Protein AF-A0A1J4JUQ8-F1 (afdb_monomer_lite)

InterPro domains:
  IPR001841 Zinc finger, RING-type [PS50089] (486-526)
  IPR001841 Zinc finger, RING-type [PS50089] (548-586)
  IPR001841 Zinc finger, RING-type [SM00184] (486-526)
  IPR001841 Zinc finger, RING-type [SM00184] (548-585)
  IPR011050 Pectin lyase fold/virulence factor [SSF51126] (17-272)
  IPR011050 Pectin lyase fold/virulence factor [SSF51126] (290-400)
  IPR012334 Pectin lyase fold [G3DSA:2.160.20.10] (174-412)
  IPR013083 Zinc finger, RING/FYVE/PHD-type [G3DSA:3.30.40.10] (478-536)
  IPR013083 Zinc finger, RING/FYVE/PHD-type [G3DSA:3.30.40.10] (539-595)
  IPR017907 Zinc finger, RING-type, conserved site [PS00518] (563-572)
  IPR039448 Right handed beta helix domain [PF13229] (234-384)
  IPR047126 RING finger protein 141-like [PTHR12109] (543-591)

Foldseek 3Di:
DEDEPVVQQVDLPDPDQEYEYEHDPDAAQAPEREHAEHHEYEYDLVDEAEHQEYEYEPEEYEYENYHYQYAYEYAVYEYEYENYEFENHDPVDAENYEAYHQYEYEEYNYEFEHEAHEYYEYDQQYEYEYELYEQEHHAEEPYEYERQYEYAYYNYEFERYQYAHEEYEHQYEYHYELYEQEYYLAESYEYEHQYAYAYENYEFEHHAHEHYEYALHAHAEAECYEYEHYAEAHYEAANYEYEHENYEYENYQYAPYAYELQYEYEYYCYEFEHYAYANEEAYHQYEYEAENYEFYHYQAEHYEHDHAYAYEHYLYEFEHYAAEPYEYEPYEHYEYENYEQEAYAEEPYEFEHLYEYEYENYEQYDCYQEHYEFELLGEYEYEQYEYEAYDFAHYEAFQNGEYAAENYEYEQHHDPDRPCRVVVVVPQDQPAAADDDDPRNYYHYHDLDWYWYAQYAYRNHGGDTDTHNVVDDRADWFPRAAFEAAPPPRHGQQFKAFPPARDTHHHPVRQVPQDPVRHDQADPRRRHGGPDIGGADEPQDPPDGQQFVPPSHAGWFKAKPPHRYIGHPVVQSVQVSPACADPPPRHGNIHIDGGTHRD

Sequence (599 aa):
MSVSFDQLFESSDLKDDSIRVTKGKCDFSGSDLNITKNHVLYFENSQEFTCKSITISDCSVEIYDLTMNGSITVKNGKLKMTNCHIHNPDNACDYVLAALDRSRVNINKCSFGDTEKFGLCADDRSVIEIESSSVTNTKLFAVVLSSFSILHAYDCIFTDSKADLIFGESDCTILMWRCTISRTPRLGISAGNRCSLNMNYCTVEKCESGALSTCYCERVFIENSTFSDIPHTAILFEQSTALVKRTVIYNCNGNAINSSRGSKVILSHSNFRDTTYPPVALCEKSVGFLKKCTISNSEMSGIIVRSGSKASIDKCSIERVKQCGIIVSDSNDVSLSSCFIIGCGESCLMVYNHSSVLVRSCFFIGPSKTAINVFTGGFVDANDSTICGMRDQCVWIHHGGSTRMSTTLMQTDEFESFEGVFEKIKEISLDDIKRDIPDEKIFKVESERPVISTGGFVVGRGSHDLLMNINSDDPIPGVYSTHPKCKVCGEDSNGNHYSPCGHCLYCKKCWEKIKDDEKPTTCELCLMPIDKVVSPIDCSHDDNENICGICLEGKVDTIIVPCGHTICYECAEHWYSDNSECPFCREALSKARRYVSYS

Secondary structure (DSSP, 8-state):
-EEEHHHHHH-TT-S-SEEEEE--SS-EEEEEEEE-S-EEEEE-TT-EEEEEEEEEESSEEEEES-EEEEEEEEES-EEEEES-EEE---TT-SEEEEEESS-EEEEES-EEEEESSEEEEE-SS-EEEEES-EEEEESS-SEEE-TT-EEEEES-EEEEESS-SEEE-SS-EEEEES-EEEEESSEEEEE-TT-EEEEES-EEEEETTEEEEEES-SEEEEES-EEEEESS-SEEEES-EEEEES-EEEEESS-SEEEETT-EEEEES-EEEEESS-SEEE-TT-EEEEES-EEEEESS-SEEEESS-EEEEES-EEEEESS-SEEEES--SEEEES-EEE--SSEEEEEESS-EEEEES-EEEEEEEEEEEE-TT-EEEEEEEEEEEEEEEEEEE-TT-EEEEEEEEEEEEEPS-STTHHHHHHH--TTPPP----HHHHEEE--SS-EEEEEEEETTTEEEEEEESTTPPPPPSSTTPPPPBPTTT-SB-TT-EEETT----S-HHHHTTS-TTTS-SB-TTT--B--EEE--B--B-TTSTTBBTTTSSSBP-EEEETT-BEE-HHHHHHHTTT--B-TTT--BT-EEEE-----

Organism: NCBI:txid1144522

Radius of gyration: 30.64 Å; chains: 1; bounding box: 79×45×95 Å

Structure (mmCIF, N/CA/C/O backbone):
data_AF-A0A1J4JUQ8-F1
#
_entry.id   AF-A0A1J4JUQ8-F1
#
loop_
_atom_site.group_PDB
_atom_site.id
_atom_site.type_symbol
_atom_site.label_atom_id
_atom_site.label_alt_id
_atom_site.label_comp_id
_atom_site.label_asym_id
_atom_site.label_entity_id
_atom_site.label_seq_id
_atom_site.pdbx_PDB_ins_code
_atom_site.Cartn_x
_atom_site.Cartn_y
_atom_site.Cartn_z
_atom_site.occupancy
_atom_site.B_iso_or_equiv
_atom_site.auth_seq_id
_atom_site.auth_comp_id
_atom_site.auth_asym_id
_atom_site.auth_atom_id
_atom_site.pdbx_PDB_model_num
ATOM 1 N N . MET A 1 1 ? -40.582 2.681 39.068 1.00 85.31 1 MET A N 1
ATOM 2 C CA . MET A 1 1 ? -40.227 3.391 40.330 1.00 85.31 1 MET A CA 1
ATOM 3 C C . MET A 1 1 ? -39.404 4.660 40.063 1.00 85.31 1 MET A C 1
ATOM 5 O O . MET A 1 1 ? -38.833 4.757 38.987 1.00 85.31 1 MET A O 1
ATOM 9 N N . SER A 1 2 ? -39.334 5.627 40.993 1.00 88.25 2 SER A N 1
ATOM 10 C CA . SER A 1 2 ? -38.355 6.737 40.956 1.00 88.25 2 SER A CA 1
ATOM 11 C C . SER A 1 2 ? -37.447 6.632 42.177 1.00 88.25 2 SER A C 1
ATOM 13 O O . SER A 1 2 ? -37.969 6.491 43.283 1.00 88.25 2 SER A O 1
ATOM 15 N N . VAL A 1 3 ? -36.133 6.687 41.984 1.00 90.44 3 VAL A N 1
ATOM 16 C CA . VAL A 1 3 ? -35.123 6.588 43.050 1.00 90.44 3 VAL A CA 1
ATOM 17 C C . VAL A 1 3 ? -34.039 7.642 42.845 1.00 90.44 3 VAL A C 1
ATOM 19 O O . VAL A 1 3 ? -33.779 8.047 41.711 1.00 90.44 3 VAL A O 1
ATOM 22 N N . SER A 1 4 ? -33.401 8.096 43.923 1.00 90.75 4 SER A N 1
ATOM 23 C CA . SER A 1 4 ? -32.196 8.918 43.788 1.00 90.75 4 SER A CA 1
ATOM 24 C C . SER A 1 4 ? -31.003 8.057 43.374 1.00 90.75 4 SER A C 1
ATOM 26 O O . SER A 1 4 ? -30.972 6.853 43.628 1.00 90.75 4 SER A O 1
ATOM 28 N N . PHE A 1 5 ? -29.990 8.678 42.771 1.00 90.00 5 PHE A N 1
ATOM 29 C CA . PHE A 1 5 ? -28.732 7.997 42.467 1.00 90.00 5 PHE A CA 1
ATOM 30 C C . PHE A 1 5 ? -28.102 7.373 43.723 1.00 90.00 5 PHE A C 1
ATOM 32 O O . PHE A 1 5 ? -27.604 6.256 43.652 1.00 90.00 5 PHE A O 1
ATOM 39 N N . ASP A 1 6 ? -28.236 8.028 44.886 1.00 89.94 6 ASP A N 1
ATOM 40 C CA . ASP A 1 6 ? -27.774 7.488 46.172 1.00 89.94 6 ASP A CA 1
ATOM 41 C C . ASP A 1 6 ? -28.423 6.128 46.491 1.00 89.94 6 ASP A C 1
ATOM 43 O O . ASP A 1 6 ? -27.744 5.166 46.840 1.00 89.94 6 ASP A O 1
ATOM 47 N N . GLN A 1 7 ? -29.742 6.021 46.300 1.00 88.69 7 GLN A N 1
ATOM 48 C CA . GLN A 1 7 ? -30.497 4.794 46.575 1.00 88.69 7 GLN A CA 1
ATOM 49 C C . GLN A 1 7 ? -30.110 3.640 45.646 1.00 88.69 7 GLN A C 1
ATOM 51 O O . GLN A 1 7 ? -30.239 2.477 46.024 1.00 88.69 7 GLN A O 1
ATOM 56 N N . LEU A 1 8 ? -29.623 3.954 44.443 1.00 87.81 8 LEU A N 1
ATOM 57 C CA . LEU A 1 8 ? -29.156 2.959 43.483 1.00 87.81 8 LEU A CA 1
ATOM 58 C C . LEU A 1 8 ? -27.859 2.276 43.960 1.00 87.81 8 LEU A C 1
ATOM 60 O O . LEU A 1 8 ? -27.658 1.097 43.683 1.00 87.81 8 LEU A O 1
ATOM 64 N N . PHE A 1 9 ? -27.025 2.984 44.734 1.00 86.56 9 PHE A N 1
ATOM 65 C CA . PHE A 1 9 ? -25.843 2.423 45.406 1.00 86.56 9 PHE A CA 1
ATOM 66 C C . PHE A 1 9 ? -26.186 1.631 46.673 1.00 86.56 9 PHE A C 1
ATOM 68 O O . PHE A 1 9 ? -25.485 0.681 47.014 1.00 86.56 9 PHE A O 1
ATOM 75 N N . GLU A 1 10 ? -27.248 2.010 47.385 1.00 82.69 10 GLU A N 1
ATOM 76 C CA . GLU A 1 10 ? -27.655 1.355 48.636 1.00 82.69 10 GLU A CA 1
ATOM 77 C C . GLU A 1 10 ? -28.387 0.022 48.409 1.00 82.69 10 GLU A C 1
ATOM 79 O O . GLU A 1 10 ? -28.361 -0.859 49.271 1.00 82.69 10 GLU A O 1
ATOM 84 N N . SER A 1 11 ? -29.046 -0.146 47.259 1.00 69.94 11 SER A N 1
ATOM 85 C CA . SER A 1 11 ? -29.753 -1.376 46.911 1.00 69.94 11 SER A CA 1
ATOM 86 C C . SER A 1 11 ? -29.654 -1.663 45.414 1.00 69.94 11 SER A C 1
ATOM 88 O O . SER A 1 11 ? -30.450 -1.172 44.619 1.00 69.94 11 SER A O 1
ATOM 90 N N . SER A 1 12 ? -28.733 -2.549 45.034 1.00 58.59 12 SER A N 1
ATOM 91 C CA . SER A 1 12 ? -28.669 -3.137 43.685 1.00 58.59 12 SER A CA 1
ATOM 92 C C . SER A 1 12 ? -29.817 -4.122 43.392 1.00 58.59 12 SER A C 1
ATOM 94 O O . SER A 1 12 ? -29.904 -4.684 42.306 1.00 58.59 12 SER A O 1
ATOM 96 N N . ASP A 1 13 ? -30.710 -4.316 44.368 1.00 61.19 13 ASP A N 1
ATOM 97 C CA . ASP A 1 13 ? -31.777 -5.314 44.417 1.00 61.19 13 ASP A CA 1
ATOM 98 C C . ASP A 1 13 ? -33.175 -4.671 44.337 1.00 61.19 13 ASP A C 1
ATOM 100 O O . ASP A 1 13 ? -34.147 -5.141 44.943 1.00 61.19 13 ASP A O 1
ATOM 104 N N . LEU A 1 14 ? -33.295 -3.574 43.586 1.00 69.44 14 LEU A N 1
ATOM 105 C CA . LEU A 1 14 ? -34.579 -2.922 43.343 1.00 69.44 14 LEU A CA 1
ATOM 106 C C . LEU A 1 14 ? -35.545 -3.916 42.674 1.00 69.44 14 LEU A C 1
ATOM 108 O O . LEU A 1 14 ? -35.213 -4.581 41.699 1.00 69.44 14 LEU A O 1
ATOM 112 N N . LYS A 1 15 ? -36.760 -4.041 43.222 1.00 66.44 15 LYS A N 1
ATOM 113 C CA . LYS A 1 15 ? -37.769 -5.014 42.751 1.00 66.44 15 LYS A CA 1
ATOM 114 C C . LYS A 1 15 ? -38.389 -4.666 41.395 1.00 66.44 15 LYS A C 1
ATOM 116 O O . LYS A 1 15 ? -39.097 -5.499 40.841 1.00 66.44 15 LYS A O 1
ATOM 121 N N . ASP A 1 16 ? -38.216 -3.429 40.943 1.00 72.19 16 ASP A N 1
ATOM 122 C CA . ASP A 1 16 ? -38.883 -2.879 39.767 1.00 72.19 16 ASP A CA 1
ATOM 123 C C . ASP A 1 16 ? -37.898 -2.877 38.592 1.00 72.19 16 ASP A C 1
ATOM 125 O O . ASP A 1 16 ? -36.815 -2.295 38.687 1.00 72.19 16 ASP A O 1
ATOM 129 N N . ASP A 1 17 ? -38.280 -3.496 37.475 1.00 80.12 17 ASP A N 1
ATOM 130 C CA . ASP A 1 17 ? -37.406 -3.605 36.301 1.00 80.12 17 ASP A CA 1
ATOM 131 C C . ASP A 1 17 ? -37.202 -2.247 35.611 1.00 80.12 17 ASP A C 1
ATOM 133 O O . ASP A 1 17 ? -36.229 -2.076 34.889 1.00 80.12 17 ASP A O 1
ATOM 137 N N . SER A 1 18 ? -38.084 -1.259 35.827 1.00 91.75 18 SER A N 1
ATOM 138 C CA . SER A 1 18 ? -37.981 0.080 35.233 1.00 91.75 18 SER A CA 1
ATOM 139 C C . SER A 1 18 ? -37.926 1.194 36.281 1.00 91.75 18 SER A C 1
ATOM 141 O O . SER A 1 18 ? -38.843 1.392 37.091 1.00 91.75 18 SER A O 1
ATOM 143 N N . ILE A 1 19 ? -36.833 1.955 36.253 1.00 92.50 19 ILE A N 1
ATOM 144 C CA . ILE A 1 19 ? -36.433 2.876 37.313 1.00 92.50 19 ILE A CA 1
ATOM 145 C C . ILE A 1 19 ? -36.086 4.232 36.695 1.00 92.50 19 ILE A C 1
ATOM 147 O O . ILE A 1 19 ? -35.245 4.329 35.806 1.00 92.50 19 ILE A O 1
ATOM 151 N N . ARG A 1 20 ? -36.721 5.296 37.188 1.00 92.56 20 ARG A N 1
ATOM 152 C CA . ARG A 1 20 ? -36.289 6.677 36.950 1.00 92.56 20 ARG A CA 1
ATOM 153 C C . ARG A 1 20 ? -35.268 7.067 38.008 1.00 92.56 20 ARG A C 1
ATOM 155 O O . ARG A 1 20 ? -35.533 6.873 39.194 1.00 92.56 20 ARG A O 1
ATOM 162 N N . VAL A 1 21 ? -34.137 7.608 37.582 1.00 92.94 21 VAL A N 1
ATOM 163 C CA . VAL A 1 21 ? -33.003 7.955 38.436 1.00 92.94 21 VAL A CA 1
ATOM 164 C C . VAL A 1 21 ? -32.854 9.471 38.481 1.00 92.94 21 VAL A C 1
ATOM 166 O O . VAL A 1 21 ? -32.628 10.114 37.458 1.00 92.94 21 VAL A O 1
ATOM 169 N N . THR A 1 22 ? -32.993 10.043 39.675 1.00 92.06 22 THR A N 1
ATOM 170 C CA . THR A 1 22 ? -32.856 11.487 39.925 1.00 92.06 22 THR A CA 1
ATOM 171 C C . THR A 1 22 ? -31.534 11.791 40.625 1.00 92.06 22 THR A C 1
ATOM 173 O O . THR A 1 22 ? -30.937 10.895 41.232 1.00 92.06 22 THR A O 1
ATOM 176 N N . LYS A 1 23 ? -31.080 13.054 40.625 1.00 86.12 23 LYS A N 1
ATOM 177 C CA . LYS A 1 23 ? -29.856 13.433 41.350 1.00 86.12 23 LYS A CA 1
ATOM 178 C C . LYS A 1 23 ? -29.886 12.984 42.807 1.00 86.12 23 LYS A C 1
ATOM 180 O O . LYS A 1 23 ? -30.878 13.171 43.516 1.00 86.12 23 LYS A O 1
ATOM 185 N N . GLY A 1 24 ? -28.769 12.416 43.237 1.00 83.19 24 GLY A N 1
ATOM 186 C CA . GLY A 1 24 ? -28.458 12.196 44.640 1.00 83.19 24 GLY A CA 1
ATOM 187 C C . GLY A 1 24 ? -27.860 13.435 45.306 1.00 83.19 24 GLY A C 1
ATOM 188 O O . GLY A 1 24 ? -27.692 14.486 44.680 1.00 83.19 24 GLY A O 1
ATOM 189 N N . LYS A 1 25 ? -27.534 13.307 46.591 1.00 84.25 25 LYS A N 1
ATOM 190 C CA . LYS A 1 25 ? -26.778 14.311 47.359 1.00 84.25 25 LYS A CA 1
ATOM 191 C C . LYS A 1 25 ? -25.345 13.872 47.652 1.00 84.25 25 LYS A C 1
ATOM 193 O O . LYS A 1 25 ? -24.548 14.714 48.062 1.00 84.25 25 LYS A O 1
ATOM 198 N N . CYS A 1 26 ? -25.037 12.588 47.490 1.00 82.25 26 CYS A N 1
ATOM 199 C CA . CYS A 1 26 ? -23.739 12.026 47.829 1.00 82.25 26 CYS A CA 1
ATOM 200 C C . CYS A 1 26 ? -22.748 12.143 46.663 1.00 82.25 26 CYS A C 1
ATOM 202 O O . CYS A 1 26 ? -23.130 12.162 45.493 1.00 82.25 26 CYS A O 1
ATOM 204 N N . ASP A 1 27 ? -21.462 12.218 47.005 1.00 85.12 27 ASP A N 1
ATOM 205 C CA . ASP A 1 27 ? -20.361 12.118 46.049 1.00 85.12 27 ASP A CA 1
ATOM 206 C C . ASP A 1 27 ? -19.961 10.646 45.891 1.00 85.12 27 ASP A C 1
ATOM 208 O O . ASP A 1 27 ? -19.567 9.996 46.862 1.00 85.12 27 ASP A O 1
ATOM 212 N N . PHE A 1 28 ? -20.071 10.122 44.670 1.00 91.19 28 PHE A N 1
ATOM 213 C CA . PHE A 1 28 ? -19.694 8.749 44.332 1.00 91.19 28 PHE A CA 1
ATOM 214 C C . PHE A 1 28 ? -18.452 8.673 43.441 1.00 91.19 28 PHE A C 1
ATOM 216 O O . PHE A 1 28 ? -18.161 7.603 42.913 1.00 91.19 28 PHE A O 1
ATOM 223 N N . SER A 1 29 ? -17.693 9.763 43.283 1.00 88.44 29 SER A N 1
ATOM 224 C CA . SER A 1 29 ? -16.496 9.828 42.426 1.00 88.44 29 SER A CA 1
ATOM 225 C C . SER A 1 29 ? -15.480 8.702 42.655 1.00 88.44 29 SER A C 1
ATOM 227 O O . SER A 1 29 ? -14.852 8.262 41.701 1.00 88.44 29 SER A O 1
ATOM 229 N N . GLY A 1 30 ? -15.364 8.183 43.883 1.00 90.31 30 GLY A N 1
ATOM 230 C CA . GLY A 1 30 ? -14.509 7.036 44.226 1.00 90.31 30 GLY A CA 1
ATOM 231 C C . GLY A 1 30 ? -15.221 5.680 44.340 1.00 90.31 30 GLY A C 1
ATOM 232 O O . GLY A 1 30 ? -14.577 4.690 44.688 1.00 90.31 30 GLY A O 1
ATOM 233 N N . SER A 1 31 ? -16.528 5.617 44.083 1.00 94.06 31 SER A N 1
ATOM 234 C CA . SER A 1 31 ? -17.383 4.461 44.377 1.00 94.06 31 SER A CA 1
ATOM 235 C C . SER A 1 31 ? -17.804 3.705 43.117 1.00 94.06 31 SER A C 1
ATOM 237 O O . SER A 1 31 ? -18.201 4.309 42.120 1.00 94.06 31 SER A O 1
ATOM 239 N N . ASP A 1 32 ? -17.773 2.374 43.198 1.00 93.69 32 ASP A N 1
ATOM 240 C CA . ASP A 1 32 ? -18.206 1.467 42.133 1.00 93.69 32 ASP A CA 1
ATOM 241 C C . ASP A 1 32 ? -19.661 1.016 42.368 1.00 93.69 32 ASP A C 1
ATOM 243 O O . ASP A 1 32 ? -20.000 0.497 43.435 1.00 93.69 32 ASP A O 1
ATOM 247 N N . LEU A 1 33 ? -20.526 1.196 41.369 1.00 94.81 33 LEU A N 1
ATOM 248 C CA . LEU A 1 33 ? -21.898 0.691 41.360 1.00 94.81 33 LEU A CA 1
ATOM 249 C C . LEU A 1 33 ? -21.932 -0.688 40.702 1.00 94.81 33 LEU A C 1
ATOM 251 O O . LEU A 1 33 ? -21.562 -0.819 39.540 1.00 94.81 33 LEU A O 1
ATOM 255 N N . ASN A 1 34 ? -22.431 -1.707 41.401 1.00 95.06 34 ASN A N 1
ATOM 256 C CA . ASN A 1 34 ? -22.547 -3.062 40.858 1.00 95.06 34 ASN A CA 1
ATOM 257 C C . ASN A 1 34 ? -24.011 -3.416 40.580 1.00 95.06 34 ASN A C 1
ATOM 259 O O . ASN A 1 34 ? -24.834 -3.432 41.494 1.00 95.06 34 ASN A O 1
ATOM 263 N N . ILE A 1 35 ? -24.317 -3.745 39.327 1.00 94.75 35 ILE A N 1
ATOM 264 C CA . ILE A 1 35 ? -25.634 -4.177 38.866 1.00 94.75 35 ILE A CA 1
ATOM 265 C C . ILE A 1 35 ? -25.551 -5.652 38.464 1.00 94.75 35 ILE A C 1
ATOM 267 O O . ILE A 1 35 ? -24.802 -6.022 37.560 1.00 94.75 35 ILE A O 1
ATOM 271 N N . THR A 1 36 ? -26.328 -6.492 39.146 1.00 93.88 36 THR A N 1
ATOM 272 C CA . THR A 1 36 ? -26.368 -7.955 38.946 1.00 93.88 36 THR A CA 1
ATOM 273 C C . THR A 1 36 ? -27.762 -8.467 38.580 1.00 93.88 36 THR A C 1
ATOM 275 O O . THR A 1 36 ? -28.003 -9.673 38.517 1.00 93.88 36 THR A O 1
ATOM 278 N N . LYS A 1 37 ? -28.704 -7.551 38.339 1.00 91.69 37 LYS A N 1
ATOM 279 C CA . LYS A 1 37 ? -30.089 -7.829 37.958 1.00 91.69 37 LYS A CA 1
ATOM 280 C C . LYS A 1 37 ? -30.490 -6.990 36.758 1.00 91.69 37 LYS A C 1
ATOM 282 O O . LYS A 1 37 ? -29.881 -5.967 36.455 1.00 91.69 37 LYS A O 1
ATOM 287 N N . ASN A 1 38 ? -31.513 -7.461 36.054 1.00 94.31 38 ASN A N 1
ATOM 288 C CA . ASN A 1 38 ? -31.997 -6.775 34.869 1.00 94.31 38 ASN A CA 1
ATOM 289 C C . ASN A 1 38 ? -32.691 -5.472 35.257 1.00 94.31 38 ASN A C 1
ATOM 291 O O . ASN A 1 38 ? -33.569 -5.487 36.115 1.00 94.31 38 ASN A O 1
ATOM 295 N N . HIS A 1 39 ? -32.340 -4.375 34.5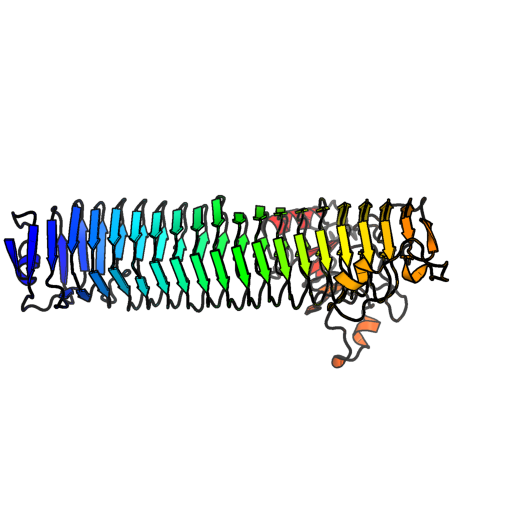89 1.00 93.75 39 HIS A N 1
ATOM 296 C CA . HIS A 1 39 ? -32.954 -3.073 34.834 1.00 93.75 39 HIS A CA 1
ATOM 297 C C . HIS A 1 39 ? -33.052 -2.227 33.566 1.00 93.75 39 HIS A C 1
ATOM 299 O O . HIS A 1 39 ? -32.255 -2.348 32.641 1.00 93.75 39 HIS A O 1
ATOM 305 N N . VAL A 1 40 ? -34.010 -1.311 33.566 1.00 96.56 40 VAL A N 1
ATOM 306 C CA . VAL A 1 40 ? -34.206 -0.249 32.586 1.00 96.56 40 VAL A CA 1
ATOM 307 C C . VAL A 1 40 ? -34.142 1.071 33.345 1.00 96.56 40 VAL A C 1
ATOM 309 O O . VAL A 1 40 ? -35.070 1.424 34.077 1.00 96.56 40 VAL A O 1
ATOM 312 N N . LEU A 1 41 ? -33.031 1.782 33.194 1.00 95.88 41 LEU A N 1
ATOM 313 C CA . LEU A 1 41 ? -32.701 2.998 33.924 1.00 95.88 41 LEU A CA 1
ATOM 314 C C . LEU A 1 41 ? -32.922 4.226 33.036 1.00 95.88 41 LEU A C 1
ATOM 316 O O . LEU A 1 41 ? -32.317 4.350 31.973 1.00 95.88 41 LEU A O 1
ATOM 320 N N . TYR A 1 42 ? -33.767 5.146 33.494 1.00 96.38 42 TYR A N 1
ATOM 321 C CA . TYR A 1 42 ? -34.019 6.434 32.849 1.00 96.38 42 TYR A CA 1
ATOM 322 C C . TYR A 1 42 ? -33.447 7.554 33.710 1.00 96.38 42 TYR A C 1
ATOM 324 O O . TYR A 1 42 ? -33.951 7.787 34.810 1.00 96.38 42 TYR A O 1
ATOM 332 N N . PHE A 1 43 ? -32.423 8.247 33.224 1.00 95.31 43 PHE A N 1
ATOM 333 C CA . PHE A 1 43 ? -31.798 9.362 33.930 1.00 95.31 43 PHE A CA 1
ATOM 334 C C . PHE A 1 43 ? -32.421 10.701 33.520 1.00 95.31 43 PHE A C 1
ATOM 336 O O . PHE A 1 43 ? -32.992 10.856 32.441 1.00 95.31 43 PHE A O 1
ATOM 343 N N . GLU A 1 44 ? -32.357 11.693 34.405 1.00 87.94 44 GLU A N 1
ATOM 344 C CA . GLU A 1 44 ? -32.800 13.048 34.075 1.00 87.94 44 GLU A CA 1
ATOM 345 C C . GLU A 1 44 ? -31.750 13.750 33.197 1.00 87.94 44 GLU A C 1
ATOM 347 O O . GLU A 1 44 ? -30.736 14.222 33.702 1.00 87.94 44 GLU A O 1
ATOM 352 N N . ASN A 1 45 ? -32.024 13.864 31.891 1.00 73.75 45 ASN A N 1
ATOM 353 C CA . ASN A 1 45 ? -31.109 14.360 30.844 1.00 73.75 45 ASN A CA 1
ATOM 354 C C . ASN A 1 45 ? -30.392 15.701 31.150 1.00 73.75 45 ASN A C 1
ATOM 356 O O . ASN A 1 45 ? -29.333 15.991 30.610 1.00 73.75 45 ASN A O 1
ATOM 360 N N . SER A 1 46 ? -30.947 16.558 32.014 1.00 76.88 46 SER A N 1
ATOM 361 C CA . SER A 1 46 ? -30.324 17.838 32.392 1.00 76.88 46 SER A CA 1
ATOM 362 C C . SER A 1 46 ? -29.292 17.730 33.522 1.00 76.88 46 SER A C 1
ATOM 364 O O . SER A 1 46 ? -28.798 18.757 33.991 1.00 76.88 46 SER A O 1
ATOM 366 N N . GLN A 1 47 ? -29.040 16.532 34.048 1.00 87.19 47 GLN A N 1
ATOM 367 C CA . GLN A 1 47 ? -28.176 16.317 35.201 1.00 87.19 47 GLN A CA 1
ATOM 368 C C . GLN A 1 47 ? -26.973 15.461 34.832 1.00 87.19 47 GLN A C 1
ATOM 370 O O . GLN A 1 47 ? -27.089 14.407 34.218 1.00 87.19 47 GLN A O 1
ATOM 375 N N . GLU A 1 48 ? -25.813 15.921 35.281 1.00 92.56 48 GLU A N 1
ATOM 376 C CA . GLU A 1 48 ? -24.583 15.150 35.271 1.00 92.56 48 GLU A CA 1
ATOM 377 C C . GLU A 1 48 ? -24.471 14.340 36.568 1.00 92.56 48 GLU A C 1
ATOM 379 O O . GLU A 1 48 ? -24.644 14.873 37.677 1.00 92.56 48 GLU A O 1
ATOM 384 N N . PHE A 1 49 ? -24.208 13.047 36.403 1.00 94.25 49 PHE A N 1
ATOM 385 C CA . PHE A 1 49 ? -23.983 12.071 37.459 1.00 94.25 49 PHE A CA 1
ATOM 386 C C . PHE A 1 49 ? -22.487 11.768 37.551 1.00 94.25 49 PHE A C 1
ATOM 388 O O . PHE A 1 49 ? -21.767 11.842 36.561 1.00 94.25 49 PHE A O 1
ATOM 395 N N . THR A 1 50 ? -22.001 11.415 38.735 1.00 94.38 50 THR A N 1
ATOM 396 C CA . THR A 1 50 ? -20.580 11.107 38.920 1.00 94.38 50 THR A CA 1
ATOM 397 C C . THR A 1 50 ? -20.455 9.831 39.718 1.00 94.38 50 THR A C 1
ATOM 399 O O . THR A 1 50 ? -20.962 9.765 40.836 1.00 94.38 50 THR A O 1
ATOM 402 N N . CYS A 1 51 ? -19.766 8.838 39.164 1.00 95.00 51 CYS A N 1
ATOM 403 C CA . CYS A 1 51 ? -19.281 7.691 39.917 1.00 95.00 51 CYS A CA 1
ATOM 404 C C . CYS A 1 51 ? -17.985 7.153 39.320 1.00 95.00 51 CYS A C 1
ATOM 406 O O . CYS A 1 51 ? -17.728 7.361 38.138 1.00 95.00 51 CYS A O 1
ATOM 408 N N . LYS A 1 52 ? -17.195 6.405 40.092 1.00 95.81 52 LYS A N 1
ATOM 409 C CA . LYS A 1 52 ? -15.965 5.801 39.565 1.00 95.81 52 LYS A CA 1
ATOM 410 C C . LYS A 1 52 ? -16.261 4.853 38.397 1.00 95.81 52 LYS A C 1
ATOM 412 O O . LYS A 1 52 ? -15.711 4.999 37.301 1.00 95.81 52 LYS A O 1
ATOM 417 N N . SER A 1 53 ? -17.158 3.892 38.617 1.00 96.94 53 SER A N 1
ATOM 418 C CA . SER A 1 53 ? -17.553 2.923 37.596 1.00 96.94 53 SER A CA 1
ATOM 419 C C . SER A 1 53 ? -18.939 2.336 37.845 1.00 96.94 53 SER A C 1
ATOM 421 O O . SER A 1 53 ? -19.324 2.109 38.991 1.00 96.94 53 SER A O 1
ATOM 423 N N . ILE A 1 54 ? -19.662 2.020 36.771 1.00 97.62 54 ILE A N 1
ATOM 424 C CA . ILE A 1 54 ? -20.835 1.141 36.792 1.00 97.62 54 ILE A CA 1
ATOM 425 C C . ILE A 1 54 ? -20.422 -0.217 36.226 1.00 97.62 54 ILE A C 1
ATOM 427 O O . ILE A 1 54 ? -20.079 -0.328 35.052 1.00 97.62 54 ILE A O 1
ATOM 431 N N . THR A 1 55 ? -20.485 -1.264 37.040 1.00 97.75 55 THR A N 1
ATOM 432 C CA . THR A 1 55 ? -20.213 -2.644 36.632 1.00 97.75 55 THR A CA 1
ATOM 433 C C . THR A 1 55 ? -21.514 -3.424 36.488 1.00 97.75 55 THR A C 1
ATOM 435 O O . THR A 1 55 ? -22.265 -3.575 37.446 1.00 97.75 55 THR A O 1
ATOM 438 N N . ILE A 1 56 ? -21.766 -3.955 35.295 1.00 98.06 56 ILE A N 1
ATOM 439 C CA . ILE A 1 56 ? -22.916 -4.796 34.955 1.00 98.06 56 ILE A CA 1
ATOM 440 C C . ILE A 1 56 ? -22.408 -6.225 34.788 1.00 98.06 56 ILE A C 1
ATOM 442 O O . ILE A 1 56 ? -21.595 -6.483 33.902 1.00 98.06 56 ILE A O 1
ATOM 446 N N . SER A 1 57 ? -22.854 -7.146 35.641 1.00 97.56 57 SER A N 1
ATOM 447 C CA . SER A 1 57 ? -22.397 -8.545 35.631 1.00 97.56 57 SER A CA 1
ATOM 448 C C . SER A 1 57 ? -23.570 -9.512 35.537 1.00 97.56 57 SER A C 1
ATOM 450 O O . SER A 1 57 ? -24.540 -9.367 36.279 1.00 97.56 57 SER A O 1
ATOM 452 N N . ASP A 1 58 ? -23.481 -10.478 34.620 1.00 97.44 58 ASP A N 1
ATOM 453 C CA . ASP A 1 58 ? -24.428 -11.600 34.488 1.00 97.44 58 ASP A CA 1
ATOM 454 C C . ASP A 1 58 ? -25.907 -11.186 34.322 1.00 97.44 58 ASP A C 1
ATOM 456 O O . ASP A 1 58 ? -26.830 -11.928 34.668 1.00 97.44 58 ASP A O 1
ATOM 460 N N . CYS A 1 59 ? -26.159 -9.989 33.787 1.00 96.25 59 CYS A N 1
ATOM 461 C CA . CYS A 1 59 ? -27.502 -9.439 33.612 1.00 96.25 59 CYS A CA 1
ATOM 462 C C . CYS A 1 59 ? -27.619 -8.538 32.371 1.00 96.25 59 CYS A C 1
ATOM 464 O O . CYS A 1 59 ? -26.661 -8.336 31.620 1.00 96.25 59 CYS A O 1
ATOM 466 N N . SER A 1 60 ? -28.830 -8.037 32.121 1.00 97.31 60 SER A N 1
ATOM 467 C CA . SER A 1 60 ? -29.172 -7.163 30.999 1.00 97.31 60 SER A CA 1
ATOM 468 C C . SER A 1 60 ? -29.683 -5.817 31.496 1.00 97.31 60 SER A C 1
ATOM 470 O O . SER A 1 60 ? -30.720 -5.758 32.153 1.00 97.31 60 SER A O 1
ATOM 472 N N . VAL A 1 61 ? -29.003 -4.736 31.125 1.00 97.94 61 VAL A N 1
ATOM 473 C CA . VAL A 1 61 ? -29.359 -3.378 31.547 1.00 97.94 61 VAL A CA 1
ATOM 474 C C . VAL A 1 61 ? -29.605 -2.484 30.337 1.00 97.94 61 VAL A C 1
ATOM 476 O O . VAL A 1 61 ? -28.864 -2.521 29.356 1.00 97.94 61 VAL A O 1
ATOM 479 N N . GLU A 1 62 ? -30.639 -1.655 30.408 1.00 98.50 62 GLU A N 1
ATOM 480 C CA . GLU A 1 62 ? -30.864 -0.554 29.477 1.00 98.50 62 GLU A CA 1
ATOM 481 C C . GLU A 1 62 ? -30.683 0.781 30.203 1.00 98.50 62 GLU A C 1
ATOM 483 O O . GLU A 1 62 ? -31.178 0.948 31.315 1.00 98.50 62 GLU A O 1
ATOM 488 N N . ILE A 1 63 ? -29.979 1.728 29.586 1.00 98.12 63 ILE A N 1
ATOM 489 C CA . ILE A 1 63 ? -29.692 3.054 30.134 1.00 98.12 63 ILE A CA 1
ATOM 490 C C . ILE A 1 63 ? -30.108 4.114 29.115 1.00 98.12 63 ILE A C 1
ATOM 492 O O . ILE A 1 63 ? -29.665 4.089 27.965 1.00 98.12 63 ILE A O 1
ATOM 496 N N . TYR A 1 64 ? -30.926 5.061 29.562 1.00 98.12 64 TYR A N 1
ATOM 497 C CA . TYR A 1 64 ? -31.415 6.185 28.773 1.00 98.12 64 TYR A CA 1
ATOM 498 C C . TYR A 1 64 ? -31.022 7.509 29.431 1.00 98.12 64 TYR A C 1
ATOM 500 O O . TYR A 1 64 ? -31.158 7.645 30.649 1.00 98.12 64 TYR A O 1
ATOM 508 N N . ASP A 1 65 ? -30.585 8.476 28.619 1.00 97.69 65 ASP A N 1
ATOM 509 C CA . ASP A 1 65 ? -30.399 9.884 29.010 1.00 97.69 65 ASP A CA 1
ATOM 510 C C . ASP A 1 65 ? -29.345 10.125 30.115 1.00 97.69 65 ASP A C 1
ATOM 512 O O . ASP A 1 65 ? -29.427 11.086 30.883 1.00 97.69 65 ASP A O 1
ATOM 516 N N . LEU A 1 66 ? -28.346 9.240 30.225 1.00 97.25 66 LEU A N 1
ATOM 517 C CA . LEU A 1 66 ? -27.285 9.339 31.232 1.00 97.25 66 LEU A CA 1
ATOM 518 C C . LEU A 1 66 ? -26.157 10.261 30.760 1.00 97.25 66 LEU A C 1
ATOM 520 O O . LEU A 1 66 ? -25.433 9.902 29.835 1.00 97.25 66 LEU A O 1
ATOM 524 N N . THR A 1 67 ? -25.932 11.373 31.459 1.00 97.19 67 THR A N 1
ATOM 525 C CA . THR A 1 67 ? -24.676 12.141 31.380 1.00 97.19 67 THR A CA 1
ATOM 526 C C . THR A 1 67 ? -23.833 11.840 32.615 1.00 97.19 67 THR A C 1
ATOM 528 O O . THR A 1 67 ? -24.310 12.045 33.732 1.00 97.19 67 THR A O 1
ATOM 531 N N . MET A 1 68 ? -22.615 11.319 32.443 1.00 95.69 68 MET A N 1
ATOM 532 C CA . MET A 1 68 ? -21.812 10.793 33.547 1.00 95.69 68 MET A CA 1
ATOM 533 C C . MET A 1 68 ? -20.315 11.105 33.444 1.00 95.69 68 MET A C 1
ATOM 535 O O . MET A 1 68 ? -19.685 10.769 32.441 1.00 95.69 68 MET A O 1
ATOM 539 N N . ASN A 1 69 ? -19.737 11.591 34.550 1.00 96.56 69 ASN A N 1
ATOM 540 C CA . ASN A 1 69 ? -18.307 11.455 34.831 1.00 96.56 69 ASN A CA 1
ATOM 541 C C . ASN A 1 69 ? -18.042 10.065 35.423 1.00 96.56 69 ASN A C 1
ATOM 543 O O . ASN A 1 69 ? -18.500 9.779 36.536 1.00 96.56 69 ASN A O 1
ATOM 547 N N . GLY A 1 70 ? -17.351 9.195 34.688 1.00 97.19 70 GLY A N 1
ATOM 548 C CA . GLY A 1 70 ? -17.080 7.829 35.132 1.00 97.19 70 GLY A CA 1
ATOM 549 C C . GLY A 1 70 ? -16.856 6.836 33.997 1.00 97.19 70 GLY A C 1
ATOM 550 O O . GLY A 1 70 ? -16.671 7.208 32.842 1.00 97.19 70 GLY A O 1
ATOM 551 N N . SER A 1 71 ? -16.899 5.549 34.335 1.00 98.44 71 SER A N 1
ATOM 552 C CA . SER A 1 71 ? -16.744 4.443 33.381 1.00 98.44 71 SER A CA 1
ATOM 553 C C . SER A 1 71 ? -17.872 3.418 33.483 1.00 98.44 71 SER A C 1
ATOM 555 O O . SER A 1 71 ? -18.585 3.357 34.486 1.00 98.44 71 SER A O 1
ATOM 557 N N . ILE A 1 72 ? -18.025 2.578 32.458 1.00 98.75 72 ILE A N 1
ATOM 558 C CA . ILE A 1 72 ? -18.957 1.445 32.471 1.00 98.75 72 ILE A CA 1
ATOM 559 C C . ILE A 1 72 ? -18.224 0.161 32.082 1.00 98.75 72 ILE A C 1
ATOM 561 O O . ILE A 1 72 ? -17.553 0.102 31.057 1.00 98.75 72 ILE A O 1
ATOM 565 N N . THR A 1 73 ? -18.387 -0.898 32.867 1.00 98.69 73 THR A N 1
ATOM 566 C CA . THR A 1 73 ? -17.849 -2.228 32.562 1.00 98.69 73 THR A CA 1
ATOM 567 C C . THR A 1 73 ? -18.982 -3.242 32.491 1.00 98.69 73 THR A C 1
ATOM 569 O O . THR A 1 73 ? -19.789 -3.339 33.409 1.00 98.69 73 THR A O 1
ATOM 572 N N . VAL A 1 74 ? -19.034 -4.029 31.421 1.00 98.75 74 VAL A N 1
ATOM 573 C CA . VAL A 1 74 ? -20.005 -5.112 31.227 1.00 98.75 74 VAL A CA 1
ATOM 574 C C . VAL A 1 74 ? -19.248 -6.434 31.184 1.00 98.75 74 VAL A C 1
ATOM 576 O O . VAL A 1 74 ? -18.325 -6.576 30.385 1.00 98.75 74 VAL A O 1
ATOM 579 N N . LYS A 1 75 ? -19.623 -7.387 32.041 1.00 98.50 75 LYS A N 1
ATOM 580 C CA . LYS A 1 75 ? -19.011 -8.721 32.142 1.00 98.50 75 LYS A CA 1
ATOM 581 C C . LYS A 1 75 ? -20.082 -9.794 32.010 1.00 98.50 75 LYS A C 1
ATOM 583 O O . LYS A 1 75 ? -21.039 -9.790 32.786 1.00 98.50 75 LYS A O 1
ATOM 588 N N . ASN A 1 76 ? -19.943 -10.685 31.027 1.00 98.31 76 ASN A N 1
ATOM 589 C CA . ASN A 1 76 ? -20.934 -11.723 30.717 1.00 98.31 76 ASN A CA 1
ATOM 590 C C . ASN A 1 76 ? -22.383 -11.190 30.694 1.00 98.31 76 ASN A C 1
ATOM 592 O O . ASN A 1 76 ? -23.319 -11.813 31.196 1.00 98.31 76 ASN A O 1
ATOM 596 N N . GLY A 1 77 ? -22.560 -9.982 30.155 1.00 98.12 77 GLY A N 1
ATOM 597 C CA . GLY A 1 77 ? -23.790 -9.211 30.294 1.00 98.12 77 GLY A CA 1
ATOM 598 C C . GLY A 1 77 ? -24.246 -8.558 28.998 1.00 98.12 77 GLY A C 1
ATOM 599 O O . GLY A 1 77 ? -23.611 -8.650 27.943 1.00 98.12 77 GLY A O 1
ATOM 600 N N . LYS A 1 78 ? -25.388 -7.878 29.080 1.00 98.75 78 LYS A N 1
ATOM 601 C CA . LYS A 1 78 ? -25.922 -7.064 27.989 1.00 98.75 78 LYS A CA 1
ATOM 602 C C . LYS A 1 78 ? -26.143 -5.642 28.462 1.00 98.75 78 LYS A C 1
ATOM 604 O O . LYS A 1 78 ? -26.713 -5.421 29.526 1.00 98.75 78 LYS A O 1
ATOM 609 N N . LEU A 1 79 ? -25.744 -4.690 27.634 1.00 98.81 79 LEU A N 1
ATOM 610 C CA . LEU A 1 79 ? -26.008 -3.280 27.867 1.00 98.81 79 LEU A CA 1
ATOM 611 C C . LEU A 1 79 ? -26.624 -2.665 26.615 1.00 98.81 79 LEU A C 1
ATOM 613 O O . LEU A 1 79 ? -26.139 -2.873 25.505 1.00 98.81 79 LEU A O 1
ATOM 617 N N . LYS A 1 80 ? -27.688 -1.892 26.795 1.00 98.88 80 LYS A N 1
ATOM 618 C CA . LYS A 1 80 ? -28.218 -0.989 25.777 1.00 98.88 80 LYS A CA 1
ATOM 619 C C . LYS A 1 80 ? -28.133 0.436 26.300 1.00 98.88 80 LYS A C 1
ATOM 621 O O . LYS A 1 80 ? -28.613 0.705 27.393 1.00 98.88 80 LYS A O 1
ATOM 626 N N . MET A 1 81 ? -27.556 1.343 25.525 1.00 98.50 81 MET A N 1
ATOM 627 C CA . MET A 1 81 ? -27.464 2.761 25.860 1.00 98.50 81 MET A CA 1
ATOM 628 C C . MET A 1 81 ? -28.122 3.602 24.777 1.00 98.50 81 MET A C 1
ATOM 630 O O . MET A 1 81 ? -27.956 3.332 23.584 1.00 98.50 81 MET A O 1
ATOM 634 N N . THR A 1 82 ? -28.880 4.620 25.174 1.00 98.75 82 THR A N 1
ATOM 635 C CA . THR A 1 82 ? -29.486 5.569 24.239 1.00 98.75 82 THR A CA 1
ATOM 636 C C . THR A 1 82 ? -29.428 6.986 24.787 1.00 98.75 82 THR A C 1
ATOM 638 O O . THR A 1 82 ? -29.888 7.229 25.899 1.00 98.75 82 THR A O 1
ATOM 641 N N . ASN A 1 83 ? -28.922 7.919 23.974 1.00 98.31 83 ASN A N 1
ATOM 642 C CA . ASN A 1 83 ? -28.792 9.332 24.340 1.00 98.31 83 ASN A CA 1
ATOM 643 C C . ASN A 1 83 ? -27.935 9.552 25.605 1.00 98.31 83 ASN A C 1
ATOM 645 O O . ASN A 1 83 ? -28.336 10.267 26.515 1.00 98.31 83 ASN A O 1
ATOM 649 N N . CYS A 1 84 ? -26.775 8.892 25.688 1.00 98.50 84 CYS A N 1
ATOM 650 C CA . CYS A 1 84 ? -25.893 8.969 26.857 1.00 98.50 84 CYS A CA 1
ATOM 651 C C . CYS A 1 84 ? -24.550 9.642 26.538 1.00 98.50 84 CYS A C 1
ATOM 653 O O . CYS A 1 84 ? -23.998 9.469 25.453 1.00 98.50 84 CYS A O 1
ATOM 655 N N . HIS A 1 85 ? -23.973 10.326 27.519 1.00 98.25 85 HIS A N 1
ATOM 656 C CA . HIS A 1 85 ? -22.690 11.016 27.427 1.00 98.25 85 HIS A CA 1
ATOM 657 C C . HIS A 1 85 ? -21.791 10.561 28.580 1.00 98.25 85 HIS A C 1
ATOM 659 O O . HIS A 1 85 ? -22.055 10.903 29.728 1.00 98.25 85 HIS A O 1
ATOM 665 N N . ILE A 1 86 ? -20.754 9.769 28.296 1.00 98.38 86 ILE A N 1
ATOM 666 C CA . ILE A 1 86 ? -19.845 9.227 29.318 1.00 98.38 86 ILE A CA 1
ATOM 667 C C . ILE A 1 86 ? -18.447 9.794 29.094 1.00 98.38 86 ILE A C 1
ATOM 669 O O . ILE A 1 86 ? -17.881 9.639 28.012 1.00 98.38 86 ILE A O 1
ATOM 673 N N . HIS A 1 87 ? -17.890 10.463 30.096 1.00 98.12 87 HIS A N 1
ATOM 674 C CA . HIS A 1 87 ? -16.616 11.159 29.953 1.00 98.12 87 HIS A CA 1
ATOM 675 C C . HIS A 1 87 ? -15.842 11.233 31.274 1.00 98.12 87 HIS A C 1
ATOM 677 O O . HIS A 1 87 ? -16.349 10.802 32.308 1.00 98.12 87 HIS A O 1
ATOM 683 N N . ASN A 1 88 ? -14.599 11.730 31.237 1.00 97.19 88 ASN A N 1
ATOM 684 C CA . ASN A 1 88 ? -13.722 11.904 32.405 1.00 97.19 88 ASN A CA 1
ATOM 685 C C . ASN A 1 88 ? -13.734 10.711 33.388 1.00 97.19 88 ASN A C 1
ATOM 687 O O . ASN A 1 88 ? -14.021 10.904 34.576 1.00 97.19 88 ASN A O 1
ATOM 691 N N . PRO A 1 89 ? -13.472 9.470 32.930 1.00 96.94 89 PRO A N 1
ATOM 692 C CA . PRO A 1 89 ? -13.371 8.343 33.846 1.00 96.94 89 PRO A CA 1
ATOM 693 C C . PRO A 1 89 ? -12.238 8.574 34.855 1.00 96.94 89 PRO A C 1
ATOM 695 O O . PRO A 1 89 ? -11.239 9.232 34.553 1.00 96.94 89 PRO A O 1
ATOM 698 N N . ASP A 1 90 ? -12.372 7.995 36.050 1.00 94.50 90 ASP A N 1
ATOM 699 C CA . ASP A 1 90 ? -11.289 7.992 37.034 1.00 94.50 90 ASP A CA 1
ATOM 700 C C . ASP A 1 90 ? -10.026 7.331 36.452 1.00 94.50 90 ASP A C 1
ATOM 702 O O . ASP A 1 90 ? -10.104 6.346 35.716 1.00 94.50 90 ASP A O 1
ATOM 706 N N . ASN A 1 91 ? -8.844 7.836 36.815 1.00 92.56 91 ASN A N 1
ATOM 707 C CA . ASN A 1 91 ? -7.564 7.336 36.302 1.00 92.56 91 ASN A CA 1
ATOM 708 C C . ASN A 1 91 ? -7.280 5.865 36.658 1.00 92.56 91 ASN A C 1
ATOM 710 O O . ASN A 1 91 ? -6.391 5.259 36.057 1.00 92.56 91 ASN A O 1
ATOM 714 N N . ALA A 1 92 ? -7.976 5.273 37.631 1.00 94.81 92 ALA A N 1
ATOM 715 C CA . ALA A 1 92 ? -7.893 3.846 37.926 1.00 94.81 92 ALA A CA 1
ATOM 716 C C . ALA A 1 92 ? -8.646 2.982 36.899 1.00 94.81 92 ALA A C 1
ATOM 718 O O . ALA A 1 92 ? -8.311 1.811 36.736 1.00 94.81 92 ALA A O 1
ATOM 719 N N . CYS A 1 93 ? -9.626 3.539 36.188 1.00 95.38 93 CYS A N 1
ATOM 720 C CA . CYS A 1 93 ? -10.353 2.858 35.120 1.00 95.38 93 CYS A CA 1
ATOM 721 C C . CYS A 1 93 ? -9.537 2.918 33.826 1.00 95.38 93 CYS A C 1
ATOM 723 O O . CYS A 1 93 ? -8.918 3.937 33.531 1.00 95.38 93 CYS A O 1
ATOM 725 N N . ASP A 1 94 ? -9.487 1.827 33.062 1.00 96.88 94 ASP A N 1
ATOM 726 C CA . ASP A 1 94 ? -8.731 1.805 31.802 1.00 96.88 94 ASP A CA 1
ATOM 727 C C . ASP A 1 94 ? -9.539 2.359 30.626 1.00 96.88 94 ASP A C 1
ATOM 729 O O . ASP A 1 94 ? -9.010 3.114 29.811 1.00 96.88 94 ASP A O 1
ATOM 733 N N . TYR A 1 95 ? -10.829 2.036 30.576 1.00 98.25 95 TYR A N 1
ATOM 734 C CA . TYR A 1 95 ? -11.726 2.363 29.472 1.00 98.25 95 TYR A CA 1
ATOM 735 C C . TYR A 1 95 ? -12.891 3.226 29.953 1.00 98.25 95 TYR A C 1
ATOM 737 O O . TYR A 1 95 ? -13.365 3.064 31.079 1.00 98.25 95 TYR A O 1
ATOM 745 N N . VAL A 1 96 ? -13.405 4.091 29.076 1.00 98.56 96 VAL A N 1
ATOM 746 C CA . VAL A 1 96 ? -14.700 4.759 29.291 1.00 98.56 96 VAL A CA 1
ATOM 747 C C . VAL A 1 96 ? -15.820 3.714 29.287 1.00 98.56 96 VAL A C 1
ATOM 749 O O . VAL A 1 96 ? -16.702 3.743 30.146 1.00 98.56 96 VAL A O 1
ATOM 752 N N . LEU A 1 97 ? -15.764 2.755 28.355 1.00 98.81 97 LEU A N 1
ATOM 753 C CA . LEU A 1 97 ? -16.665 1.604 28.329 1.00 98.81 97 LEU A CA 1
ATOM 754 C C . LEU A 1 97 ? -15.930 0.322 27.925 1.00 98.81 97 LEU A C 1
ATOM 756 O O . LEU A 1 97 ? -15.267 0.287 26.891 1.00 98.81 97 LEU A O 1
ATOM 760 N N . ALA A 1 98 ? -16.102 -0.750 28.698 1.00 98.75 98 ALA A N 1
ATOM 761 C CA . ALA A 1 98 ? -15.544 -2.069 28.404 1.00 98.75 98 ALA A CA 1
ATOM 762 C C . ALA A 1 98 ? -16.633 -3.151 28.324 1.00 98.75 98 ALA A C 1
ATOM 764 O O . ALA A 1 98 ? -17.443 -3.294 29.239 1.00 98.75 98 ALA A O 1
ATOM 765 N N . ALA A 1 99 ? -16.624 -3.933 27.245 1.00 98.81 99 ALA A N 1
ATOM 766 C CA . ALA A 1 99 ? -17.417 -5.140 27.047 1.00 98.81 99 ALA A CA 1
ATOM 767 C C . ALA A 1 99 ? -16.493 -6.363 27.139 1.00 98.81 99 ALA A C 1
ATOM 769 O O . ALA A 1 99 ? -15.635 -6.557 26.282 1.00 98.81 99 ALA A O 1
ATOM 770 N N . LEU A 1 100 ? -16.658 -7.166 28.185 1.00 98.62 100 LEU A N 1
ATOM 771 C CA . LEU A 1 100 ? -15.761 -8.267 28.540 1.00 98.62 100 LEU A CA 1
ATOM 772 C C . LEU A 1 100 ? -16.538 -9.580 28.679 1.00 98.62 100 LEU A C 1
ATOM 774 O O . LEU A 1 100 ? -17.743 -9.568 28.943 1.00 98.62 100 LEU A O 1
ATOM 778 N N . ASP A 1 101 ? -15.849 -10.713 28.564 1.00 98.12 101 ASP A N 1
ATOM 779 C CA . ASP A 1 101 ? -16.390 -12.048 28.847 1.00 98.12 101 ASP A CA 1
ATOM 780 C C . ASP A 1 101 ? -17.689 -12.347 28.071 1.00 98.12 101 ASP A C 1
ATOM 782 O O . ASP A 1 101 ? -18.735 -12.619 28.660 1.00 98.12 101 ASP A O 1
ATOM 786 N N . ARG A 1 102 ? -17.651 -12.290 26.733 1.00 98.50 102 ARG A N 1
ATOM 787 C CA . ARG A 1 102 ? -18.801 -12.551 25.835 1.00 98.50 102 ARG A CA 1
ATOM 788 C C . ARG A 1 102 ? -19.972 -11.580 26.009 1.00 98.50 102 ARG A C 1
ATOM 790 O O . ARG A 1 102 ? -21.130 -11.941 25.769 1.00 98.50 102 ARG A O 1
ATOM 797 N N . SER A 1 103 ? -19.688 -10.347 26.414 1.00 98.81 103 SER A N 1
ATOM 798 C CA . SER A 1 103 ? -20.710 -9.316 26.586 1.00 98.81 103 SER A CA 1
ATOM 799 C C . SER A 1 103 ? -21.211 -8.761 25.256 1.00 98.81 103 SER A C 1
ATOM 801 O O . SER A 1 103 ? -20.510 -8.772 24.244 1.00 98.81 103 SER A O 1
ATOM 803 N N . ARG A 1 104 ? -22.432 -8.214 25.259 1.00 98.88 104 ARG A N 1
ATOM 804 C CA . ARG A 1 104 ? -22.995 -7.498 24.105 1.00 98.88 104 ARG A CA 1
ATOM 805 C C . ARG A 1 104 ? -23.484 -6.113 24.495 1.00 98.88 104 ARG A C 1
ATOM 807 O O . ARG A 1 104 ? -24.391 -5.979 25.314 1.00 98.88 104 ARG A O 1
ATOM 814 N N . VAL A 1 105 ? -22.929 -5.092 23.856 1.00 98.94 105 VAL A N 1
ATOM 815 C CA . VAL A 1 105 ? -23.254 -3.690 24.113 1.00 98.94 105 VAL A CA 1
ATOM 816 C C . VAL A 1 105 ? -23.840 -3.061 22.853 1.00 98.94 105 VAL A C 1
ATOM 818 O O . VAL A 1 105 ? -23.244 -3.145 21.786 1.00 98.94 105 VAL A O 1
ATOM 821 N N . ASN A 1 106 ? -25.013 -2.440 22.981 1.00 98.88 106 ASN A N 1
ATOM 822 C CA . ASN A 1 106 ? -25.693 -1.696 21.923 1.00 98.88 106 ASN A CA 1
ATOM 823 C C . ASN A 1 106 ? -25.738 -0.217 22.305 1.00 98.88 106 ASN A C 1
ATOM 825 O O . ASN A 1 106 ? -26.232 0.130 23.376 1.00 98.88 106 ASN A O 1
ATOM 829 N N . ILE A 1 107 ? -25.247 0.652 21.434 1.00 98.94 107 ILE A N 1
ATOM 830 C CA . ILE A 1 107 ? -25.046 2.074 21.699 1.00 98.94 107 ILE A CA 1
ATOM 831 C C . ILE A 1 107 ? -25.731 2.869 20.588 1.00 98.94 107 ILE A C 1
ATOM 833 O O . ILE A 1 107 ? -25.435 2.663 19.414 1.00 98.94 107 ILE A O 1
ATOM 837 N N . ASN A 1 108 ? -26.623 3.794 20.944 1.00 98.88 108 ASN A N 1
ATOM 838 C CA . ASN A 1 108 ? -27.310 4.651 19.978 1.00 98.88 108 ASN A CA 1
ATOM 839 C C . ASN A 1 108 ? -27.327 6.110 20.456 1.00 98.88 108 ASN A C 1
ATOM 841 O O . ASN A 1 108 ? -27.786 6.389 21.563 1.00 98.88 108 ASN A O 1
ATOM 845 N N . LYS A 1 109 ? -26.872 7.046 19.613 1.00 98.69 109 LYS A N 1
ATOM 846 C CA . LYS A 1 109 ? -26.833 8.489 19.932 1.00 98.69 109 LYS A CA 1
ATOM 847 C C . LYS A 1 109 ? -26.070 8.804 21.220 1.00 98.69 109 LYS A C 1
ATOM 849 O O . LYS A 1 109 ? -26.526 9.607 22.025 1.00 98.69 109 LYS A O 1
ATOM 854 N N . CYS A 1 110 ? -24.928 8.162 21.431 1.00 98.81 110 CYS A N 1
ATOM 855 C CA . CYS A 1 110 ? -24.103 8.387 22.612 1.00 98.81 110 CYS A CA 1
ATOM 856 C C . CYS A 1 110 ? -22.775 9.071 22.265 1.00 98.81 110 CYS A C 1
ATOM 858 O O . CYS A 1 110 ? -22.301 8.994 21.131 1.00 98.81 110 CYS A O 1
ATOM 860 N N . SER A 1 111 ? -22.134 9.686 23.258 1.00 98.75 111 SER A N 1
ATOM 861 C CA . SER A 1 111 ? -20.747 10.147 23.151 1.00 98.75 111 SER A CA 1
ATOM 862 C C . SER A 1 111 ? -19.883 9.591 24.277 1.00 98.75 111 SER A C 1
ATOM 864 O O . SER A 1 111 ? -20.314 9.534 25.428 1.00 98.75 111 SER A O 1
ATOM 866 N N . PHE A 1 112 ? -18.649 9.227 23.938 1.00 98.75 112 PHE A N 1
ATOM 867 C CA . PHE A 1 112 ? -17.637 8.733 24.868 1.00 98.75 112 PHE A CA 1
ATOM 868 C C . PHE A 1 112 ? -16.358 9.538 24.685 1.00 98.75 112 PHE A C 1
ATOM 870 O O . PHE A 1 112 ? -15.942 9.754 23.545 1.00 98.75 112 PHE A O 1
ATOM 877 N N . GLY A 1 113 ? -15.713 9.980 25.758 1.00 97.62 113 GLY A N 1
ATOM 878 C CA . GLY A 1 113 ? -14.495 10.760 25.572 1.00 97.62 113 GLY A CA 1
ATOM 879 C C . GLY A 1 113 ? -13.866 11.349 26.814 1.00 97.62 113 GLY A C 1
ATOM 880 O O . GLY A 1 113 ? -14.146 10.919 27.928 1.00 97.62 113 GLY A O 1
ATOM 881 N N . ASP A 1 114 ? -12.984 12.318 26.574 1.00 98.12 114 ASP A N 1
ATOM 882 C CA . ASP A 1 114 ? -12.255 13.082 27.588 1.00 98.12 114 ASP A CA 1
ATOM 883 C C . ASP A 1 114 ? -11.584 12.161 28.615 1.00 98.12 114 ASP A C 1
ATOM 885 O O . ASP A 1 114 ? -11.888 12.170 29.803 1.00 98.12 114 ASP A O 1
ATOM 889 N N . THR A 1 115 ? -10.695 11.294 28.126 1.00 97.62 115 THR A N 1
ATOM 890 C CA . THR A 1 115 ? -10.026 10.271 28.940 1.00 97.62 115 THR A CA 1
ATOM 891 C C . THR A 1 115 ? -8.512 10.328 28.785 1.00 97.62 115 THR A C 1
ATOM 893 O O . THR A 1 115 ? -7.974 10.400 27.676 1.00 97.62 115 THR A O 1
ATOM 896 N N . GLU A 1 116 ? -7.806 10.207 29.911 1.00 96.94 116 GLU A N 1
ATOM 897 C CA . GLU A 1 116 ? -6.346 10.057 29.956 1.00 96.94 116 GLU A CA 1
ATOM 898 C C . GLU A 1 116 ? -5.874 8.648 29.542 1.00 96.94 116 GLU A C 1
ATOM 900 O O . GLU A 1 116 ? -4.671 8.376 29.538 1.00 96.94 116 GLU A O 1
ATOM 905 N N . LYS A 1 117 ? -6.798 7.755 29.154 1.00 97.56 117 LYS A N 1
ATOM 906 C CA . LYS A 1 117 ? -6.510 6.399 28.671 1.00 97.56 117 LYS A CA 1
ATOM 907 C C . LYS A 1 117 ? -7.336 6.040 27.426 1.00 97.56 117 LYS A C 1
ATOM 909 O O . LYS A 1 117 ? -7.243 6.739 26.417 1.00 97.56 117 LYS A O 1
ATOM 914 N N . PHE A 1 118 ? -8.072 4.928 27.453 1.00 98.25 118 PHE A N 1
ATOM 915 C CA . PHE A 1 118 ? -8.739 4.333 26.299 1.00 98.25 118 PHE A CA 1
ATOM 916 C C . PHE A 1 118 ? -10.228 4.711 26.250 1.00 98.25 118 PHE A C 1
ATOM 918 O O . PHE A 1 118 ? -10.858 4.933 27.284 1.00 98.25 118 PHE A O 1
ATOM 925 N N . GLY A 1 119 ? -10.805 4.742 25.047 1.00 98.56 119 GLY A N 1
ATOM 926 C CA . GLY A 1 119 ? -12.240 4.952 24.839 1.00 98.56 119 GLY A CA 1
ATOM 927 C C . GLY A 1 119 ? -13.062 3.691 25.125 1.00 98.56 119 GLY A C 1
ATOM 928 O O . GLY A 1 119 ? -13.476 3.449 26.258 1.00 98.56 119 GLY A O 1
ATOM 929 N N . LEU A 1 120 ? -13.314 2.897 24.084 1.00 98.81 120 LEU A N 1
ATOM 930 C CA . LEU A 1 120 ? -14.117 1.674 24.129 1.00 98.81 120 LEU A CA 1
ATOM 931 C C . LEU A 1 120 ? -13.241 0.417 24.047 1.00 98.81 120 LEU A C 1
ATOM 933 O O . LEU A 1 120 ? -12.223 0.412 23.356 1.00 98.81 120 LEU A O 1
ATOM 937 N N . CYS A 1 121 ? -13.680 -0.671 24.677 1.00 98.50 121 CYS A N 1
ATOM 938 C CA . CYS A 1 121 ? -13.046 -1.986 24.571 1.00 98.50 121 CYS A CA 1
ATOM 939 C C . CYS A 1 121 ? -14.065 -3.103 24.367 1.00 98.50 121 CYS A C 1
ATOM 941 O O . CYS A 1 121 ? -15.072 -3.140 25.074 1.00 98.50 121 CYS A O 1
ATOM 943 N N . ALA A 1 122 ? -13.773 -4.029 23.452 1.00 98.75 122 ALA A N 1
ATOM 944 C CA . ALA A 1 122 ? -14.404 -5.343 23.421 1.00 98.75 122 ALA A CA 1
ATOM 945 C C . ALA A 1 122 ? -13.336 -6.444 23.485 1.00 98.75 122 ALA A C 1
ATOM 947 O O . ALA A 1 122 ? -12.462 -6.514 22.619 1.00 98.75 122 ALA A O 1
ATOM 948 N N . ASP A 1 123 ? -13.441 -7.313 24.488 1.00 98.69 123 ASP A N 1
ATOM 949 C CA . ASP A 1 123 ? -12.527 -8.435 24.706 1.00 98.69 123 ASP A CA 1
ATOM 950 C C . ASP A 1 123 ? -13.277 -9.737 25.040 1.00 98.69 123 ASP A C 1
ATOM 952 O O . ASP A 1 123 ? -14.432 -9.724 25.470 1.00 98.69 123 ASP A O 1
ATOM 956 N N . ASP A 1 124 ? -12.611 -10.867 24.804 1.00 98.19 124 ASP A N 1
ATOM 957 C CA . ASP A 1 124 ? -13.117 -12.241 24.924 1.00 98.19 124 ASP A CA 1
ATOM 958 C C . ASP A 1 124 ? -14.491 -12.451 24.268 1.00 98.19 124 ASP A C 1
ATOM 960 O O . ASP A 1 124 ? -15.512 -12.663 24.926 1.00 98.19 124 ASP A O 1
ATOM 964 N N . ARG A 1 125 ? -14.516 -12.419 22.929 1.00 98.62 125 ARG A N 1
ATOM 965 C CA . ARG A 1 125 ? -15.704 -12.673 22.090 1.00 98.62 125 ARG A CA 1
ATOM 966 C C . ARG A 1 125 ? -16.863 -11.720 22.391 1.00 98.62 125 ARG A C 1
ATOM 968 O O . ARG A 1 125 ? -18.030 -12.093 22.232 1.00 98.62 125 ARG A O 1
ATOM 975 N N . SER A 1 126 ? -16.552 -10.510 22.841 1.00 98.81 126 SER A N 1
ATOM 976 C CA . SER A 1 126 ? -17.552 -9.486 23.118 1.00 98.81 126 SER A CA 1
ATOM 977 C C . SER A 1 126 ? -17.910 -8.708 21.855 1.00 98.81 126 SER A C 1
ATOM 979 O O . SER A 1 126 ? -17.168 -8.675 20.873 1.00 98.81 126 SER A O 1
ATOM 981 N N . VAL A 1 127 ? -19.083 -8.083 21.871 1.00 98.94 127 VAL A N 1
ATOM 982 C CA . VAL A 1 127 ? -19.630 -7.351 20.727 1.00 98.94 127 VAL A CA 1
ATOM 983 C C . VAL A 1 127 ? -20.020 -5.945 21.153 1.00 98.94 127 VAL A C 1
ATOM 985 O O . VAL A 1 127 ? -20.810 -5.776 22.084 1.00 98.94 127 VAL A O 1
ATOM 988 N N . ILE A 1 128 ? -19.518 -4.947 20.428 1.00 98.94 128 ILE A N 1
ATOM 989 C CA . ILE A 1 128 ? -20.000 -3.567 20.484 1.00 98.94 128 ILE A CA 1
ATOM 990 C C . ILE A 1 128 ? -20.694 -3.243 19.161 1.00 98.94 128 ILE A C 1
ATOM 992 O O . ILE A 1 128 ? -20.076 -3.244 18.099 1.00 98.94 128 ILE A O 1
ATOM 996 N N . GLU A 1 129 ? -21.981 -2.929 19.242 1.00 98.94 129 GLU A N 1
ATOM 997 C CA . GLU A 1 129 ? -22.775 -2.339 18.167 1.00 98.94 129 GLU A CA 1
ATOM 998 C C . GLU A 1 129 ? -23.006 -0.864 18.505 1.00 98.94 129 GLU A C 1
ATOM 1000 O O . GLU A 1 129 ? -23.647 -0.552 19.508 1.00 98.94 129 GLU A O 1
ATOM 1005 N N . ILE A 1 130 ? -22.460 0.047 17.700 1.00 98.88 130 ILE A N 1
ATOM 1006 C CA . ILE A 1 130 ? -22.506 1.492 17.926 1.00 98.88 130 ILE A CA 1
ATOM 1007 C C . ILE A 1 130 ? -23.081 2.220 16.709 1.00 98.88 130 ILE A C 1
ATOM 1009 O O . ILE A 1 130 ? -22.644 2.020 15.578 1.00 98.88 130 ILE A O 1
ATOM 1013 N N . GLU A 1 131 ? -24.083 3.064 16.944 1.00 98.88 131 GLU A N 1
ATOM 1014 C CA . GLU A 1 131 ? -24.817 3.779 15.902 1.00 98.88 131 GLU A CA 1
ATOM 1015 C C . GLU A 1 131 ? -24.982 5.264 16.243 1.00 98.88 131 GLU A C 1
ATOM 1017 O O . GLU A 1 131 ? -25.310 5.615 17.382 1.00 98.88 131 GLU A O 1
ATOM 1022 N N . SER A 1 132 ? -24.811 6.151 15.255 1.00 98.81 132 SER A N 1
ATOM 1023 C CA . SER A 1 132 ? -25.068 7.598 15.387 1.00 98.81 132 SER A CA 1
ATOM 1024 C C . SER A 1 132 ? -24.357 8.231 16.592 1.00 98.81 132 SER A C 1
ATOM 1026 O O . SER A 1 132 ? -24.932 9.056 17.297 1.00 98.81 132 SER A O 1
ATOM 1028 N N . SER A 1 133 ? -23.140 7.778 16.886 1.00 98.88 133 SER A N 1
ATOM 1029 C CA . SER A 1 133 ? -22.435 8.042 18.149 1.00 98.88 133 SER A CA 1
ATOM 1030 C C . SER A 1 133 ? -20.990 8.472 17.907 1.00 98.88 133 SER A C 1
ATOM 1032 O O . SER A 1 133 ? -20.454 8.273 16.813 1.00 98.88 133 SER A O 1
ATOM 1034 N N . SER A 1 134 ? -20.335 9.024 18.928 1.00 98.81 134 SER A N 1
ATOM 1035 C CA . SER A 1 134 ? -18.950 9.486 18.819 1.00 98.81 134 SER A CA 1
ATOM 1036 C C . SER A 1 134 ? -18.031 8.969 19.922 1.00 98.81 134 SER A C 1
ATOM 1038 O O . SER A 1 134 ? -18.444 8.833 21.072 1.00 98.81 134 SER A O 1
ATOM 1040 N N . VAL A 1 135 ? -16.762 8.751 19.575 1.00 98.81 135 VAL A N 1
ATOM 1041 C CA . VAL A 1 135 ? -15.666 8.555 20.532 1.00 98.81 135 VAL A CA 1
ATOM 1042 C C . VAL A 1 135 ? -14.598 9.610 20.265 1.00 98.81 135 VAL A C 1
ATOM 1044 O O . VAL A 1 135 ? -14.061 9.671 19.154 1.00 98.81 135 VAL A O 1
ATOM 1047 N N . THR A 1 136 ? -14.331 10.471 21.247 1.00 98.56 136 THR A N 1
ATOM 1048 C CA . THR A 1 136 ? -13.534 11.691 21.053 1.00 98.56 136 THR A CA 1
ATOM 1049 C C . THR A 1 136 ? -12.552 11.955 22.189 1.00 98.56 136 THR A C 1
ATOM 1051 O O . THR A 1 136 ? -12.847 11.632 23.332 1.00 98.56 136 THR A O 1
ATOM 1054 N N . ASN A 1 137 ? -11.430 12.622 21.907 1.00 98.12 137 ASN A N 1
ATOM 1055 C CA . ASN A 1 137 ? -10.476 13.102 22.918 1.00 98.12 137 ASN A CA 1
ATOM 1056 C C . ASN A 1 137 ? -9.945 11.987 23.846 1.00 98.12 137 ASN A C 1
ATOM 1058 O O . ASN A 1 137 ? -10.197 11.976 25.053 1.00 98.12 137 ASN A O 1
ATOM 1062 N N . THR A 1 138 ? -9.215 11.027 23.269 1.00 98.44 138 THR A N 1
ATOM 1063 C CA . THR A 1 138 ? -8.614 9.904 24.008 1.00 98.44 138 THR A CA 1
ATOM 1064 C C . THR A 1 138 ? -7.085 9.991 24.013 1.00 98.44 138 THR A C 1
ATOM 1066 O O . THR A 1 138 ? -6.441 10.223 22.988 1.00 98.44 138 THR A O 1
ATOM 1069 N N . LYS A 1 139 ? -6.448 9.789 25.169 1.00 97.94 139 LYS A N 1
ATOM 1070 C CA . LYS A 1 139 ? -4.975 9.771 25.261 1.00 97.94 139 LYS A CA 1
ATOM 1071 C C . LYS A 1 139 ? -4.363 8.512 24.644 1.00 97.94 139 LYS A C 1
ATOM 1073 O O . LYS A 1 139 ? -3.268 8.561 24.098 1.00 97.94 139 LYS A O 1
ATOM 1078 N N . LEU A 1 140 ? -5.054 7.385 24.745 1.00 97.69 140 LEU A N 1
ATOM 1079 C CA . LEU A 1 140 ? -4.711 6.131 24.079 1.00 97.69 140 LEU A CA 1
ATOM 1080 C C . LEU A 1 140 ? -5.753 5.865 22.984 1.00 97.69 140 LEU A C 1
ATOM 1082 O O . LEU A 1 140 ? -6.316 6.805 22.418 1.00 97.69 140 LEU A O 1
ATOM 1086 N N . PHE A 1 141 ? -5.993 4.603 22.643 1.00 98.25 141 PHE A N 1
ATOM 1087 C CA . PHE A 1 141 ? -6.860 4.228 21.528 1.00 98.25 141 PHE A CA 1
ATOM 1088 C C . PHE A 1 141 ? -8.325 4.601 21.781 1.00 98.25 141 PHE A C 1
ATOM 1090 O O . PHE A 1 141 ? -8.805 4.519 22.916 1.00 98.25 141 PHE A O 1
ATOM 1097 N N . ALA A 1 142 ? -9.050 4.981 20.726 1.00 98.56 142 ALA A N 1
ATOM 1098 C CA . ALA A 1 142 ? -10.482 5.259 20.836 1.00 98.56 142 ALA A CA 1
ATOM 1099 C C . ALA A 1 142 ? -11.300 3.963 20.919 1.00 98.56 142 ALA A C 1
ATOM 1101 O O . ALA A 1 142 ? -12.258 3.902 21.686 1.00 98.56 142 ALA A O 1
ATOM 1102 N N . VAL A 1 143 ? -10.910 2.916 20.189 1.00 98.81 143 VAL A N 1
ATOM 1103 C CA . VAL A 1 143 ? -11.498 1.576 20.293 1.00 98.81 143 VAL A CA 1
ATOM 1104 C C . VAL A 1 143 ? -10.406 0.512 20.265 1.00 98.81 143 VAL A C 1
ATOM 1106 O O . VAL A 1 143 ? -9.537 0.541 19.394 1.00 98.81 143 VAL A O 1
ATOM 1109 N N . VAL A 1 144 ? -10.487 -0.442 21.191 1.00 98.69 144 VAL A N 1
ATOM 1110 C CA . VAL A 1 144 ? -9.613 -1.619 21.275 1.00 98.69 144 VAL A CA 1
ATOM 1111 C C . VAL A 1 144 ? -10.451 -2.888 21.139 1.00 98.69 144 VAL A C 1
ATOM 1113 O O . VAL A 1 144 ? -11.458 -3.042 21.832 1.00 98.69 144 VAL A O 1
ATOM 1116 N N . LEU A 1 145 ? -10.039 -3.795 20.253 1.00 98.69 145 LEU A N 1
ATOM 1117 C CA . LEU A 1 145 ? -10.641 -5.117 20.079 1.00 98.69 145 LEU A CA 1
ATOM 1118 C C . LEU A 1 145 ? -9.590 -6.214 20.224 1.00 98.69 145 LEU A C 1
ATOM 1120 O O . LEU A 1 145 ? -8.556 -6.180 19.552 1.00 98.69 145 LEU A O 1
ATOM 1124 N N . SER A 1 146 ? -9.903 -7.223 21.028 1.00 97.94 146 SER A N 1
ATOM 1125 C CA . SER A 1 146 ? -9.070 -8.414 21.198 1.00 97.94 146 SER A CA 1
ATOM 1126 C C . SER A 1 146 ? -9.907 -9.687 21.325 1.00 97.94 146 SER A C 1
ATOM 1128 O O . SER A 1 146 ? -11.116 -9.656 21.566 1.00 97.94 146 SER A O 1
ATOM 1130 N N . SER A 1 147 ? -9.252 -10.835 21.143 1.00 97.31 147 SER A N 1
ATOM 1131 C CA . SER A 1 147 ? -9.799 -12.159 21.459 1.00 97.31 147 SER A CA 1
ATOM 1132 C C . SER A 1 147 ? -11.145 -12.465 20.780 1.00 97.31 147 SER A C 1
ATOM 1134 O O . SER A 1 147 ? -12.135 -12.746 21.454 1.00 97.31 147 SER A O 1
ATOM 1136 N N . PHE A 1 148 ? -11.192 -12.470 19.442 1.00 98.31 148 PHE A N 1
ATOM 1137 C CA . PHE A 1 148 ? -12.395 -12.784 18.643 1.00 98.31 148 PHE A CA 1
ATOM 1138 C C . PHE A 1 148 ? -13.580 -11.817 18.835 1.00 98.31 148 PHE A C 1
ATOM 1140 O O . PHE A 1 148 ? -14.735 -12.193 18.611 1.00 98.31 148 PHE A O 1
ATOM 1147 N N . SER A 1 149 ? -13.318 -10.587 19.272 1.00 98.75 149 SER A N 1
ATOM 1148 C CA . SER A 1 149 ? -14.352 -9.579 19.511 1.00 98.75 149 SER A CA 1
ATOM 1149 C C . SER A 1 149 ? 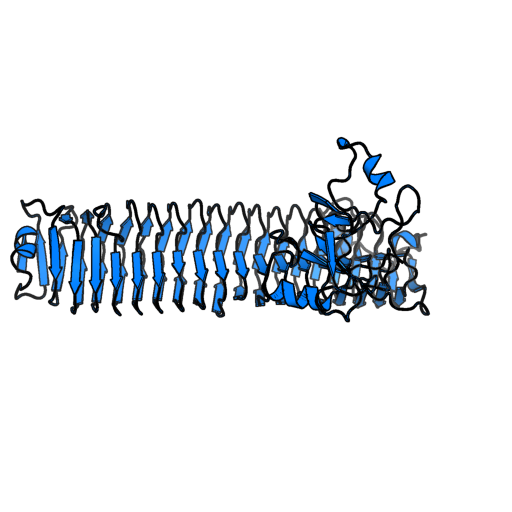-14.767 -8.838 18.239 1.00 98.75 149 SER A C 1
ATOM 1151 O O . SER A 1 149 ? -14.103 -8.887 17.198 1.00 98.75 149 SER A O 1
ATOM 1153 N N . ILE A 1 150 ? -15.918 -8.172 18.308 1.00 98.88 150 ILE A N 1
ATOM 1154 C CA . ILE A 1 150 ? -16.578 -7.580 17.145 1.00 98.88 150 ILE A CA 1
ATOM 1155 C C . ILE A 1 150 ? -16.963 -6.128 17.427 1.00 98.88 150 ILE A C 1
ATOM 1157 O O . ILE A 1 150 ? -17.627 -5.834 18.421 1.00 98.88 150 ILE A O 1
ATOM 1161 N N . LEU A 1 151 ? -16.613 -5.240 16.498 1.00 98.88 151 LEU A N 1
ATOM 1162 C CA . LEU A 1 151 ? -17.144 -3.884 16.408 1.00 98.88 151 LEU A CA 1
ATOM 1163 C C . LEU A 1 151 ? -18.028 -3.762 15.170 1.00 98.88 151 LEU A C 1
ATOM 1165 O O . LEU A 1 151 ? -17.558 -3.967 14.051 1.00 98.88 151 LEU A O 1
ATOM 1169 N N . HIS A 1 152 ? -19.277 -3.353 15.364 1.00 98.88 152 HIS A N 1
ATOM 1170 C CA . HIS A 1 152 ? -20.141 -2.859 14.298 1.00 98.88 152 HIS A CA 1
ATOM 1171 C C . HIS A 1 152 ? -20.409 -1.370 14.523 1.00 98.88 152 HIS A C 1
ATOM 1173 O O . HIS A 1 152 ? -21.053 -1.010 15.505 1.00 98.88 152 HIS A O 1
ATOM 1179 N N . ALA A 1 153 ? -19.939 -0.511 13.622 1.00 98.88 153 ALA A N 1
ATOM 1180 C CA . ALA A 1 153 ? -20.117 0.934 13.700 1.00 98.88 153 ALA A CA 1
ATOM 1181 C C . ALA A 1 153 ? -20.930 1.468 12.511 1.00 98.88 153 ALA A C 1
ATOM 1183 O O . ALA A 1 153 ? -20.606 1.185 11.355 1.00 98.88 153 ALA A O 1
ATOM 1184 N N . TYR A 1 154 ? -21.958 2.271 12.790 1.00 98.81 154 TYR A N 1
ATOM 1185 C CA . TYR A 1 154 ? -22.839 2.879 11.790 1.00 98.81 154 TYR A CA 1
ATOM 1186 C C . TYR A 1 154 ? -23.017 4.372 12.072 1.00 98.81 154 TYR A C 1
ATOM 1188 O O . TYR A 1 154 ? -23.429 4.745 13.164 1.00 98.81 154 TYR A O 1
ATOM 1196 N N . ASP A 1 155 ? -22.743 5.244 11.100 1.00 98.88 155 ASP A N 1
ATOM 1197 C CA . ASP A 1 155 ? -22.946 6.697 11.257 1.00 98.88 155 ASP A CA 1
ATOM 1198 C C . ASP A 1 155 ? -22.183 7.284 12.466 1.00 98.88 155 ASP A C 1
ATOM 1200 O O . ASP A 1 155 ? -22.690 8.120 13.213 1.00 98.88 155 ASP A O 1
ATOM 1204 N N . CYS A 1 156 ? -20.959 6.800 12.691 1.00 98.94 156 CYS A N 1
ATOM 1205 C CA . CYS A 1 156 ? -20.150 7.137 13.866 1.00 98.94 156 CYS A CA 1
ATOM 1206 C C . CYS A 1 156 ? -18.963 8.047 13.555 1.00 98.94 156 CYS A C 1
ATOM 1208 O O . CYS A 1 156 ? -18.418 8.028 12.451 1.00 98.94 156 CYS A O 1
ATOM 1210 N N . ILE A 1 157 ? -18.511 8.784 14.570 1.00 98.94 157 ILE A N 1
ATOM 1211 C CA . ILE A 1 157 ? -17.311 9.625 14.503 1.00 98.94 157 ILE A CA 1
ATOM 1212 C C . ILE A 1 157 ? -16.286 9.132 15.529 1.00 98.94 157 ILE A C 1
ATOM 1214 O O . ILE A 1 157 ? -16.564 9.117 16.725 1.00 98.94 157 ILE A O 1
ATOM 1218 N N . PHE A 1 158 ? -15.088 8.781 15.073 1.00 98.88 158 PHE A N 1
ATOM 1219 C CA . PHE A 1 158 ? -13.940 8.444 15.916 1.00 98.88 158 PHE A CA 1
ATOM 1220 C C . PHE A 1 158 ? -12.854 9.481 15.663 1.00 98.88 158 PHE A C 1
ATOM 1222 O O . PHE A 1 158 ? -12.364 9.593 14.537 1.00 98.88 158 PHE A O 1
ATOM 1229 N N . THR A 1 159 ? -12.510 10.288 16.666 1.00 98.75 159 THR A N 1
ATOM 1230 C CA . THR A 1 159 ? -11.597 11.408 16.426 1.00 98.75 159 THR A CA 1
ATOM 1231 C C . THR A 1 159 ? -10.791 11.848 17.637 1.00 98.75 159 THR A C 1
ATOM 1233 O O . THR A 1 159 ? -11.163 11.585 18.774 1.00 98.75 159 THR A O 1
ATOM 1236 N N . ASP A 1 160 ? -9.697 12.565 17.381 1.00 98.38 160 ASP A N 1
ATOM 1237 C CA . ASP A 1 160 ? -8.886 13.234 18.400 1.00 98.38 160 ASP A CA 1
ATOM 1238 C C . ASP A 1 160 ? -8.310 12.244 19.427 1.00 98.38 160 ASP A C 1
ATOM 1240 O O . ASP A 1 160 ? -8.525 12.367 20.629 1.00 98.38 160 ASP A O 1
ATOM 1244 N N . SER A 1 161 ? -7.557 11.253 18.943 1.00 97.31 161 SER A N 1
ATOM 1245 C CA . SER A 1 161 ? -6.760 10.350 19.787 1.00 97.31 161 SER A CA 1
ATOM 1246 C C . SER A 1 161 ? -5.275 10.731 19.747 1.00 97.31 161 SER A C 1
ATOM 1248 O O . SER A 1 161 ? -4.812 11.283 18.748 1.00 97.31 161 SER A O 1
ATOM 1250 N N . LYS A 1 162 ? -4.501 10.448 20.807 1.00 97.50 162 LYS A N 1
ATOM 1251 C CA . LYS A 1 162 ? -3.020 10.498 20.763 1.00 97.50 162 LYS A CA 1
ATOM 1252 C C . LYS A 1 162 ? -2.368 9.157 20.379 1.00 97.50 162 LYS A C 1
ATOM 1254 O O . LYS A 1 162 ? -1.157 9.131 20.167 1.00 97.50 162 LYS A O 1
ATOM 1259 N N . ALA A 1 163 ? -3.147 8.081 20.259 1.00 97.56 163 ALA A N 1
ATOM 1260 C CA . ALA A 1 163 ? -2.743 6.774 19.735 1.00 97.56 163 ALA A CA 1
ATOM 1261 C C . ALA A 1 163 ? -3.517 6.450 18.441 1.00 97.56 163 ALA A C 1
ATOM 1263 O O . ALA A 1 163 ? -4.129 7.344 17.851 1.00 97.56 163 ALA A O 1
ATOM 1264 N N . ASP A 1 164 ? -3.480 5.200 17.963 1.00 98.06 164 ASP A N 1
ATOM 1265 C CA . ASP A 1 164 ? -4.336 4.820 16.833 1.00 98.06 164 ASP A CA 1
ATOM 1266 C C . ASP A 1 164 ? -5.814 4.953 17.242 1.00 98.06 164 ASP A C 1
ATOM 1268 O O . ASP A 1 164 ? -6.159 4.712 18.399 1.00 98.06 164 ASP A O 1
ATOM 1272 N N . LEU A 1 165 ? -6.712 5.329 16.327 1.00 98.62 165 LEU A N 1
ATOM 1273 C CA . LEU A 1 165 ? -8.125 5.481 16.703 1.00 98.62 165 LEU A CA 1
ATOM 1274 C C . LEU A 1 165 ? -8.781 4.119 16.938 1.00 98.62 165 LEU A C 1
ATOM 1276 O O . LEU A 1 165 ? -9.367 3.900 17.995 1.00 98.62 165 LEU A O 1
ATOM 1280 N N . ILE A 1 166 ? -8.667 3.200 15.982 1.00 98.75 166 ILE A N 1
ATOM 1281 C CA . ILE A 1 166 ? -9.249 1.858 16.089 1.00 98.75 166 ILE A CA 1
ATOM 1282 C C . ILE A 1 166 ? -8.134 0.829 15.977 1.00 98.75 166 ILE A C 1
ATOM 1284 O O . ILE A 1 166 ? -7.435 0.775 14.966 1.00 98.75 166 ILE A O 1
ATOM 1288 N N . PHE A 1 167 ? -8.004 -0.008 16.999 1.00 98.56 167 PHE A N 1
ATOM 1289 C CA . PHE A 1 167 ? -7.052 -1.108 17.040 1.00 98.56 167 PHE A CA 1
ATOM 1290 C C . PHE A 1 167 ? -7.783 -2.442 17.192 1.00 98.56 167 PHE A C 1
ATOM 1292 O O . PHE A 1 167 ? -8.656 -2.580 18.051 1.00 98.56 167 PHE A O 1
ATOM 1299 N N . GLY A 1 168 ? -7.423 -3.424 16.366 1.00 97.88 168 GLY A N 1
ATOM 1300 C CA . GLY A 1 168 ? -7.954 -4.780 16.459 1.00 97.88 168 GLY A CA 1
ATOM 1301 C C . GLY A 1 168 ? -6.898 -5.853 16.230 1.00 97.88 168 GLY A C 1
ATOM 1302 O O . GLY A 1 168 ? -6.157 -5.816 15.247 1.00 97.88 168 GLY A O 1
ATOM 1303 N N . GLU A 1 169 ? -6.886 -6.868 17.088 1.00 96.50 169 GLU A N 1
ATOM 1304 C CA . GLU A 1 169 ? -5.994 -8.024 16.974 1.00 96.50 169 GLU A CA 1
ATOM 1305 C C . GLU A 1 169 ? -6.689 -9.345 17.323 1.00 96.50 169 GLU A C 1
ATOM 1307 O O . GLU A 1 169 ? -7.778 -9.364 17.888 1.00 96.50 169 GLU A O 1
ATOM 1312 N N . SER A 1 170 ? -6.026 -10.468 17.042 1.00 95.75 170 SER A N 1
ATOM 1313 C CA . SER A 1 170 ? -6.441 -11.803 17.494 1.00 95.75 170 SER A CA 1
ATOM 1314 C C . SER A 1 170 ? -7.838 -12.196 17.001 1.00 95.75 170 SER A C 1
ATOM 1316 O O . SER A 1 170 ? -8.764 -12.392 17.791 1.00 95.75 170 SER A O 1
ATOM 1318 N N . ASP A 1 171 ? -7.980 -12.300 15.675 1.00 97.81 171 ASP A N 1
ATOM 1319 C CA . ASP A 1 171 ? -9.196 -12.764 14.988 1.00 97.81 171 ASP A CA 1
ATOM 1320 C C . ASP A 1 171 ? -10.444 -11.877 15.213 1.00 97.81 171 ASP A C 1
ATOM 1322 O O . ASP A 1 171 ? -11.582 -12.348 15.125 1.00 97.81 171 ASP A O 1
ATOM 1326 N N . CYS A 1 172 ? -10.259 -10.583 15.490 1.00 98.44 172 CYS A N 1
ATOM 1327 C CA . CYS A 1 172 ? -11.371 -9.641 15.638 1.00 98.44 172 CYS A CA 1
ATOM 1328 C C . CYS A 1 172 ? -12.019 -9.246 14.302 1.00 98.44 172 CYS A C 1
ATOM 1330 O O . CYS A 1 172 ? -11.434 -9.363 13.222 1.00 98.44 172 CYS A O 1
ATOM 1332 N N . THR A 1 173 ? -13.251 -8.740 14.374 1.00 98.81 173 THR A N 1
ATOM 1333 C CA . THR A 1 173 ? -13.995 -8.227 13.213 1.00 98.81 173 THR A CA 1
ATOM 1334 C C . THR A 1 173 ? -14.363 -6.759 13.403 1.00 98.81 173 THR A C 1
ATOM 1336 O O . THR A 1 173 ? -15.010 -6.398 14.382 1.00 98.81 173 THR A O 1
ATOM 1339 N N . ILE A 1 174 ? -13.994 -5.920 12.434 1.00 98.81 174 ILE A N 1
ATOM 1340 C CA . ILE A 1 174 ? -14.327 -4.494 12.384 1.00 98.81 174 ILE A CA 1
ATOM 1341 C C . ILE A 1 174 ? -15.241 -4.261 11.178 1.00 98.81 174 ILE A C 1
ATOM 1343 O O . ILE A 1 174 ? -14.805 -4.386 10.032 1.00 98.81 174 ILE A O 1
ATOM 1347 N N . LEU A 1 175 ? -16.506 -3.919 11.422 1.00 98.81 175 LEU A N 1
ATOM 1348 C CA . LEU A 1 175 ? -17.468 -3.519 10.393 1.00 98.81 175 LEU A CA 1
ATOM 1349 C C . LEU A 1 175 ? -17.825 -2.045 10.582 1.00 98.81 175 LEU A C 1
ATOM 1351 O O . LEU A 1 175 ? -18.254 -1.648 11.662 1.00 98.81 175 LEU A O 1
ATOM 1355 N N . MET A 1 176 ? -17.673 -1.239 9.534 1.00 98.69 176 MET A N 1
ATOM 1356 C CA . MET A 1 176 ? -17.936 0.198 9.582 1.00 98.69 176 MET A CA 1
ATOM 1357 C C . MET A 1 176 ? -18.743 0.656 8.374 1.00 98.69 176 MET A C 1
ATOM 1359 O O . MET A 1 176 ? -18.412 0.333 7.230 1.00 98.69 176 MET A O 1
ATOM 1363 N N . TRP A 1 177 ? -19.775 1.456 8.626 1.00 98.81 177 TRP A N 1
ATOM 1364 C CA . TRP A 1 177 ? -20.623 2.020 7.588 1.00 98.81 177 TRP A CA 1
ATOM 1365 C C . TRP A 1 177 ? -20.907 3.500 7.851 1.00 98.81 177 TRP A C 1
ATOM 1367 O O . TRP A 1 177 ? -21.411 3.848 8.916 1.00 98.81 177 TRP A O 1
ATOM 1377 N N . ARG A 1 178 ? -20.638 4.377 6.874 1.00 98.88 178 ARG A N 1
ATOM 1378 C CA . ARG A 1 178 ? -20.838 5.839 7.013 1.00 98.88 178 ARG A CA 1
ATOM 1379 C C . ARG A 1 178 ? -20.123 6.438 8.235 1.00 98.88 178 ARG A C 1
ATOM 1381 O O . ARG A 1 178 ? -20.657 7.311 8.908 1.00 98.88 178 ARG A O 1
ATOM 1388 N N . CYS A 1 179 ? -18.918 5.960 8.538 1.00 98.94 179 CYS A N 1
ATOM 1389 C CA . CYS A 1 179 ? -18.137 6.452 9.673 1.00 98.94 179 CYS A CA 1
ATOM 1390 C C . CYS A 1 179 ? -17.060 7.455 9.250 1.00 98.94 179 CYS A C 1
ATOM 1392 O O . CYS A 1 179 ? -16.470 7.329 8.176 1.00 98.94 179 CYS A O 1
ATOM 1394 N N . THR A 1 180 ? -16.742 8.384 10.149 1.00 98.94 180 THR A N 1
ATOM 1395 C CA . THR A 1 180 ? -15.606 9.304 10.023 1.00 98.94 180 THR A CA 1
ATOM 1396 C C . THR A 1 180 ? -14.534 8.940 11.041 1.00 98.94 180 THR A C 1
ATOM 1398 O O . THR A 1 180 ? -14.813 8.870 12.236 1.00 98.94 180 THR A O 1
ATOM 1401 N N . ILE A 1 181 ? -13.310 8.722 10.566 1.00 98.88 181 ILE A N 1
ATOM 1402 C CA . ILE A 1 181 ? -12.120 8.453 11.374 1.00 98.88 181 ILE A CA 1
ATOM 1403 C C . ILE A 1 181 ? -11.151 9.608 11.118 1.00 98.88 181 ILE A C 1
ATOM 1405 O O . ILE A 1 181 ? -10.717 9.793 9.981 1.00 98.88 181 ILE A O 1
ATOM 1409 N N . SER A 1 182 ? -10.838 10.427 12.124 1.00 98.56 182 SER A N 1
ATOM 1410 C CA . SER A 1 182 ? -10.029 11.626 11.868 1.00 98.56 182 SER A CA 1
ATOM 1411 C C . SER A 1 182 ? -9.146 12.091 13.014 1.00 98.56 182 SER A C 1
ATOM 1413 O O . SER A 1 182 ? -9.467 11.864 14.170 1.00 98.56 182 SER A O 1
ATOM 1415 N N . ARG A 1 183 ? -8.092 12.852 12.698 1.00 97.81 183 ARG A N 1
ATOM 1416 C CA . ARG A 1 183 ? -7.265 13.595 13.673 1.00 97.81 183 ARG A CA 1
ATOM 1417 C C . ARG A 1 183 ? -6.605 12.697 14.723 1.00 97.81 183 ARG A C 1
ATOM 1419 O O . ARG A 1 183 ? -7.059 12.574 15.857 1.00 97.81 183 ARG A O 1
ATOM 1426 N N . THR A 1 184 ? -5.481 12.108 14.347 1.00 98.06 184 THR A N 1
ATOM 1427 C CA . THR A 1 184 ? -4.582 11.404 15.273 1.00 98.06 184 THR A CA 1
ATOM 1428 C C . THR A 1 184 ? -3.137 11.567 14.802 1.00 98.06 184 THR A C 1
ATOM 1430 O O . THR A 1 184 ? -2.912 11.557 13.590 1.00 98.06 184 THR A O 1
ATOM 1433 N N . PRO A 1 185 ? -2.141 11.678 15.706 1.00 97.69 185 PRO A N 1
ATOM 1434 C CA . PRO A 1 185 ? -0.734 11.640 15.321 1.00 97.69 185 PRO A CA 1
ATOM 1435 C C . PRO A 1 185 ? -0.272 10.237 14.875 1.00 97.69 185 PRO A C 1
ATOM 1437 O O . PRO A 1 185 ? 0.879 10.026 14.488 1.00 97.69 185 PRO A O 1
ATOM 1440 N N . ARG A 1 186 ? -1.153 9.237 14.961 1.00 98.06 186 ARG A N 1
ATOM 1441 C CA . ARG A 1 186 ? -0.872 7.831 14.679 1.00 98.06 186 ARG A CA 1
ATOM 1442 C C . ARG A 1 186 ? -1.748 7.306 13.537 1.00 98.06 186 ARG A C 1
ATOM 1444 O O . ARG A 1 186 ? -2.055 8.073 12.622 1.00 98.06 186 ARG A O 1
ATOM 1451 N N . LEU A 1 187 ? -2.056 6.005 13.513 1.00 98.25 187 LEU A N 1
ATOM 1452 C CA . LEU A 1 187 ? -2.894 5.417 12.470 1.00 98.25 187 LEU A CA 1
ATOM 1453 C C . LEU A 1 187 ? -4.376 5.694 12.733 1.00 98.25 187 LEU A C 1
ATOM 1455 O O . LEU A 1 187 ? -4.834 5.692 13.874 1.00 98.25 187 LEU A O 1
ATOM 1459 N N . GLY A 1 188 ? -5.165 5.865 11.675 1.00 98.56 188 GLY A N 1
ATOM 1460 C CA . GLY A 1 188 ? -6.623 5.837 11.812 1.00 98.56 188 GLY A CA 1
ATOM 1461 C C . GLY A 1 188 ? -7.105 4.460 12.276 1.00 98.56 188 GLY A C 1
ATOM 1462 O O . GLY A 1 188 ? -7.821 4.335 13.267 1.00 98.56 188 GLY A O 1
ATOM 1463 N N . ILE A 1 189 ? -6.687 3.410 11.573 1.00 98.75 189 ILE A N 1
ATOM 1464 C CA . ILE A 1 189 ? -7.079 2.030 11.863 1.00 98.75 189 ILE A CA 1
ATOM 1465 C C . ILE A 1 189 ? -5.850 1.122 11.775 1.00 98.75 189 ILE A C 1
ATOM 1467 O O . ILE A 1 189 ? -5.090 1.180 10.807 1.00 98.75 189 ILE A O 1
ATOM 1471 N N . SER A 1 190 ? -5.684 0.252 12.765 1.00 98.31 190 SER A N 1
ATOM 1472 C CA . SER A 1 190 ? -4.657 -0.786 12.802 1.00 98.31 190 SER A CA 1
ATOM 1473 C C . SER A 1 190 ? -5.313 -2.139 13.067 1.00 98.31 190 SER A C 1
ATOM 1475 O O . SER A 1 190 ? -6.000 -2.313 14.074 1.00 98.31 190 SER A O 1
ATOM 1477 N N . ALA A 1 191 ? -5.153 -3.086 12.139 1.00 97.94 191 ALA A N 1
ATOM 1478 C CA . ALA A 1 191 ? -5.726 -4.426 12.248 1.00 97.94 191 ALA A CA 1
ATOM 1479 C C . ALA A 1 191 ? -4.665 -5.507 11.996 1.00 97.94 191 ALA A C 1
ATOM 1481 O O . ALA A 1 191 ? -4.038 -5.543 10.938 1.00 97.94 191 ALA A O 1
ATOM 1482 N N . GLY A 1 192 ? -4.463 -6.400 12.961 1.00 96.69 192 GLY A N 1
ATOM 1483 C CA . GLY A 1 192 ? -3.430 -7.438 12.914 1.00 96.69 192 GLY A CA 1
ATOM 1484 C C . GLY A 1 192 ? -3.960 -8.844 13.188 1.00 96.69 192 GLY A C 1
ATOM 1485 O O . GLY A 1 192 ? -5.094 -9.012 13.625 1.00 96.69 192 GLY A O 1
ATOM 1486 N N . ASN A 1 193 ? -3.119 -9.865 13.005 1.00 94.88 193 ASN A N 1
ATOM 1487 C CA . ASN A 1 193 ? -3.341 -11.223 13.526 1.00 94.88 193 ASN A CA 1
ATOM 1488 C C . ASN A 1 193 ? -4.716 -11.820 13.153 1.00 94.88 193 ASN A C 1
ATOM 1490 O O . ASN A 1 193 ? -5.525 -12.137 14.026 1.00 94.88 193 ASN A O 1
ATOM 1494 N N . ARG A 1 194 ? -4.969 -11.989 11.847 1.00 96.56 194 ARG A N 1
ATOM 1495 C CA . ARG A 1 194 ? -6.205 -12.556 11.263 1.00 96.56 194 ARG A CA 1
ATOM 1496 C C . ARG A 1 194 ? -7.482 -11.744 11.493 1.00 96.56 194 ARG A C 1
ATOM 1498 O O . ARG A 1 194 ? -8.582 -12.268 11.314 1.00 96.56 194 ARG A O 1
ATOM 1505 N N . CYS A 1 195 ? -7.363 -10.460 11.815 1.00 97.69 195 CYS A N 1
ATOM 1506 C CA . CYS A 1 195 ? -8.515 -9.568 11.828 1.00 97.69 195 CYS A CA 1
ATOM 1507 C C . CYS A 1 195 ? -9.209 -9.485 10.456 1.00 97.69 195 CYS A C 1
ATOM 1509 O O . CYS A 1 195 ? -8.591 -9.591 9.393 1.00 97.69 195 CYS A O 1
ATOM 1511 N N . SER A 1 196 ? -10.525 -9.276 10.490 1.00 98.31 196 SER A N 1
ATOM 1512 C CA . SER A 1 196 ? -11.348 -8.970 9.317 1.00 98.31 196 SER A CA 1
ATOM 1513 C C . SER A 1 196 ? -11.828 -7.522 9.388 1.00 98.31 196 SER A C 1
ATOM 1515 O O . SER A 1 196 ? -12.340 -7.090 10.419 1.00 98.31 196 SER A O 1
ATOM 1517 N N . LEU A 1 197 ? -11.700 -6.781 8.288 1.00 98.69 197 LEU A N 1
ATOM 1518 C CA . LEU A 1 197 ? -12.104 -5.379 8.188 1.00 98.69 197 LEU A CA 1
ATOM 1519 C C . LEU A 1 197 ? -13.055 -5.193 7.005 1.00 98.69 197 LEU A C 1
ATOM 1521 O O . LEU A 1 197 ? -12.735 -5.574 5.880 1.00 98.69 197 LEU A O 1
ATOM 1525 N N . ASN A 1 198 ? -14.211 -4.578 7.242 1.00 98.75 198 ASN A N 1
ATOM 1526 C CA . ASN A 1 198 ? -15.141 -4.164 6.197 1.00 98.75 198 ASN A CA 1
ATOM 1527 C C . ASN A 1 198 ? -15.554 -2.707 6.414 1.00 98.75 198 ASN A C 1
ATOM 1529 O O . ASN A 1 198 ? -16.153 -2.378 7.436 1.00 98.75 198 ASN A O 1
ATOM 1533 N N . MET A 1 199 ? -15.243 -1.847 5.450 1.00 98.44 199 MET A N 1
ATOM 1534 C CA . MET A 1 199 ? -15.568 -0.425 5.474 1.00 98.44 199 MET A CA 1
ATOM 1535 C C . MET A 1 199 ? -16.382 -0.050 4.241 1.00 98.44 199 MET A C 1
ATOM 1537 O O . MET A 1 199 ? -15.988 -0.360 3.113 1.00 98.44 199 MET A O 1
ATOM 1541 N N . ASN A 1 200 ? -17.488 0.665 4.446 1.00 98.81 200 ASN A N 1
ATOM 1542 C CA . ASN A 1 200 ? -18.303 1.178 3.352 1.00 98.81 200 ASN A CA 1
ATOM 1543 C C . ASN A 1 200 ? -18.792 2.605 3.611 1.00 98.81 200 ASN A C 1
ATOM 1545 O O . ASN A 1 200 ? -19.319 2.899 4.683 1.00 98.81 200 ASN A O 1
ATOM 1549 N N . TYR A 1 201 ? -18.673 3.484 2.614 1.00 98.81 201 TYR A N 1
ATOM 1550 C CA . TYR A 1 201 ? -19.047 4.900 2.738 1.00 98.81 201 TYR A CA 1
ATOM 1551 C C . TYR A 1 201 ? -18.330 5.631 3.885 1.00 98.81 201 TYR A C 1
ATOM 1553 O O . TYR A 1 201 ? -18.887 6.562 4.459 1.00 98.81 201 TYR A O 1
ATOM 1561 N N . CYS A 1 202 ? -17.118 5.208 4.243 1.00 98.94 202 CYS A N 1
ATOM 1562 C CA . CYS A 1 202 ? -16.354 5.812 5.331 1.00 98.94 202 CYS A CA 1
ATOM 1563 C C . CYS A 1 202 ? -15.398 6.897 4.819 1.00 98.94 202 CYS A C 1
ATOM 1565 O O . CYS A 1 202 ? -14.938 6.850 3.675 1.00 98.94 202 CYS A O 1
ATOM 1567 N N . THR A 1 203 ? -15.046 7.825 5.704 1.00 98.94 203 THR A N 1
ATOM 1568 C CA . THR A 1 203 ? -14.016 8.843 5.474 1.00 98.94 203 THR A CA 1
ATOM 1569 C C . THR A 1 203 ? -12.904 8.677 6.500 1.00 98.94 203 THR A C 1
ATOM 1571 O O . THR A 1 203 ? -13.184 8.610 7.698 1.00 98.94 203 THR A O 1
ATOM 1574 N N . VAL A 1 204 ? -11.651 8.634 6.044 1.00 98.88 204 VAL A N 1
ATOM 1575 C CA . VAL A 1 204 ? -10.466 8.643 6.913 1.00 98.88 204 VAL A CA 1
ATOM 1576 C C . VAL A 1 204 ? -9.563 9.809 6.532 1.00 98.88 204 VAL A C 1
ATOM 1578 O O . VAL A 1 204 ? -9.097 9.879 5.395 1.00 98.88 204 VAL A O 1
ATOM 1581 N N . GLU A 1 205 ? -9.310 10.729 7.460 1.00 98.50 205 GLU A N 1
ATOM 1582 C CA . GLU A 1 205 ? -8.521 11.931 7.169 1.00 98.50 205 GLU A CA 1
ATOM 1583 C C . GLU A 1 205 ? -7.632 12.384 8.329 1.00 98.50 205 GLU A C 1
ATOM 1585 O O . GLU A 1 205 ? -7.952 12.173 9.499 1.00 98.50 205 GLU A O 1
ATOM 1590 N N . LYS A 1 206 ? -6.535 13.088 8.020 1.00 97.25 206 LYS A N 1
ATOM 1591 C CA . LYS A 1 206 ? -5.679 13.739 9.033 1.00 97.25 206 LYS A CA 1
ATOM 1592 C C . LYS A 1 206 ? -5.143 12.752 10.088 1.00 97.25 206 LYS A C 1
ATOM 1594 O O . LYS A 1 206 ? -5.184 13.026 11.289 1.00 97.25 206 LYS A O 1
ATOM 1599 N N . CYS A 1 207 ? -4.668 11.591 9.637 1.00 97.94 207 CYS A N 1
ATOM 1600 C CA . CYS A 1 207 ? -3.986 10.593 10.466 1.00 97.94 207 CYS A CA 1
ATOM 1601 C C . CYS A 1 207 ? -2.482 10.638 10.164 1.00 97.94 207 CYS A C 1
ATOM 1603 O O . CYS A 1 207 ? -2.062 10.230 9.079 1.00 97.94 207 CYS A O 1
ATOM 1605 N N . GLU A 1 208 ? -1.673 11.172 11.083 1.00 96.19 208 GLU A N 1
ATOM 1606 C CA . GLU A 1 208 ? -0.288 11.557 10.783 1.00 96.19 208 GLU A CA 1
ATOM 1607 C C . GLU A 1 208 ? 0.630 10.365 10.499 1.00 96.19 208 GLU A C 1
ATOM 1609 O O . GLU A 1 208 ? 1.573 10.535 9.744 1.00 96.19 208 GLU A O 1
ATOM 1614 N N . SER A 1 209 ? 0.367 9.161 11.026 1.00 95.94 209 SER A N 1
ATOM 1615 C CA . SER A 1 209 ? 1.198 7.975 10.729 1.00 95.94 209 SER A CA 1
ATOM 1616 C C . SER A 1 209 ? 0.687 7.118 9.557 1.00 95.94 209 SER A C 1
ATOM 1618 O O . SER A 1 209 ? 1.347 6.154 9.176 1.00 95.94 209 SER A O 1
ATOM 1620 N N . GLY A 1 210 ? -0.473 7.450 8.983 1.00 97.69 210 GLY A N 1
ATOM 1621 C CA . GLY A 1 210 ? -1.164 6.655 7.959 1.00 97.69 210 GLY A CA 1
ATOM 1622 C C . GLY A 1 210 ? -2.649 6.468 8.282 1.00 97.69 210 GLY A C 1
ATOM 1623 O O . GLY A 1 210 ? -3.077 6.657 9.417 1.00 97.69 210 GLY A O 1
ATOM 1624 N N . ALA A 1 211 ? -3.470 6.105 7.299 1.00 98.44 211 ALA A N 1
ATOM 1625 C CA . ALA A 1 211 ? -4.911 5.974 7.519 1.00 98.44 211 ALA A CA 1
ATOM 1626 C C . ALA A 1 211 ? -5.314 4.564 7.970 1.00 98.44 211 ALA A C 1
ATOM 1628 O O . ALA A 1 211 ? -6.095 4.416 8.909 1.00 98.44 211 ALA A O 1
ATOM 1629 N N . LEU A 1 212 ? -4.772 3.535 7.318 1.00 98.69 212 LEU A N 1
ATOM 1630 C CA . LEU A 1 212 ? -5.063 2.133 7.603 1.00 98.69 212 LEU A CA 1
ATOM 1631 C C . LEU A 1 212 ? -3.802 1.281 7.439 1.00 98.69 212 LEU A C 1
ATOM 1633 O O . LEU A 1 212 ? -3.157 1.322 6.393 1.00 98.69 212 LEU A O 1
ATOM 1637 N N . SER A 1 213 ? -3.505 0.451 8.435 1.00 98.56 213 SER A N 1
ATOM 1638 C CA . SER A 1 213 ? -2.517 -0.622 8.319 1.00 98.56 213 SER A CA 1
ATOM 1639 C C . SER A 1 213 ? -3.156 -1.968 8.632 1.00 98.56 213 SER A C 1
ATOM 1641 O O . SER A 1 213 ? -3.883 -2.102 9.621 1.00 98.56 213 SER A O 1
ATOM 1643 N N . THR A 1 214 ? -2.887 -2.965 7.789 1.00 98.38 214 THR A N 1
ATOM 1644 C CA . THR A 1 214 ? -3.316 -4.347 8.020 1.00 98.38 214 THR A CA 1
ATOM 1645 C C . THR A 1 214 ? -2.147 -5.313 7.912 1.00 98.38 214 THR A C 1
ATOM 1647 O O . THR A 1 214 ? -1.354 -5.231 6.972 1.00 98.38 214 THR A O 1
ATOM 1650 N N . CYS A 1 215 ? -2.051 -6.228 8.874 1.00 97.44 215 CYS A N 1
ATOM 1651 C CA . CYS A 1 215 ? -0.982 -7.215 8.961 1.00 97.44 215 CYS A CA 1
ATOM 1652 C C . CYS A 1 215 ? -1.581 -8.609 9.195 1.00 97.44 215 CYS A C 1
ATOM 1654 O O . CYS A 1 215 ? -2.371 -8.792 10.124 1.00 97.44 215 CYS A O 1
ATOM 1656 N N . TYR A 1 216 ? -1.241 -9.596 8.363 1.00 97.19 216 TYR A N 1
ATOM 1657 C CA . TYR A 1 216 ? -1.797 -10.958 8.445 1.00 97.19 216 TYR A CA 1
ATOM 1658 C C . TYR A 1 216 ? -3.339 -11.011 8.416 1.00 97.19 216 TYR A C 1
ATOM 1660 O O . TYR A 1 216 ? -3.954 -11.765 9.172 1.00 97.19 216 TYR A O 1
ATOM 1668 N N . CYS A 1 217 ? -3.989 -10.198 7.578 1.00 97.81 217 CYS A N 1
ATOM 1669 C CA . CYS A 1 217 ? -5.451 -10.118 7.490 1.00 97.81 217 CYS A CA 1
ATOM 1670 C C . CYS A 1 217 ? -5.970 -10.710 6.171 1.00 97.81 217 CYS A C 1
ATOM 1672 O O . CYS A 1 217 ? -5.698 -10.194 5.091 1.00 97.81 217 CYS A O 1
ATOM 1674 N N . GLU A 1 218 ? -6.773 -11.773 6.224 1.00 94.19 218 GLU A N 1
ATOM 1675 C CA . GLU A 1 218 ? -7.256 -12.460 5.010 1.00 94.19 218 GLU A CA 1
ATOM 1676 C C . GLU A 1 218 ? -8.517 -11.835 4.389 1.00 94.19 218 GLU A C 1
ATOM 1678 O O . GLU A 1 218 ? -8.915 -12.202 3.281 1.00 94.19 218 GLU A O 1
ATOM 1683 N N . ARG A 1 219 ? -9.187 -10.923 5.104 1.00 96.12 219 ARG A N 1
ATOM 1684 C CA . ARG A 1 219 ? -10.470 -10.340 4.688 1.00 96.12 219 ARG A CA 1
ATOM 1685 C C . ARG A 1 219 ? -10.512 -8.843 4.955 1.00 96.12 219 ARG A C 1
ATOM 1687 O O . ARG A 1 219 ? -11.051 -8.410 5.972 1.00 96.12 219 ARG A O 1
ATOM 1694 N N . VAL A 1 220 ? -9.974 -8.063 4.021 1.00 98.75 220 VAL A N 1
ATOM 1695 C CA . VAL A 1 220 ? -10.070 -6.599 4.050 1.00 98.75 220 VAL A CA 1
ATOM 1696 C C . VAL A 1 220 ? -10.905 -6.102 2.870 1.00 98.75 220 VAL A C 1
ATOM 1698 O O . VAL A 1 220 ? -10.513 -6.233 1.713 1.00 98.75 220 VAL A O 1
ATOM 1701 N N . PHE A 1 221 ? -12.069 -5.525 3.150 1.00 98.81 221 PHE A N 1
ATOM 1702 C CA . PHE A 1 221 ? -12.997 -4.999 2.150 1.00 98.81 221 PHE A CA 1
ATOM 1703 C C . PHE A 1 221 ? -13.205 -3.504 2.373 1.00 98.81 221 PHE A C 1
ATOM 1705 O O . PHE A 1 221 ? -13.676 -3.089 3.427 1.00 98.81 221 PHE A O 1
ATOM 1712 N N . ILE A 1 222 ? -12.863 -2.691 1.378 1.00 98.88 222 ILE A N 1
ATOM 1713 C CA . ILE A 1 222 ? -13.018 -1.236 1.424 1.00 98.88 222 ILE A CA 1
ATOM 1714 C C . ILE A 1 222 ? -13.805 -0.818 0.190 1.00 98.88 222 ILE A C 1
ATOM 1716 O O . ILE A 1 222 ? -13.306 -0.921 -0.932 1.00 98.88 222 ILE A O 1
ATOM 1720 N N . GLU A 1 223 ? -15.030 -0.337 0.386 1.00 98.81 223 GLU A N 1
ATOM 1721 C CA . GLU A 1 223 ? -15.886 0.122 -0.704 1.00 98.81 223 GLU A CA 1
ATOM 1722 C C . GLU A 1 223 ? -16.382 1.558 -0.504 1.00 98.81 223 GLU A C 1
ATOM 1724 O O . GLU A 1 223 ? -16.622 1.998 0.618 1.00 98.81 223 GLU A O 1
ATOM 1729 N N . ASN A 1 224 ? -16.575 2.294 -1.603 1.00 98.88 224 ASN A N 1
ATOM 1730 C CA . ASN A 1 224 ? -17.237 3.611 -1.617 1.00 98.88 224 ASN A CA 1
ATOM 1731 C C . ASN A 1 224 ? -16.678 4.622 -0.596 1.00 98.88 224 ASN A C 1
ATOM 1733 O O . ASN A 1 224 ? -17.433 5.434 -0.070 1.00 98.88 224 ASN A O 1
ATOM 1737 N N . SER A 1 225 ? -15.393 4.534 -0.262 1.00 98.88 225 SER A N 1
ATOM 1738 C CA . SER A 1 225 ? -14.798 5.277 0.855 1.00 98.88 225 SER A CA 1
ATOM 1739 C C . SER A 1 225 ? -13.771 6.299 0.370 1.00 98.88 225 SER A C 1
ATOM 1741 O O . SER A 1 225 ? -13.285 6.219 -0.763 1.00 98.88 225 SER A O 1
ATOM 1743 N N . THR A 1 226 ? -13.430 7.246 1.239 1.00 98.94 226 THR A N 1
ATOM 1744 C CA . THR A 1 226 ? -12.485 8.327 0.941 1.00 98.94 226 THR A CA 1
ATOM 1745 C C . THR A 1 226 ? -11.366 8.365 1.972 1.00 98.94 226 THR A C 1
ATOM 1747 O O . THR A 1 226 ? -11.622 8.294 3.171 1.00 98.94 226 THR A O 1
ATOM 1750 N N . PHE A 1 227 ? -10.129 8.507 1.499 1.00 98.88 227 PHE A N 1
ATOM 1751 C CA . PHE A 1 227 ? -8.940 8.697 2.327 1.00 98.88 227 PHE A CA 1
ATOM 1752 C C . PHE A 1 227 ? -8.234 9.978 1.882 1.00 98.88 227 PHE A C 1
ATOM 1754 O O . PHE A 1 227 ? -7.931 10.119 0.694 1.00 98.88 227 PHE A O 1
ATOM 1761 N N . SER A 1 228 ? -7.988 10.919 2.789 1.00 98.50 228 SER A N 1
ATOM 1762 C CA . SER A 1 228 ? -7.427 12.217 2.400 1.00 98.50 228 SER A CA 1
ATOM 1763 C C . SER A 1 228 ? -6.519 12.855 3.436 1.00 98.50 228 SER A C 1
ATOM 1765 O O . SER A 1 228 ? -6.634 12.599 4.633 1.00 98.50 228 SER A O 1
ATOM 1767 N N . ASP A 1 229 ? -5.626 13.721 2.957 1.00 97.94 229 ASP A N 1
ATOM 1768 C CA . ASP A 1 229 ? -4.733 14.537 3.785 1.00 97.94 229 ASP A CA 1
ATOM 1769 C C . ASP A 1 229 ? -3.886 13.671 4.740 1.00 97.94 229 ASP A C 1
ATOM 1771 O O . ASP A 1 229 ? -3.861 13.875 5.958 1.00 97.94 229 ASP A O 1
ATOM 1775 N N . ILE A 1 230 ? -3.218 12.660 4.170 1.00 98.06 230 ILE A N 1
ATOM 1776 C CA . ILE A 1 230 ? -2.386 11.694 4.900 1.00 98.06 230 ILE A CA 1
ATOM 1777 C C . ILE A 1 230 ? -0.901 11.969 4.617 1.00 98.06 230 ILE A C 1
ATOM 1779 O O . ILE A 1 230 ? -0.449 11.810 3.483 1.00 98.06 230 ILE A O 1
ATOM 1783 N N . PRO A 1 231 ? -0.084 12.356 5.611 1.00 96.12 231 PRO A N 1
ATOM 1784 C CA . PRO A 1 231 ? 1.308 12.746 5.374 1.00 96.12 231 PRO A CA 1
ATOM 1785 C C . PRO A 1 231 ? 2.272 11.555 5.177 1.00 96.12 231 PRO A C 1
ATOM 1787 O O . PRO A 1 231 ? 3.460 11.753 4.933 1.00 96.12 231 PRO A O 1
ATOM 1790 N N . HIS A 1 232 ? 1.773 10.322 5.229 1.00 95.56 232 HIS A N 1
ATOM 1791 C CA . HIS A 1 232 ? 2.514 9.098 4.920 1.00 95.56 232 HIS A CA 1
ATOM 1792 C C . HIS A 1 232 ? 1.703 8.206 3.971 1.00 95.56 232 HIS A C 1
ATOM 1794 O O . HIS A 1 232 ? 0.834 8.687 3.242 1.00 95.56 232 HIS A O 1
ATOM 1800 N N . THR A 1 233 ? 2.019 6.912 3.917 1.00 97.44 233 THR A N 1
ATOM 1801 C CA . THR A 1 233 ? 1.223 5.942 3.163 1.00 97.44 233 THR A CA 1
ATOM 1802 C C . THR A 1 233 ? -0.197 5.892 3.721 1.00 97.44 233 THR A C 1
ATOM 1804 O O . THR A 1 233 ? -0.383 5.675 4.917 1.00 97.44 233 THR A O 1
ATOM 1807 N N . ALA A 1 234 ? -1.200 6.078 2.861 1.00 98.56 234 ALA A N 1
ATOM 1808 C CA . ALA A 1 234 ? -2.593 6.048 3.289 1.00 98.56 234 ALA A CA 1
ATOM 1809 C C . ALA A 1 234 ? -3.012 4.641 3.720 1.00 98.56 234 ALA A C 1
ATOM 1811 O O . ALA A 1 234 ? -3.484 4.474 4.843 1.00 98.56 234 ALA A O 1
ATOM 1812 N N . ILE A 1 235 ? -2.805 3.633 2.868 1.00 98.81 235 ILE A N 1
ATOM 1813 C CA . ILE A 1 235 ? -3.157 2.245 3.179 1.00 98.81 235 ILE A CA 1
ATOM 1814 C C . ILE A 1 235 ? -1.952 1.321 2.994 1.00 98.81 235 ILE A C 1
ATOM 1816 O O . ILE A 1 235 ? -1.385 1.247 1.901 1.00 98.81 235 ILE A O 1
ATOM 1820 N N . LEU A 1 236 ? -1.596 0.593 4.053 1.00 98.69 236 LEU A N 1
ATOM 1821 C CA . LEU A 1 236 ? -0.557 -0.435 4.055 1.00 98.69 236 LEU A CA 1
ATOM 1822 C C . LEU A 1 236 ? -1.170 -1.835 4.225 1.00 98.69 236 LEU A C 1
ATOM 1824 O O . LEU A 1 236 ? -1.922 -2.094 5.167 1.00 98.69 236 LEU A O 1
ATOM 1828 N N . PHE A 1 237 ? -0.816 -2.743 3.315 1.00 98.62 237 PHE A N 1
ATOM 1829 C CA . PHE A 1 237 ? -1.164 -4.161 3.365 1.00 98.62 237 PHE A CA 1
ATOM 1830 C C . PHE A 1 237 ? 0.100 -5.010 3.504 1.00 98.62 237 PHE A C 1
ATOM 1832 O O . PHE A 1 237 ? 0.863 -5.139 2.545 1.00 98.62 237 PHE A O 1
ATOM 1839 N N . GLU A 1 238 ? 0.272 -5.672 4.644 1.00 97.44 238 GLU A N 1
ATOM 1840 C CA . GLU A 1 238 ? 1.342 -6.649 4.872 1.00 97.44 238 GLU A CA 1
ATOM 1841 C C . GLU A 1 238 ? 0.733 -8.038 5.086 1.00 97.44 238 GLU A C 1
ATOM 1843 O O . GLU A 1 238 ? -0.151 -8.207 5.931 1.00 97.44 238 GLU A O 1
ATOM 1848 N N . GLN A 1 239 ? 1.153 -9.038 4.302 1.00 96.75 239 GLN A N 1
ATOM 1849 C CA . GLN A 1 239 ? 0.614 -10.411 4.362 1.00 96.75 239 GLN A CA 1
ATOM 1850 C C . GLN A 1 239 ? -0.924 -10.461 4.400 1.00 96.75 239 GLN A C 1
ATOM 1852 O O . GLN A 1 239 ? -1.524 -11.255 5.125 1.00 96.75 239 GLN A O 1
ATOM 1857 N N . SER A 1 240 ? -1.573 -9.579 3.641 1.00 98.19 240 SER A N 1
ATOM 1858 C CA . SER A 1 240 ? -3.017 -9.363 3.718 1.00 98.19 240 SER A CA 1
ATOM 1859 C C . SER A 1 240 ? -3.698 -9.546 2.364 1.00 98.19 240 SER A C 1
ATOM 1861 O O . SER A 1 240 ? -3.101 -9.331 1.311 1.00 98.19 240 SER A O 1
ATOM 1863 N N . THR A 1 241 ? -4.965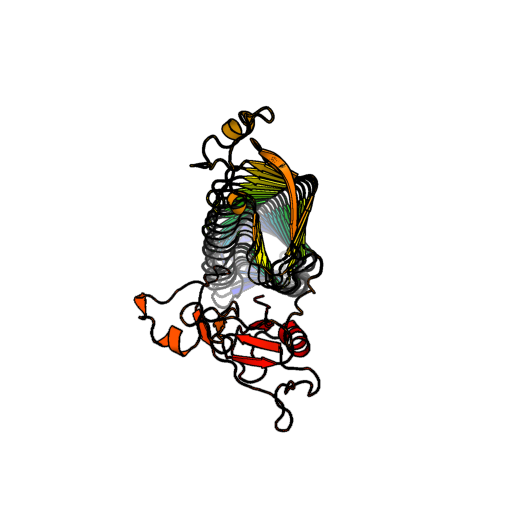 -9.962 2.378 1.00 98.69 241 THR A N 1
ATOM 1864 C CA . THR A 1 241 ? -5.806 -10.078 1.180 1.00 98.69 241 THR A CA 1
ATOM 1865 C C . THR A 1 241 ? -6.901 -9.019 1.215 1.00 98.69 241 THR A C 1
ATOM 1867 O O . THR A 1 241 ? -7.728 -9.001 2.129 1.00 98.69 241 THR A O 1
ATOM 1870 N N . ALA A 1 242 ? -6.906 -8.137 0.214 1.00 98.75 242 ALA A N 1
ATOM 1871 C CA . ALA A 1 242 ? -7.753 -6.953 0.205 1.00 98.75 242 ALA A CA 1
ATOM 1872 C C . ALA A 1 242 ? -8.480 -6.711 -1.124 1.00 98.75 242 ALA A C 1
ATOM 1874 O O . ALA A 1 242 ? -7.938 -6.918 -2.211 1.00 98.75 242 ALA A O 1
ATOM 1875 N N . LEU A 1 243 ? -9.702 -6.188 -1.026 1.00 98.88 243 LEU A N 1
ATOM 1876 C CA . LEU A 1 243 ? -10.467 -5.610 -2.127 1.00 98.88 243 LEU A CA 1
ATOM 1877 C C . LEU A 1 243 ? -10.753 -4.139 -1.815 1.00 98.88 243 LEU A C 1
ATOM 1879 O O . LEU A 1 243 ? -11.440 -3.830 -0.843 1.00 98.88 243 LEU A O 1
ATOM 1883 N N . VAL A 1 244 ? -10.275 -3.244 -2.678 1.00 98.94 244 VAL A N 1
ATOM 1884 C CA . VAL A 1 244 ? -10.521 -1.799 -2.610 1.00 98.94 244 VAL A CA 1
ATOM 1885 C C . VAL A 1 244 ? -11.292 -1.370 -3.852 1.00 98.94 244 VAL A C 1
ATOM 1887 O O . VAL A 1 244 ? -10.782 -1.451 -4.974 1.00 98.94 244 VAL A O 1
ATOM 1890 N N . LYS A 1 245 ? -12.530 -0.906 -3.677 1.00 98.88 245 LYS A N 1
ATOM 1891 C CA . LYS A 1 245 ? -13.454 -0.684 -4.792 1.00 98.88 245 LYS A CA 1
ATOM 1892 C C . LYS A 1 245 ? -14.218 0.629 -4.689 1.00 98.88 245 LYS A C 1
ATOM 1894 O O . LYS A 1 245 ? -14.875 0.887 -3.688 1.00 98.88 245 LYS A O 1
ATOM 1899 N N . ARG A 1 246 ? -14.246 1.408 -5.777 1.00 98.88 246 ARG A N 1
ATOM 1900 C CA . ARG A 1 246 ? -14.920 2.725 -5.810 1.00 98.88 246 ARG A CA 1
ATOM 1901 C C . ARG A 1 246 ? -14.439 3.634 -4.675 1.00 98.88 246 ARG A C 1
ATOM 1903 O O . ARG A 1 246 ? -15.237 4.312 -4.039 1.00 98.88 246 ARG A O 1
ATOM 1910 N N . THR A 1 247 ? -13.137 3.605 -4.416 1.00 98.88 247 THR A N 1
ATOM 1911 C CA . THR A 1 247 ? -12.494 4.366 -3.340 1.00 98.88 247 THR A CA 1
ATOM 1912 C C . THR A 1 247 ? -11.685 5.504 -3.941 1.00 98.88 247 THR A C 1
ATOM 1914 O O . THR A 1 247 ? -11.074 5.340 -5.001 1.00 98.88 247 THR A O 1
ATOM 1917 N N . VAL A 1 248 ? -11.672 6.649 -3.263 1.00 98.88 248 VAL A N 1
ATOM 1918 C CA . VAL A 1 248 ? -10.851 7.803 -3.640 1.00 98.88 248 VAL A CA 1
ATOM 1919 C C . VAL A 1 248 ? -9.792 8.028 -2.567 1.00 98.88 248 VAL A C 1
ATOM 1921 O O . VAL A 1 248 ? -10.122 8.125 -1.389 1.00 98.88 248 VAL A O 1
ATOM 1924 N N . ILE A 1 249 ? -8.524 8.108 -2.967 1.00 98.88 249 ILE A N 1
ATOM 1925 C CA . ILE A 1 249 ? -7.415 8.461 -2.074 1.00 98.88 249 ILE A CA 1
ATOM 1926 C C . ILE A 1 249 ? -6.685 9.657 -2.671 1.00 98.88 249 ILE A C 1
ATOM 1928 O O . ILE A 1 249 ? -6.274 9.593 -3.834 1.00 98.88 249 ILE A O 1
ATOM 1932 N N . TYR A 1 250 ? -6.552 10.745 -1.912 1.00 98.69 250 TYR A N 1
ATOM 1933 C CA . TYR A 1 250 ? -5.913 11.960 -2.416 1.00 98.69 250 TYR A CA 1
ATOM 1934 C C . TYR A 1 250 ? -5.159 12.766 -1.358 1.00 98.69 250 TYR A C 1
ATOM 1936 O O . TYR A 1 250 ? -5.330 12.538 -0.164 1.00 98.69 250 TYR A O 1
ATOM 1944 N N . ASN A 1 251 ? -4.319 13.707 -1.801 1.00 97.88 251 ASN A N 1
ATOM 1945 C CA . ASN A 1 251 ? -3.487 14.558 -0.940 1.00 97.88 251 ASN A CA 1
ATOM 1946 C C . ASN A 1 251 ? -2.644 13.733 0.046 1.00 97.88 251 ASN A C 1
ATOM 1948 O O . ASN A 1 251 ? -2.739 13.902 1.263 1.00 97.88 251 ASN A O 1
ATOM 1952 N N . CYS A 1 252 ? -1.853 12.795 -0.477 1.00 96.00 252 CYS A N 1
ATOM 1953 C CA . CYS A 1 252 ? -1.014 11.925 0.348 1.00 96.00 252 CYS A CA 1
ATOM 1954 C C . CYS A 1 252 ? 0.471 12.243 0.160 1.00 96.00 252 CYS A C 1
ATOM 1956 O O . CYS A 1 252 ? 0.977 12.200 -0.956 1.00 96.00 252 CYS A O 1
ATOM 1958 N N . ASN A 1 253 ? 1.220 12.489 1.235 1.00 95.50 253 ASN A N 1
ATOM 1959 C CA . ASN A 1 253 ? 2.676 12.644 1.116 1.00 95.50 253 ASN A CA 1
ATOM 1960 C C . ASN A 1 253 ? 3.402 11.278 1.046 1.00 95.50 253 ASN A C 1
ATOM 1962 O O . ASN A 1 253 ? 4.584 11.225 0.756 1.00 95.50 253 ASN A O 1
ATOM 1966 N N . GLY A 1 254 ? 2.712 10.148 1.238 1.00 94.94 254 GLY A N 1
ATOM 1967 C CA . GLY A 1 254 ? 3.223 8.804 0.922 1.00 94.94 254 GLY A CA 1
ATOM 1968 C C . GLY A 1 254 ? 2.537 8.157 -0.285 1.00 94.94 254 GLY A C 1
ATOM 1969 O O . GLY A 1 254 ? 2.052 8.838 -1.188 1.00 94.94 254 GLY A O 1
ATOM 1970 N N . ASN A 1 255 ? 2.518 6.819 -0.319 1.00 98.12 255 ASN A N 1
ATOM 1971 C CA . ASN A 1 255 ? 1.736 6.061 -1.301 1.00 98.12 255 ASN A CA 1
ATOM 1972 C C . ASN A 1 255 ? 0.235 6.164 -0.971 1.00 98.12 255 ASN A C 1
ATOM 1974 O O . ASN A 1 255 ? -0.137 6.279 0.196 1.00 98.12 255 ASN A O 1
ATOM 1978 N N . ALA A 1 256 ? -0.649 6.021 -1.959 1.00 98.56 256 ALA A N 1
ATOM 1979 C CA . ALA A 1 256 ? -2.063 5.790 -1.653 1.00 98.56 256 ALA A CA 1
ATOM 1980 C C . ALA A 1 256 ? -2.268 4.350 -1.145 1.00 98.56 256 ALA A C 1
ATOM 1982 O O . ALA A 1 256 ? -2.924 4.123 -0.131 1.00 98.56 256 ALA A O 1
ATOM 1983 N N . ILE A 1 257 ? -1.656 3.379 -1.826 1.00 98.69 257 ILE A N 1
ATOM 1984 C CA . ILE A 1 257 ? -1.659 1.966 -1.453 1.00 98.69 257 ILE A CA 1
ATOM 1985 C C . ILE A 1 257 ? -0.238 1.419 -1.548 1.00 98.69 257 ILE A C 1
ATOM 1987 O O . ILE A 1 257 ? 0.401 1.506 -2.599 1.00 98.69 257 ILE A O 1
ATOM 1991 N N . ASN A 1 258 ? 0.226 0.801 -0.466 1.00 98.56 258 ASN A N 1
ATOM 1992 C CA . ASN A 1 258 ? 1.435 -0.011 -0.445 1.00 98.56 258 ASN A CA 1
ATOM 1993 C C . ASN A 1 258 ? 1.074 -1.446 -0.044 1.00 98.56 258 ASN A C 1
ATOM 1995 O O . ASN A 1 258 ? 0.491 -1.676 1.012 1.00 98.56 258 ASN A O 1
ATOM 1999 N N . SER A 1 259 ? 1.394 -2.398 -0.912 1.00 98.31 259 SER A N 1
ATOM 2000 C CA . SER A 1 259 ? 1.229 -3.831 -0.691 1.00 98.31 259 SER A CA 1
ATOM 2001 C C . SER A 1 259 ? 2.608 -4.468 -0.596 1.00 98.31 259 SER A C 1
ATOM 2003 O O . SER A 1 259 ? 3.391 -4.371 -1.543 1.00 98.31 259 SER A O 1
ATOM 2005 N N . SER A 1 260 ? 2.890 -5.145 0.512 1.00 96.12 260 SER A N 1
ATOM 2006 C CA . SER A 1 260 ? 4.167 -5.807 0.783 1.00 96.12 260 SER A CA 1
ATOM 2007 C C . SER A 1 260 ? 3.977 -7.226 1.332 1.00 96.12 260 SER A C 1
ATOM 2009 O O . SER A 1 260 ? 2.859 -7.668 1.619 1.00 96.12 260 SER A O 1
ATOM 2011 N N . ARG A 1 261 ? 5.091 -7.956 1.464 1.00 93.00 261 ARG A N 1
ATOM 2012 C CA . ARG A 1 261 ? 5.186 -9.278 2.099 1.00 93.00 261 ARG A CA 1
ATOM 2013 C C . ARG A 1 261 ? 4.140 -10.290 1.611 1.00 93.00 261 ARG A C 1
ATOM 2015 O O . ARG A 1 261 ? 3.454 -10.927 2.398 1.00 93.00 261 ARG A O 1
ATOM 2022 N N . GLY A 1 262 ? 3.970 -10.448 0.304 1.00 95.12 262 GLY A N 1
ATOM 2023 C CA . GLY A 1 262 ? 3.053 -11.452 -0.249 1.00 95.12 262 GLY A CA 1
ATOM 2024 C C . GLY A 1 262 ? 1.566 -11.092 -0.163 1.00 95.12 262 GLY A C 1
ATOM 2025 O O . GLY A 1 262 ? 0.715 -11.965 -0.352 1.00 95.12 262 GLY A O 1
ATOM 2026 N N . SER A 1 263 ? 1.237 -9.826 0.103 1.00 98.19 263 SER A N 1
ATOM 2027 C CA . SER A 1 263 ? -0.139 -9.327 0.078 1.00 98.19 263 SER A CA 1
ATOM 2028 C C . SER A 1 263 ? -0.796 -9.491 -1.298 1.00 98.19 263 SER A C 1
ATOM 2030 O O . SER A 1 263 ? -0.150 -9.426 -2.347 1.00 98.19 263 SER A O 1
ATOM 2032 N N . LYS A 1 264 ? -2.115 -9.697 -1.302 1.00 98.75 264 LYS A N 1
ATOM 2033 C CA . LYS A 1 264 ? -2.940 -9.871 -2.504 1.00 98.75 264 LYS A CA 1
ATOM 2034 C C . LYS A 1 264 ? -4.003 -8.786 -2.545 1.00 98.75 264 LYS A C 1
ATOM 2036 O O . LYS A 1 264 ? -4.906 -8.780 -1.713 1.00 98.75 264 LYS A O 1
ATOM 2041 N N . VAL A 1 265 ? -3.926 -7.884 -3.516 1.00 98.69 265 VAL A N 1
ATOM 2042 C CA . VAL A 1 265 ? -4.808 -6.712 -3.578 1.00 98.69 265 VAL A CA 1
ATOM 2043 C C . VAL A 1 265 ? -5.572 -6.646 -4.896 1.00 98.69 265 VAL A C 1
ATOM 2045 O O . VAL A 1 265 ? -5.004 -6.777 -5.978 1.00 98.69 265 VAL A O 1
ATOM 2048 N N . ILE A 1 266 ? -6.882 -6.420 -4.814 1.00 98.88 266 ILE A N 1
ATOM 2049 C CA . ILE A 1 266 ? -7.737 -6.111 -5.962 1.00 98.88 266 ILE A CA 1
ATOM 2050 C C . ILE A 1 266 ? -8.172 -4.655 -5.839 1.00 98.88 266 ILE A C 1
ATOM 2052 O O . ILE A 1 266 ? -8.871 -4.292 -4.895 1.00 98.88 266 ILE A O 1
ATOM 2056 N N . LEU A 1 267 ? -7.790 -3.826 -6.805 1.00 98.88 267 LEU A N 1
ATOM 2057 C CA . LEU A 1 267 ? -8.144 -2.413 -6.877 1.00 98.88 267 LEU A CA 1
ATOM 2058 C C . LEU A 1 267 ? -9.088 -2.214 -8.060 1.00 98.88 267 LEU A C 1
ATOM 2060 O O . LEU A 1 267 ? -8.746 -2.562 -9.191 1.00 98.88 267 LEU A O 1
ATOM 2064 N N . SER A 1 268 ? -10.293 -1.687 -7.826 1.00 98.81 268 SER A N 1
ATOM 2065 C CA . SER A 1 268 ? -11.282 -1.593 -8.900 1.00 98.81 268 SER A CA 1
ATOM 2066 C C . SER A 1 268 ? -12.143 -0.338 -8.880 1.00 98.81 268 SER A C 1
ATOM 2068 O O . SER A 1 268 ? -12.795 -0.045 -7.884 1.00 98.81 268 SER A O 1
ATOM 2070 N N . HIS A 1 269 ? -12.251 0.344 -10.024 1.00 98.81 269 HIS A N 1
ATOM 2071 C CA . HIS A 1 269 ? -13.061 1.566 -10.163 1.00 98.81 269 HIS A CA 1
ATOM 2072 C C . HIS A 1 269 ? -12.659 2.664 -9.159 1.00 98.81 269 HIS A C 1
ATOM 2074 O O . HIS A 1 269 ? -13.516 3.403 -8.688 1.00 98.81 269 HIS A O 1
ATOM 2080 N N . SER A 1 270 ? -11.377 2.729 -8.794 1.00 98.88 270 SER A N 1
ATOM 2081 C CA . SER A 1 270 ? -10.855 3.612 -7.740 1.00 98.88 270 SER A CA 1
ATOM 2082 C C . SER A 1 270 ? -9.964 4.712 -8.316 1.00 98.88 270 SER A C 1
ATOM 2084 O O . SER A 1 270 ? -9.340 4.521 -9.363 1.00 98.88 270 SER A O 1
ATOM 2086 N N . ASN A 1 271 ? -9.893 5.851 -7.627 1.00 98.88 271 ASN A N 1
ATOM 2087 C CA . ASN A 1 271 ? -9.080 6.997 -8.023 1.00 98.88 271 ASN A CA 1
ATOM 2088 C C . ASN A 1 271 ? -8.011 7.302 -6.968 1.00 98.88 271 ASN A C 1
ATOM 2090 O O . ASN A 1 271 ? -8.329 7.489 -5.797 1.00 98.88 271 ASN A O 1
ATOM 2094 N N . PHE A 1 272 ? -6.753 7.363 -7.397 1.00 98.81 272 PHE A N 1
ATOM 2095 C CA . PHE A 1 272 ? -5.605 7.652 -6.543 1.00 98.81 272 PHE A CA 1
ATOM 2096 C C . PHE A 1 272 ? -4.871 8.864 -7.115 1.00 98.81 272 PHE A C 1
ATOM 2098 O O . PHE A 1 272 ? -4.373 8.797 -8.241 1.00 98.81 272 PHE A O 1
ATOM 2105 N N . ARG A 1 273 ? -4.841 9.986 -6.397 1.00 98.44 273 ARG A N 1
ATOM 2106 C CA . ARG A 1 273 ? -4.313 11.238 -6.956 1.00 98.44 273 ARG A CA 1
ATOM 2107 C C . ARG A 1 273 ? -3.560 12.098 -5.958 1.00 98.44 273 ARG A C 1
ATOM 2109 O O . ARG A 1 273 ? -3.720 11.919 -4.761 1.00 98.44 273 ARG A O 1
ATOM 2116 N N . ASP A 1 274 ? -2.786 13.048 -6.469 1.00 98.38 274 ASP A N 1
ATOM 2117 C CA . ASP A 1 274 ? -2.123 14.086 -5.674 1.00 98.38 274 ASP A CA 1
ATOM 2118 C C . ASP A 1 274 ? -1.255 13.459 -4.567 1.00 98.38 274 ASP A C 1
ATOM 2120 O O . ASP A 1 274 ? -1.522 13.608 -3.370 1.00 98.38 274 ASP A O 1
ATOM 2124 N N . THR A 1 275 ? -0.253 12.676 -4.989 1.00 98.31 275 THR A N 1
ATOM 2125 C CA . THR A 1 275 ? 0.648 11.956 -4.079 1.00 98.31 275 THR A CA 1
ATOM 2126 C C . THR A 1 275 ? 2.116 12.311 -4.283 1.00 98.31 275 THR A C 1
ATOM 2128 O O . THR A 1 275 ? 2.564 12.502 -5.414 1.00 98.31 275 THR A O 1
ATOM 2131 N N . THR A 1 276 ? 2.909 12.313 -3.209 1.00 97.31 276 THR A N 1
ATOM 2132 C CA . THR A 1 276 ? 4.365 12.480 -3.347 1.00 97.31 276 THR A CA 1
ATOM 2133 C C . THR A 1 276 ? 5.022 11.202 -3.874 1.00 97.31 276 THR A C 1
ATOM 2135 O O . THR A 1 276 ? 5.756 11.243 -4.855 1.00 97.31 276 THR A O 1
ATOM 2138 N N . TYR A 1 277 ? 4.740 10.051 -3.255 1.00 96.69 277 TYR A N 1
ATOM 2139 C CA . TYR A 1 277 ? 5.265 8.739 -3.666 1.00 96.69 277 TYR A CA 1
ATOM 2140 C C . TYR A 1 277 ? 4.311 8.047 -4.642 1.00 96.69 277 TYR A C 1
ATOM 2142 O O . TYR A 1 277 ? 3.174 8.502 -4.795 1.00 96.69 277 TYR A O 1
ATOM 2150 N N . PRO A 1 278 ? 4.712 6.930 -5.286 1.00 97.88 278 PRO A N 1
ATOM 2151 C CA . PRO A 1 278 ? 3.835 6.255 -6.225 1.00 97.88 278 PRO A CA 1
ATOM 2152 C C . PRO A 1 278 ? 2.471 5.894 -5.630 1.00 97.88 278 PRO A C 1
ATOM 2154 O O . PRO A 1 278 ? 2.430 5.208 -4.609 1.00 97.88 278 PRO A O 1
ATOM 2157 N N . PRO A 1 279 ? 1.348 6.319 -6.234 1.00 98.44 279 PRO A N 1
ATOM 2158 C CA . PRO A 1 279 ? 0.015 6.014 -5.736 1.00 98.44 279 PRO A CA 1
ATOM 2159 C C . PRO A 1 279 ? -0.195 4.532 -5.429 1.00 98.44 279 PRO A C 1
ATOM 2161 O O . PRO A 1 279 ? -0.742 4.211 -4.378 1.00 98.44 279 PRO A O 1
ATOM 2164 N N . VAL A 1 280 ? 0.288 3.630 -6.288 1.00 98.81 280 VAL A N 1
ATOM 2165 C CA . VAL A 1 280 ? 0.226 2.185 -6.037 1.00 98.81 280 VAL A CA 1
ATOM 2166 C C . VAL A 1 280 ? 1.621 1.573 -6.064 1.00 98.81 280 VAL A C 1
ATOM 2168 O O . VAL A 1 280 ? 2.312 1.618 -7.083 1.00 98.81 280 VAL A O 1
ATOM 2171 N N . ALA A 1 281 ? 2.005 0.949 -4.953 1.00 98.56 281 ALA A N 1
ATOM 2172 C CA . ALA A 1 281 ? 3.230 0.174 -4.827 1.00 98.56 281 ALA A CA 1
ATOM 2173 C C . ALA A 1 281 ? 2.926 -1.293 -4.506 1.00 98.56 281 ALA A C 1
ATOM 2175 O O . ALA A 1 281 ? 2.301 -1.594 -3.491 1.00 98.56 281 ALA A O 1
ATOM 2176 N N . LEU A 1 282 ? 3.386 -2.199 -5.370 1.00 98.69 282 LEU A N 1
ATOM 2177 C CA . LEU A 1 282 ? 3.368 -3.646 -5.160 1.00 98.69 282 LEU A CA 1
ATOM 2178 C C . LEU A 1 282 ? 4.808 -4.118 -4.966 1.00 98.69 282 LEU A C 1
ATOM 2180 O O . LEU A 1 282 ? 5.613 -4.075 -5.899 1.00 98.69 282 LEU A O 1
ATOM 2184 N N . CYS A 1 283 ? 5.131 -4.537 -3.751 1.00 96.06 283 CYS A N 1
ATOM 2185 C CA . CYS A 1 283 ? 6.474 -4.906 -3.331 1.00 96.06 283 CYS A CA 1
ATOM 2186 C C . CYS A 1 283 ? 6.481 -6.298 -2.689 1.00 96.06 283 CYS A C 1
ATOM 2188 O O . CYS A 1 283 ? 5.448 -6.802 -2.247 1.00 96.06 283 CYS A O 1
ATOM 2190 N N . GLU A 1 284 ? 7.671 -6.891 -2.594 1.00 92.81 284 GLU A N 1
ATOM 2191 C CA . GLU A 1 284 ? 7.948 -8.071 -1.762 1.00 92.81 284 GLU A CA 1
ATOM 2192 C C . GLU A 1 284 ? 6.961 -9.220 -2.016 1.00 92.81 284 GLU A C 1
ATOM 2194 O O . GLU A 1 284 ? 6.197 -9.613 -1.138 1.00 92.81 284 GLU A O 1
ATOM 2199 N N . LYS A 1 285 ? 6.967 -9.752 -3.244 1.00 95.38 285 LYS A N 1
ATOM 2200 C CA . LYS A 1 285 ? 6.147 -10.900 -3.672 1.00 95.38 285 LYS A CA 1
ATOM 2201 C C . LYS A 1 285 ? 4.631 -10.654 -3.622 1.00 95.38 285 LYS A C 1
ATOM 2203 O O . LYS A 1 285 ? 3.853 -11.608 -3.616 1.00 95.38 285 LYS A O 1
ATOM 2208 N N . SER A 1 286 ? 4.192 -9.394 -3.611 1.00 98.00 286 SER A N 1
ATOM 2209 C CA . SER A 1 286 ? 2.767 -9.044 -3.649 1.00 98.00 286 SER A CA 1
ATOM 2210 C C . SER A 1 286 ? 2.128 -9.338 -5.007 1.00 98.00 286 SER A C 1
ATOM 2212 O O . SER A 1 286 ? 2.786 -9.321 -6.046 1.00 98.00 286 SER A O 1
ATOM 2214 N N . VAL A 1 287 ? 0.813 -9.550 -5.017 1.00 98.81 287 VAL A N 1
ATOM 2215 C CA . VAL A 1 287 ? 0.021 -9.746 -6.238 1.00 98.81 287 VAL A CA 1
ATOM 2216 C C . VAL A 1 287 ? -1.068 -8.684 -6.323 1.00 98.81 287 VAL A C 1
ATOM 2218 O O . VAL A 1 287 ? -1.909 -8.584 -5.430 1.00 98.81 287 VAL A O 1
ATOM 2221 N N . GLY A 1 288 ? -1.081 -7.911 -7.409 1.00 98.69 288 GLY A N 1
ATOM 2222 C CA . GLY A 1 288 ? -2.073 -6.861 -7.639 1.00 98.69 288 GLY A CA 1
ATOM 2223 C C . GLY A 1 288 ? -2.945 -7.093 -8.870 1.00 98.69 288 GLY A C 1
ATOM 2224 O O . GLY A 1 288 ? -2.451 -7.385 -9.955 1.00 98.69 288 GLY A O 1
ATOM 2225 N N . PHE A 1 289 ? -4.250 -6.880 -8.728 1.00 98.88 289 PHE A N 1
ATOM 2226 C CA . PHE A 1 289 ? -5.192 -6.805 -9.845 1.00 98.88 289 PHE A CA 1
ATOM 2227 C C . PHE A 1 289 ? -5.819 -5.416 -9.872 1.00 98.88 289 PHE A C 1
ATOM 2229 O O . PHE A 1 289 ? -6.655 -5.093 -9.031 1.00 98.88 289 PHE A O 1
ATOM 2236 N N . LEU A 1 290 ? -5.410 -4.586 -10.825 1.00 98.88 290 LEU A N 1
ATOM 2237 C CA . LEU A 1 290 ? -5.902 -3.225 -10.992 1.00 98.88 290 LEU A CA 1
ATOM 2238 C C . LEU A 1 290 ? -6.855 -3.196 -12.179 1.00 98.88 290 LEU A C 1
ATOM 2240 O O . LEU A 1 290 ? -6.474 -3.570 -13.285 1.00 98.88 290 LEU A O 1
ATOM 2244 N N . LYS A 1 291 ? -8.092 -2.746 -11.962 1.00 98.88 291 LYS A N 1
ATOM 2245 C CA . LYS A 1 291 ? -9.101 -2.690 -13.020 1.00 98.88 291 LYS A CA 1
ATOM 2246 C C . LYS A 1 291 ? -9.899 -1.402 -13.003 1.00 98.88 291 LYS A C 1
ATOM 2248 O O . LYS A 1 291 ? -10.645 -1.157 -12.052 1.00 98.88 291 LYS A O 1
ATOM 2253 N N . LYS A 1 292 ? -9.864 -0.649 -14.105 1.00 98.81 292 LYS A N 1
ATOM 2254 C CA . LYS A 1 292 ? -10.595 0.625 -14.236 1.00 98.81 292 LYS A CA 1
ATOM 2255 C C . LYS A 1 292 ? -10.218 1.628 -13.144 1.00 98.81 292 LYS A C 1
ATOM 2257 O O . LYS A 1 292 ? -11.090 2.259 -12.557 1.00 98.81 292 LYS A O 1
ATOM 2262 N N . CYS A 1 293 ? -8.932 1.716 -12.824 1.00 98.88 293 CYS A N 1
ATOM 2263 C CA . CYS A 1 293 ? -8.417 2.690 -11.867 1.00 98.88 293 CYS A CA 1
ATOM 2264 C C . CYS A 1 293 ? -7.863 3.919 -12.589 1.00 98.88 293 CYS A C 1
ATOM 2266 O O . CYS A 1 293 ? -7.301 3.797 -13.677 1.00 98.88 293 CYS A O 1
ATOM 2268 N N . THR A 1 294 ? -7.983 5.082 -11.954 1.00 98.88 294 THR A N 1
ATOM 2269 C CA . THR A 1 294 ? -7.382 6.331 -12.436 1.00 98.88 294 THR A CA 1
ATOM 2270 C C . THR A 1 294 ? -6.321 6.788 -11.453 1.00 98.88 294 THR A C 1
ATOM 2272 O O . THR A 1 294 ? -6.620 6.991 -10.275 1.00 98.88 294 THR A O 1
ATOM 2275 N N . ILE A 1 295 ? -5.103 6.969 -11.945 1.00 98.81 295 ILE A N 1
ATOM 2276 C CA . ILE A 1 295 ? -3.949 7.445 -11.193 1.00 98.81 295 ILE A CA 1
ATOM 2277 C C . ILE A 1 295 ? -3.523 8.785 -11.776 1.00 98.81 295 ILE A C 1
ATOM 2279 O O . ILE A 1 295 ? -3.324 8.871 -12.986 1.00 98.81 295 ILE A O 1
ATOM 2283 N N . SER A 1 296 ? -3.380 9.825 -10.953 1.00 98.31 296 SER A N 1
ATOM 2284 C CA . SER A 1 296 ? -3.004 11.141 -11.479 1.00 98.31 296 SER A CA 1
ATOM 2285 C C . SER A 1 296 ? -2.192 12.016 -10.532 1.00 98.31 296 SER A C 1
ATOM 2287 O O . SER A 1 296 ? -2.399 11.954 -9.327 1.00 98.31 296 SER A O 1
ATOM 2289 N N . ASN A 1 297 ? -1.365 12.911 -11.079 1.00 97.69 297 ASN A N 1
ATOM 2290 C CA . ASN A 1 297 ? -0.655 13.949 -10.317 1.00 97.69 297 ASN A CA 1
ATOM 2291 C C . ASN A 1 297 ? 0.247 13.360 -9.210 1.00 97.69 297 ASN A C 1
ATOM 2293 O O . ASN A 1 297 ? 0.091 13.676 -8.032 1.00 97.69 297 ASN A O 1
ATOM 2297 N N . SER A 1 298 ? 1.161 12.457 -9.579 1.00 97.75 298 SER A N 1
ATOM 2298 C CA . SER A 1 298 ? 2.194 11.974 -8.650 1.00 97.75 298 SER A CA 1
ATOM 2299 C C . SER A 1 298 ? 3.501 12.740 -8.841 1.00 97.75 298 SER A C 1
ATOM 2301 O O . SER A 1 298 ? 3.970 12.873 -9.973 1.00 97.75 298 SER A O 1
ATOM 2303 N N . GLU A 1 299 ? 4.136 13.164 -7.745 1.00 97.25 299 GLU A N 1
ATOM 2304 C CA . GLU A 1 299 ? 5.491 13.743 -7.764 1.00 97.25 299 GLU A CA 1
ATOM 2305 C C . GLU A 1 299 ? 6.590 12.696 -8.019 1.00 97.25 299 GLU A C 1
ATOM 2307 O O . GLU A 1 299 ? 7.750 13.051 -8.233 1.00 97.25 299 GLU A O 1
ATOM 2312 N N . MET A 1 300 ? 6.244 11.407 -8.039 1.00 95.81 300 MET A N 1
ATOM 2313 C CA . MET A 1 300 ? 7.119 10.317 -8.464 1.00 95.81 300 MET A CA 1
ATOM 2314 C C . MET A 1 300 ? 6.495 9.584 -9.664 1.00 95.81 300 MET A C 1
ATOM 2316 O O . MET A 1 300 ? 6.142 10.202 -10.669 1.00 95.81 300 MET A O 1
ATOM 2320 N N . SER A 1 301 ? 6.428 8.255 -9.599 1.00 97.25 301 SER A N 1
ATOM 2321 C CA . SER A 1 301 ? 5.890 7.384 -10.646 1.00 97.25 301 SER A CA 1
ATOM 2322 C C . SER A 1 301 ? 4.438 6.995 -10.355 1.00 97.25 301 SER A C 1
ATOM 2324 O O . SER A 1 301 ? 4.005 7.104 -9.219 1.00 97.25 301 SER A O 1
ATOM 2326 N N . GLY A 1 302 ? 3.669 6.509 -11.330 1.00 98.38 302 GLY A N 1
ATOM 2327 C CA . GLY A 1 302 ? 2.261 6.137 -11.114 1.00 98.38 302 GLY A CA 1
ATOM 2328 C C . GLY A 1 302 ? 2.074 4.803 -10.379 1.00 98.38 302 GLY A C 1
ATOM 2329 O O . GLY A 1 302 ? 1.513 4.748 -9.283 1.00 98.38 302 GLY A O 1
ATOM 2330 N N . ILE A 1 303 ? 2.541 3.712 -10.987 1.00 98.81 303 ILE A N 1
ATOM 2331 C CA . ILE A 1 303 ? 2.487 2.354 -10.419 1.00 98.81 303 ILE A CA 1
ATOM 2332 C C . ILE A 1 303 ? 3.900 1.786 -10.368 1.00 98.81 303 ILE A C 1
ATOM 2334 O O . ILE A 1 303 ? 4.632 1.876 -11.353 1.00 98.81 303 ILE A O 1
ATOM 2338 N N . ILE A 1 304 ? 4.267 1.148 -9.257 1.00 98.56 304 ILE A N 1
ATOM 2339 C CA . ILE A 1 304 ? 5.500 0.360 -9.168 1.00 98.56 304 ILE A CA 1
ATOM 2340 C C . ILE A 1 304 ? 5.192 -1.104 -8.837 1.00 98.56 304 ILE A C 1
ATOM 2342 O O . ILE A 1 304 ? 4.391 -1.390 -7.948 1.00 98.56 304 ILE A O 1
ATOM 2346 N N . VAL A 1 305 ? 5.848 -2.024 -9.544 1.00 98.75 305 VAL A N 1
ATOM 2347 C CA . VAL A 1 305 ? 5.811 -3.472 -9.293 1.00 98.75 305 VAL A CA 1
ATOM 2348 C C . VAL A 1 305 ? 7.243 -3.956 -9.121 1.00 98.75 305 VAL A C 1
ATOM 2350 O O . VAL A 1 305 ? 8.041 -3.853 -10.054 1.00 98.75 305 VAL A O 1
ATOM 2353 N N . ARG A 1 306 ? 7.596 -4.397 -7.909 1.00 95.75 306 ARG A N 1
ATOM 2354 C CA . ARG A 1 306 ? 8.984 -4.701 -7.542 1.00 95.75 306 ARG A CA 1
ATOM 2355 C C . ARG A 1 306 ? 9.148 -5.948 -6.681 1.00 95.75 306 ARG A C 1
ATOM 2357 O O . ARG A 1 306 ? 8.221 -6.360 -5.985 1.00 95.75 306 ARG A O 1
ATOM 2364 N N . SER A 1 307 ? 10.368 -6.487 -6.659 1.00 92.19 307 SER A N 1
ATOM 2365 C CA . SER A 1 307 ? 10.803 -7.521 -5.706 1.00 92.19 307 SER A CA 1
ATOM 2366 C C . SER A 1 307 ? 9.947 -8.791 -5.764 1.00 92.19 307 SER A C 1
ATOM 2368 O O . SER A 1 307 ? 9.326 -9.183 -4.776 1.00 92.19 307 SER A O 1
ATOM 2370 N N . GLY A 1 308 ? 9.872 -9.403 -6.946 1.00 94.25 308 GLY A N 1
ATOM 2371 C CA . GLY A 1 308 ? 9.128 -10.638 -7.194 1.00 94.25 308 GLY A CA 1
ATOM 2372 C C . GLY A 1 308 ? 7.608 -10.469 -7.201 1.00 94.25 308 GLY A C 1
ATOM 2373 O O . GLY A 1 308 ? 6.887 -11.465 -7.137 1.00 94.25 308 GLY A O 1
ATOM 2374 N N . SER A 1 309 ? 7.111 -9.231 -7.242 1.00 98.12 309 SER A N 1
ATOM 2375 C CA . SER A 1 309 ? 5.673 -8.954 -7.274 1.00 98.12 309 SER A CA 1
ATOM 2376 C C . SER A 1 309 ? 5.086 -9.205 -8.661 1.00 98.12 309 SER A C 1
ATOM 2378 O O . SER A 1 309 ? 5.787 -9.154 -9.668 1.00 98.12 309 SER A O 1
ATOM 2380 N N . LYS A 1 310 ? 3.778 -9.450 -8.718 1.00 98.69 310 LYS A N 1
ATOM 2381 C CA . LYS A 1 310 ? 3.034 -9.724 -9.957 1.00 98.69 310 LYS A CA 1
ATOM 2382 C C . LYS A 1 310 ? 1.868 -8.762 -10.097 1.00 98.69 310 LYS A C 1
ATOM 2384 O O . LYS A 1 310 ? 1.287 -8.343 -9.091 1.00 98.69 310 LYS A O 1
ATOM 2389 N N . ALA A 1 311 ? 1.488 -8.435 -11.331 1.00 98.81 311 ALA A N 1
ATOM 2390 C CA . ALA A 1 311 ? 0.380 -7.515 -11.553 1.00 98.81 311 ALA A CA 1
ATOM 2391 C C . ALA A 1 311 ? -0.392 -7.755 -12.855 1.00 98.81 311 ALA A C 1
ATOM 2393 O O . ALA A 1 311 ? 0.181 -8.019 -13.909 1.00 98.81 311 ALA A O 1
ATOM 2394 N N . SER A 1 312 ? -1.707 -7.562 -12.797 1.00 98.88 312 SER A N 1
ATOM 2395 C CA . SER A 1 312 ? -2.545 -7.363 -13.980 1.00 98.88 312 SER A CA 1
ATOM 2396 C C . SER A 1 312 ? -3.201 -5.991 -13.900 1.00 98.88 312 SER A C 1
ATOM 2398 O O . SER A 1 312 ? -3.883 -5.689 -12.919 1.00 98.88 312 SER A O 1
ATOM 2400 N N . ILE A 1 313 ? -2.953 -5.151 -14.903 1.00 98.94 313 ILE A N 1
ATOM 2401 C CA . ILE A 1 313 ? -3.393 -3.757 -14.963 1.00 98.94 313 ILE A CA 1
ATOM 2402 C C . ILE A 1 313 ? -4.287 -3.610 -16.199 1.00 98.94 313 ILE A C 1
ATOM 2404 O O . ILE A 1 313 ? -3.796 -3.543 -17.322 1.00 98.94 313 ILE A O 1
ATOM 2408 N N . ASP A 1 314 ? -5.603 -3.584 -15.985 1.00 98.88 314 ASP A N 1
ATOM 2409 C CA . ASP A 1 314 ? -6.628 -3.599 -17.035 1.00 98.88 314 ASP A CA 1
ATOM 2410 C C . ASP A 1 314 ? -7.456 -2.308 -17.033 1.00 98.88 314 ASP A C 1
ATOM 2412 O O . ASP A 1 314 ? -8.080 -1.947 -16.030 1.00 98.88 314 ASP A O 1
ATOM 2416 N N . LYS A 1 315 ? -7.550 -1.640 -18.186 1.00 98.81 315 LYS A N 1
ATOM 2417 C CA . LYS A 1 315 ? -8.419 -0.463 -18.386 1.00 98.81 315 LYS A CA 1
ATOM 2418 C C . LYS A 1 315 ? -8.126 0.684 -17.422 1.00 98.81 315 LYS A C 1
ATOM 2420 O O . LYS A 1 315 ? -9.047 1.384 -17.006 1.00 98.81 315 LYS A O 1
ATOM 2425 N N . CYS A 1 316 ? -6.869 0.854 -17.030 1.00 98.88 316 CYS A N 1
ATOM 2426 C CA . CYS A 1 316 ? -6.453 1.927 -16.132 1.00 98.88 316 CYS A CA 1
ATOM 2427 C C . CYS A 1 316 ? -6.004 3.168 -16.914 1.00 98.88 316 CYS A C 1
ATOM 2429 O O . CYS A 1 316 ? -5.459 3.047 -18.010 1.00 98.88 316 CYS A O 1
ATOM 2431 N N . SER A 1 317 ? -6.204 4.347 -16.322 1.00 98.69 317 SER A N 1
ATOM 2432 C CA . SER A 1 317 ? -5.625 5.609 -16.798 1.00 98.69 317 SER A CA 1
ATOM 2433 C C . SER A 1 317 ? -4.556 6.076 -15.815 1.00 98.69 317 SER A C 1
ATOM 2435 O O . SER A 1 317 ? -4.819 6.133 -14.613 1.00 98.69 317 SER A O 1
ATOM 2437 N N . ILE A 1 318 ? -3.356 6.375 -16.302 1.00 98.69 318 ILE A N 1
ATOM 2438 C CA . ILE A 1 318 ? -2.238 6.907 -15.523 1.00 98.69 318 ILE A CA 1
ATOM 2439 C C . ILE A 1 318 ? -1.825 8.225 -16.167 1.00 98.69 318 ILE A C 1
ATOM 2441 O O . ILE A 1 318 ? -1.403 8.241 -17.319 1.00 98.69 318 ILE A O 1
ATOM 2445 N N . GLU A 1 319 ? -1.957 9.329 -15.440 1.00 97.25 319 GLU A N 1
ATOM 2446 C CA . GLU A 1 319 ? -1.875 10.672 -16.014 1.00 97.25 319 GLU A CA 1
ATOM 2447 C C . GLU A 1 319 ? -0.973 11.601 -15.202 1.00 97.25 319 GLU A C 1
ATOM 2449 O O . GLU A 1 319 ? -1.038 11.618 -13.975 1.00 97.25 319 GLU A O 1
ATOM 2454 N N . ARG A 1 320 ? -0.202 12.459 -15.881 1.00 95.38 320 ARG A N 1
ATOM 2455 C CA . ARG A 1 320 ? 0.508 13.593 -15.254 1.00 95.38 320 ARG A CA 1
ATOM 2456 C C . ARG A 1 320 ? 1.347 13.164 -14.044 1.00 95.38 320 ARG A C 1
ATOM 2458 O O . ARG A 1 320 ? 1.158 13.654 -12.932 1.00 95.38 320 ARG A O 1
ATOM 2465 N N . VAL A 1 321 ? 2.251 12.214 -14.252 1.00 97.00 321 VAL A N 1
ATOM 2466 C CA . VAL A 1 321 ? 3.216 11.784 -13.227 1.00 97.00 321 VAL A CA 1
ATOM 2467 C C . VAL A 1 321 ? 4.593 12.353 -13.545 1.00 97.00 321 VAL A C 1
ATOM 2469 O O . VAL A 1 321 ? 4.983 12.437 -14.709 1.00 97.00 321 VAL A O 1
ATOM 2472 N N . LYS A 1 322 ? 5.339 12.764 -12.522 1.00 96.75 322 LYS A N 1
ATOM 2473 C CA . LYS A 1 322 ? 6.604 13.492 -12.696 1.00 96.75 322 LYS A CA 1
ATOM 2474 C C . LYS A 1 322 ? 7.752 12.615 -13.190 1.00 96.75 322 LYS A C 1
ATOM 2476 O O . LYS A 1 322 ? 8.645 13.115 -13.862 1.00 96.75 322 LYS A O 1
ATOM 2481 N N . GLN A 1 323 ? 7.727 11.325 -12.863 1.00 96.44 323 GLN A N 1
ATOM 2482 C CA . GLN A 1 323 ? 8.697 10.335 -13.330 1.00 96.44 323 GLN A CA 1
ATOM 2483 C C . GLN A 1 323 ? 8.044 9.410 -14.364 1.00 96.44 323 GLN A C 1
ATOM 2485 O O . GLN A 1 323 ? 7.683 9.864 -15.451 1.00 96.44 323 GLN A O 1
ATOM 2490 N N . CYS A 1 324 ? 7.876 8.125 -14.039 1.00 98.12 324 CYS A N 1
ATOM 2491 C CA . CYS A 1 324 ? 7.379 7.125 -14.972 1.00 98.12 324 CYS A CA 1
ATOM 2492 C C . CYS A 1 324 ? 5.919 6.750 -14.708 1.00 98.12 324 CYS A C 1
ATOM 2494 O O . CYS A 1 324 ? 5.493 6.666 -13.558 1.00 98.12 324 CYS A O 1
ATOM 2496 N N . GLY A 1 325 ? 5.152 6.455 -15.757 1.00 98.56 325 GLY A N 1
ATOM 2497 C CA . GLY A 1 325 ? 3.772 5.976 -15.622 1.00 98.56 325 GLY A CA 1
ATOM 2498 C C . GLY A 1 325 ? 3.706 4.673 -14.829 1.00 98.56 325 GLY A C 1
ATOM 2499 O O . GLY A 1 325 ? 3.092 4.605 -13.762 1.00 98.56 325 GLY A O 1
ATOM 2500 N N . ILE A 1 326 ? 4.387 3.646 -15.334 1.00 98.88 326 ILE A N 1
ATOM 2501 C CA . ILE A 1 326 ? 4.479 2.324 -14.715 1.00 98.88 326 ILE A CA 1
ATOM 2502 C C . ILE A 1 326 ? 5.943 1.883 -14.689 1.00 98.88 326 ILE A C 1
ATOM 2504 O O . ILE A 1 326 ? 6.633 1.944 -15.706 1.00 98.88 326 ILE A O 1
ATOM 2508 N N . ILE A 1 327 ? 6.405 1.414 -13.530 1.00 98.81 327 ILE A N 1
ATOM 2509 C CA . ILE A 1 327 ? 7.727 0.813 -13.349 1.00 98.81 327 ILE A CA 1
ATOM 2510 C C . ILE A 1 327 ? 7.584 -0.657 -12.968 1.00 98.81 327 ILE A C 1
ATOM 2512 O O . ILE A 1 327 ? 6.883 -0.981 -12.008 1.00 98.81 327 ILE A O 1
ATOM 2516 N N . VAL A 1 328 ? 8.329 -1.524 -13.651 1.00 98.75 328 VAL A N 1
ATOM 2517 C CA . VAL A 1 328 ? 8.475 -2.938 -13.293 1.00 98.75 328 VAL A CA 1
ATOM 2518 C C . VAL A 1 328 ? 9.956 -3.265 -13.113 1.00 98.75 328 VAL A C 1
ATOM 2520 O O . VAL A 1 328 ? 10.744 -3.075 -14.041 1.00 98.75 328 VAL A O 1
ATOM 2523 N N . SER A 1 329 ? 10.340 -3.725 -11.918 1.00 97.12 329 SER A N 1
ATOM 2524 C CA . SER A 1 329 ? 11.718 -4.141 -11.621 1.00 97.12 329 SER A CA 1
ATOM 2525 C C . SER A 1 329 ? 11.788 -5.422 -10.806 1.00 97.12 329 SER A C 1
ATOM 2527 O O . SER A 1 329 ? 10.967 -5.640 -9.918 1.00 97.12 329 SER A O 1
ATOM 2529 N N . ASP A 1 330 ? 12.784 -6.270 -11.062 1.00 94.12 330 ASP A N 1
ATOM 2530 C CA . ASP A 1 330 ? 12.972 -7.531 -10.338 1.00 94.12 330 ASP A CA 1
ATOM 2531 C C . ASP A 1 330 ? 11.674 -8.378 -10.285 1.00 94.12 330 ASP A C 1
ATOM 2533 O O . ASP A 1 330 ? 11.384 -9.009 -9.269 1.00 94.12 330 ASP A O 1
ATOM 2537 N N . SER A 1 331 ? 10.815 -8.291 -11.311 1.00 96.62 331 SER A N 1
ATOM 2538 C CA . SER A 1 331 ? 9.432 -8.787 -11.273 1.00 96.62 331 SER A CA 1
ATOM 2539 C C . SER A 1 331 ? 8.985 -9.321 -12.629 1.00 96.62 331 SER A C 1
ATOM 2541 O O . SER A 1 331 ? 9.179 -8.692 -13.664 1.00 96.62 331 SER A O 1
ATOM 2543 N N . ASN A 1 332 ? 8.339 -10.481 -12.615 1.00 95.50 332 ASN A N 1
ATOM 2544 C CA . ASN A 1 332 ? 7.825 -11.159 -13.803 1.00 95.50 332 ASN A CA 1
ATOM 2545 C C . ASN A 1 332 ? 6.310 -11.363 -13.674 1.00 95.50 332 ASN A C 1
ATOM 2547 O O . ASN A 1 332 ? 5.737 -11.103 -12.617 1.00 95.50 332 ASN A O 1
ATOM 2551 N N . ASP A 1 333 ? 5.656 -11.828 -14.739 1.00 96.94 333 ASP A N 1
ATOM 2552 C CA . ASP A 1 333 ? 4.195 -12.002 -14.799 1.00 96.94 333 ASP A CA 1
ATOM 2553 C C . ASP A 1 333 ? 3.417 -10.689 -14.595 1.00 96.94 333 ASP A C 1
ATOM 2555 O O . ASP A 1 333 ? 2.419 -10.626 -13.868 1.00 96.94 333 ASP A O 1
ATOM 2559 N N . VAL A 1 334 ? 3.879 -9.619 -15.247 1.00 98.81 334 VAL A N 1
ATOM 2560 C CA . VAL A 1 334 ? 3.179 -8.333 -15.270 1.00 98.81 334 VAL A CA 1
ATOM 2561 C C . VAL A 1 334 ? 2.498 -8.131 -16.620 1.00 98.81 334 VAL A C 1
ATOM 2563 O O . VAL A 1 334 ? 3.103 -8.317 -17.674 1.00 98.81 334 VAL A O 1
ATOM 2566 N N . SER A 1 335 ? 1.221 -7.748 -16.598 1.00 98.81 335 SER A N 1
ATOM 2567 C CA . SER A 1 335 ? 0.427 -7.502 -17.806 1.00 98.81 335 SER A CA 1
ATOM 2568 C C . SER A 1 335 ? -0.293 -6.159 -17.762 1.00 98.81 335 SER A C 1
ATOM 2570 O O . SER A 1 335 ? -0.849 -5.771 -16.733 1.00 98.81 335 SER A O 1
ATOM 2572 N N . LEU A 1 336 ? -0.287 -5.462 -18.896 1.00 98.88 336 LEU A N 1
ATOM 2573 C CA . LEU A 1 336 ? -1.008 -4.218 -19.140 1.00 98.88 336 LEU A CA 1
ATOM 2574 C C . LEU A 1 336 ? -1.959 -4.435 -20.319 1.00 98.88 336 LEU A C 1
ATOM 2576 O O . LEU A 1 336 ? -1.526 -4.866 -21.391 1.00 98.88 336 LEU A O 1
ATOM 2580 N N . SER A 1 337 ? -3.238 -4.111 -20.140 1.00 98.81 337 SER A N 1
ATOM 2581 C CA . SER A 1 337 ? -4.247 -4.240 -21.192 1.00 98.81 337 SER A CA 1
ATOM 2582 C C . SER A 1 337 ? -5.204 -3.060 -21.242 1.00 98.81 337 SER A C 1
ATOM 2584 O O . SER A 1 337 ? -5.822 -2.708 -20.236 1.00 98.81 337 SER A O 1
ATOM 2586 N N . SER A 1 338 ? -5.402 -2.483 -22.431 1.00 98.69 338 SER A N 1
ATOM 2587 C CA . SER A 1 338 ? -6.382 -1.399 -22.622 1.00 98.69 338 SER A CA 1
ATOM 2588 C C . SER A 1 338 ? -6.128 -0.180 -21.724 1.00 98.69 338 SER A C 1
ATOM 2590 O O . SER A 1 338 ? -7.077 0.476 -21.294 1.00 98.69 338 SER A O 1
ATOM 2592 N N . CYS A 1 339 ? -4.864 0.098 -21.396 1.00 98.81 339 CYS A N 1
ATOM 2593 C CA . CYS A 1 339 ? -4.486 1.200 -20.515 1.00 98.81 339 CYS A CA 1
ATOM 2594 C C . CYS A 1 339 ? -4.148 2.470 -21.298 1.00 98.81 339 CYS A C 1
ATOM 2596 O O . CYS A 1 339 ? -3.608 2.406 -22.402 1.00 98.81 339 CYS A O 1
ATOM 2598 N N . PHE A 1 340 ? -4.404 3.615 -20.671 1.00 98.50 340 PHE A N 1
ATOM 2599 C CA . PHE A 1 340 ? -3.958 4.926 -21.127 1.00 98.50 340 PHE A CA 1
ATOM 2600 C C . PHE A 1 340 ? -2.866 5.423 -20.186 1.00 98.50 340 PHE A C 1
ATOM 2602 O O . PHE A 1 340 ? -3.093 5.530 -18.982 1.00 98.50 340 PHE A O 1
ATOM 2609 N N . ILE A 1 341 ? -1.676 5.706 -20.710 1.00 98.50 341 ILE A N 1
ATOM 2610 C CA . ILE A 1 341 ? -0.563 6.255 -19.935 1.00 98.50 341 ILE A CA 1
ATOM 2611 C C . ILE A 1 341 ? -0.142 7.564 -20.591 1.00 98.50 341 ILE A C 1
ATOM 2613 O O . ILE A 1 341 ? 0.383 7.560 -21.703 1.00 98.50 341 ILE A O 1
ATOM 2617 N N . ILE A 1 342 ? -0.435 8.679 -19.923 1.00 96.62 342 ILE A N 1
ATOM 2618 C CA . ILE A 1 342 ? -0.490 10.001 -20.545 1.00 96.62 342 ILE A CA 1
ATOM 2619 C C . ILE A 1 342 ? 0.360 11.009 -19.766 1.00 96.62 342 ILE A C 1
ATOM 2621 O O . ILE A 1 342 ? 0.166 11.206 -18.566 1.00 96.62 342 ILE A O 1
ATOM 2625 N N . GLY A 1 343 ? 1.261 11.709 -20.451 1.00 95.75 343 GLY A N 1
ATOM 2626 C CA . GLY A 1 343 ? 1.956 12.872 -19.896 1.00 95.75 343 GLY A CA 1
ATOM 2627 C C . GLY A 1 343 ? 2.869 12.544 -18.709 1.00 95.75 343 GLY A C 1
ATOM 2628 O O . GLY A 1 343 ? 2.754 13.168 -17.656 1.00 95.75 343 GLY A O 1
ATOM 2629 N N . CYS A 1 344 ? 3.726 11.531 -18.844 1.00 97.00 344 CYS A N 1
ATOM 2630 C CA . CYS A 1 344 ? 4.730 11.155 -17.838 1.00 97.00 344 CYS A CA 1
ATOM 2631 C C . CYS A 1 344 ? 6.034 11.945 -18.047 1.00 97.00 344 CYS A C 1
ATOM 2633 O O . CYS A 1 344 ? 6.450 12.116 -19.187 1.00 97.00 344 CYS A O 1
ATOM 2635 N N . GLY A 1 345 ? 6.710 12.404 -16.993 1.00 95.94 345 GLY A N 1
ATOM 2636 C CA . GLY A 1 345 ? 7.921 13.225 -17.139 1.00 95.94 345 GLY A CA 1
ATOM 2637 C C . GLY A 1 345 ? 9.118 12.496 -17.764 1.00 95.94 345 GLY A C 1
ATOM 2638 O O . GLY A 1 345 ? 9.861 13.103 -18.534 1.00 95.94 345 GLY A O 1
ATOM 2639 N N . GLU A 1 346 ? 9.268 11.200 -17.484 1.00 96.94 346 GLU A N 1
ATOM 2640 C CA . GLU A 1 346 ? 10.365 10.360 -17.976 1.00 96.94 346 GLU A CA 1
ATOM 2641 C C . GLU A 1 346 ? 9.851 9.344 -19.002 1.00 96.94 346 GLU A C 1
ATOM 2643 O O . GLU A 1 346 ? 9.827 9.632 -20.199 1.00 96.94 346 GLU A O 1
ATOM 2648 N N . SER A 1 347 ? 9.405 8.165 -18.555 1.00 98.00 347 SER A N 1
ATOM 2649 C CA . SER A 1 347 ? 8.881 7.116 -19.437 1.00 98.00 347 SER A CA 1
ATOM 2650 C C . SER A 1 347 ? 7.433 6.755 -19.128 1.00 98.00 347 SER A C 1
ATOM 2652 O O . SER A 1 347 ? 7.045 6.696 -17.965 1.00 98.00 347 SER A O 1
ATOM 2654 N N . CYS A 1 348 ? 6.615 6.436 -20.128 1.00 98.69 348 CYS A N 1
ATOM 2655 C CA . CYS A 1 348 ? 5.282 5.899 -19.841 1.00 98.69 348 CYS A CA 1
ATOM 2656 C C . CYS A 1 348 ? 5.375 4.508 -19.175 1.00 98.69 348 CYS A C 1
ATOM 2658 O O . CYS A 1 348 ? 4.724 4.257 -18.160 1.00 98.69 348 CYS A O 1
ATOM 2660 N N . LEU A 1 349 ? 6.232 3.631 -19.696 1.00 98.88 349 LEU A N 1
ATOM 266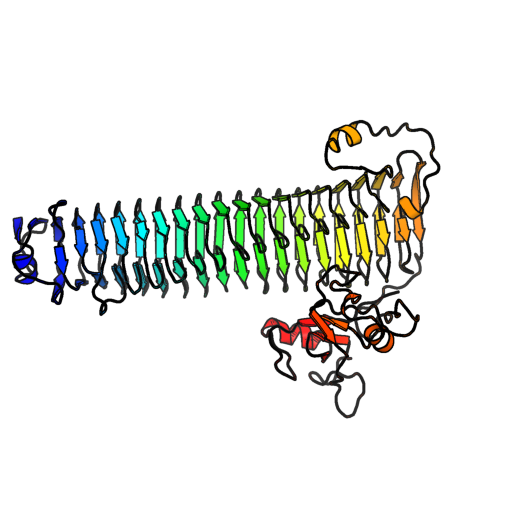1 C CA . LEU A 1 349 ? 6.541 2.309 -19.153 1.00 98.88 349 LEU A CA 1
ATOM 2662 C C . LEU A 1 349 ? 8.058 2.129 -19.049 1.00 98.88 349 LEU A C 1
ATOM 2664 O O . LEU A 1 349 ? 8.773 2.320 -20.029 1.00 98.88 349 LEU A O 1
ATOM 2668 N N . MET A 1 350 ? 8.536 1.726 -17.872 1.00 98.75 350 MET A N 1
ATOM 2669 C CA . MET A 1 350 ? 9.945 1.435 -17.610 1.00 98.75 350 MET A CA 1
ATOM 2670 C C . MET A 1 350 ? 10.101 0.017 -17.050 1.00 98.75 350 MET A C 1
ATOM 2672 O O . MET A 1 350 ? 9.543 -0.293 -15.995 1.00 98.75 350 MET A O 1
ATOM 2676 N N . VAL A 1 351 ? 10.848 -0.841 -17.748 1.00 98.62 351 VAL A N 1
ATOM 2677 C CA . VAL A 1 351 ? 10.989 -2.273 -17.423 1.00 98.62 351 VAL A CA 1
ATOM 2678 C C . VAL A 1 351 ? 12.457 -2.641 -17.315 1.00 98.62 351 VAL A C 1
ATOM 2680 O O . VAL A 1 351 ? 13.202 -2.502 -18.283 1.00 98.62 351 VAL A O 1
ATOM 2683 N N . TYR A 1 352 ? 12.874 -3.114 -16.140 1.00 96.62 352 TYR A N 1
ATOM 2684 C CA . TYR A 1 352 ? 14.288 -3.369 -15.897 1.00 96.62 352 TYR A CA 1
ATOM 2685 C C . TYR A 1 352 ? 14.582 -4.459 -14.865 1.00 96.62 352 TYR A C 1
ATOM 2687 O O . TYR A 1 352 ? 13.672 -5.009 -14.247 1.00 96.62 352 TYR A O 1
ATOM 2695 N N . ASN A 1 353 ? 15.859 -4.798 -14.686 1.00 94.00 353 ASN A N 1
ATOM 2696 C CA . ASN A 1 353 ? 16.345 -5.841 -13.774 1.00 94.00 353 ASN A CA 1
ATOM 2697 C C . ASN A 1 353 ? 15.681 -7.204 -14.024 1.00 94.00 353 ASN A C 1
ATOM 2699 O O . ASN A 1 353 ? 15.010 -7.745 -13.144 1.00 94.00 353 ASN A O 1
ATOM 2703 N N . HIS A 1 354 ? 15.843 -7.739 -15.237 1.00 92.06 354 HIS A N 1
ATOM 2704 C CA . HIS A 1 354 ? 15.317 -9.055 -15.639 1.00 92.06 354 HIS A CA 1
ATOM 2705 C C . HIS A 1 354 ? 13.803 -9.222 -15.420 1.00 92.06 354 HIS A C 1
ATOM 2707 O O . HIS A 1 354 ? 13.311 -10.308 -15.106 1.00 92.06 354 HIS A O 1
ATOM 2713 N N . SER A 1 355 ? 13.071 -8.117 -15.572 1.00 96.12 355 SER A N 1
ATOM 2714 C CA . SER A 1 355 ? 11.612 -8.095 -15.520 1.00 96.12 355 SER A CA 1
ATOM 2715 C C . SER A 1 355 ? 11.000 -8.337 -16.888 1.00 96.12 355 SER A C 1
ATOM 2717 O O . SER A 1 355 ? 11.540 -7.876 -17.892 1.00 96.12 355 SER A O 1
ATOM 2719 N N . SER A 1 356 ? 9.830 -8.967 -16.924 1.00 96.06 356 SER A N 1
ATOM 2720 C CA . SER A 1 356 ? 9.066 -9.198 -18.151 1.00 96.06 356 SER A CA 1
ATOM 2721 C C . SER A 1 356 ? 7.660 -8.613 -18.062 1.00 96.06 356 SER A C 1
ATOM 2723 O O . SER A 1 356 ? 6.960 -8.772 -17.057 1.00 96.06 356 SER A O 1
ATOM 2725 N N . VAL A 1 357 ? 7.244 -7.924 -19.129 1.00 98.81 357 VAL A N 1
ATOM 2726 C CA . VAL A 1 357 ? 5.935 -7.266 -19.207 1.00 98.81 357 VAL A CA 1
ATOM 2727 C C . VAL A 1 357 ? 5.234 -7.583 -20.522 1.00 98.81 357 VAL A C 1
ATOM 2729 O O . VAL A 1 357 ? 5.789 -7.376 -21.599 1.00 98.81 357 VAL A O 1
ATOM 2732 N N . LEU A 1 358 ? 3.978 -8.025 -20.427 1.00 98.88 358 LEU A N 1
ATOM 2733 C CA . LEU A 1 358 ? 3.070 -8.167 -21.566 1.00 98.88 358 LEU A CA 1
ATOM 2734 C C . LEU A 1 358 ? 2.217 -6.903 -21.720 1.00 98.88 358 LEU A C 1
ATOM 2736 O O . LEU A 1 358 ? 1.561 -6.479 -20.769 1.00 98.88 358 LEU A O 1
ATOM 2740 N N . VAL A 1 359 ? 2.169 -6.331 -22.920 1.00 98.88 359 VAL A N 1
ATOM 2741 C CA . VAL A 1 359 ? 1.404 -5.116 -23.232 1.00 98.88 359 VAL A CA 1
ATOM 2742 C C . VAL A 1 359 ? 0.443 -5.393 -24.387 1.00 98.88 359 VAL A C 1
ATOM 2744 O O . VAL A 1 359 ? 0.854 -5.883 -25.437 1.00 98.88 359 VAL A O 1
ATOM 2747 N N . ARG A 1 360 ? -0.846 -5.080 -24.215 1.00 98.75 360 ARG A N 1
ATOM 2748 C CA . ARG A 1 360 ? -1.873 -5.267 -25.254 1.00 98.75 360 ARG A CA 1
ATOM 2749 C C . ARG A 1 360 ? -2.824 -4.081 -25.344 1.00 98.75 360 ARG A C 1
ATOM 2751 O O . ARG A 1 360 ? -3.412 -3.700 -24.331 1.00 98.75 360 ARG A O 1
ATOM 2758 N N . SER A 1 361 ? -3.057 -3.555 -26.545 1.00 98.44 361 SER A N 1
ATOM 2759 C CA . SER A 1 361 ? -4.097 -2.533 -26.762 1.00 98.44 361 SER A CA 1
ATOM 2760 C C . SER A 1 361 ? -3.910 -1.294 -25.878 1.00 98.44 361 SER A C 1
ATOM 2762 O O . SER A 1 361 ? -4.883 -0.754 -25.359 1.00 98.44 361 SER A O 1
ATOM 2764 N N . CYS A 1 362 ? -2.661 -0.880 -25.639 1.00 98.75 362 CYS A N 1
ATOM 2765 C CA . CYS A 1 362 ? -2.330 0.242 -24.757 1.00 98.75 362 CYS A CA 1
ATOM 2766 C C . CYS A 1 362 ? -2.000 1.511 -25.548 1.00 98.75 362 CYS A C 1
ATOM 2768 O O . CYS A 1 362 ? -1.465 1.460 -26.656 1.00 98.75 362 CYS A O 1
ATOM 2770 N N . PHE A 1 363 ? -2.276 2.655 -24.928 1.00 98.50 363 PHE A N 1
ATOM 2771 C CA . PHE A 1 363 ? -2.011 3.980 -25.471 1.00 98.50 363 PHE A CA 1
ATOM 2772 C C . PHE A 1 363 ? -0.970 4.684 -24.604 1.00 98.50 363 PHE A C 1
ATOM 2774 O O . PHE A 1 363 ? -1.218 4.966 -23.430 1.00 98.50 363 PHE A O 1
ATOM 2781 N N . PHE A 1 364 ? 0.184 4.979 -25.193 1.00 98.50 364 PHE A N 1
ATOM 2782 C CA . PHE A 1 364 ? 1.264 5.738 -24.578 1.00 98.50 364 PHE A CA 1
ATOM 2783 C C . PHE A 1 364 ? 1.312 7.120 -25.221 1.00 98.50 364 PHE A C 1
ATOM 2785 O O . PHE A 1 364 ? 1.632 7.262 -26.401 1.00 98.50 364 PHE A O 1
ATOM 2792 N N . ILE A 1 365 ? 0.933 8.141 -24.466 1.00 97.62 365 ILE A N 1
ATOM 2793 C CA . ILE A 1 365 ? 0.642 9.460 -25.017 1.00 97.62 365 ILE A CA 1
ATOM 2794 C C . ILE A 1 365 ? 1.485 10.499 -24.281 1.00 97.62 365 ILE A C 1
ATOM 2796 O O . ILE A 1 365 ? 1.459 10.590 -23.056 1.00 97.62 365 ILE A O 1
ATOM 2800 N N . GLY A 1 366 ? 2.242 11.293 -25.027 1.00 95.31 366 GLY A N 1
ATOM 2801 C CA . GLY A 1 366 ? 3.066 12.350 -24.463 1.00 95.31 366 GLY A CA 1
ATOM 2802 C C . GLY A 1 366 ? 2.260 13.572 -23.998 1.00 95.31 366 GLY A C 1
ATOM 2803 O O . GLY A 1 366 ? 1.030 13.580 -24.073 1.00 95.31 366 GLY A O 1
ATOM 2804 N N . PRO A 1 367 ? 2.930 14.626 -23.505 1.00 95.50 367 PRO A N 1
ATOM 2805 C CA . PRO A 1 367 ? 4.385 14.792 -23.437 1.00 95.50 367 PRO A CA 1
ATOM 2806 C C . PRO A 1 367 ? 5.076 13.793 -22.501 1.00 95.50 367 PRO A C 1
ATOM 2808 O O . PRO A 1 367 ? 4.817 13.791 -21.299 1.00 95.50 367 PRO A O 1
ATOM 2811 N N . SER A 1 368 ? 6.009 13.006 -23.035 1.00 96.88 368 SER A N 1
ATOM 2812 C CA . SER A 1 368 ? 6.927 12.145 -22.270 1.00 96.88 368 SER A CA 1
ATOM 2813 C C . SER A 1 368 ? 8.256 12.032 -22.997 1.00 96.88 368 SER A C 1
ATOM 2815 O O . SER A 1 368 ? 8.266 12.153 -24.216 1.00 96.88 368 SER A O 1
ATOM 2817 N N . LYS A 1 369 ? 9.381 11.826 -22.298 1.00 97.56 369 LYS A N 1
ATOM 2818 C CA . LYS A 1 369 ? 10.670 11.633 -22.992 1.00 97.56 369 LYS A CA 1
ATOM 2819 C C . LYS A 1 369 ? 10.639 10.370 -23.840 1.00 97.56 369 LYS A C 1
ATOM 2821 O O . LYS A 1 369 ? 10.999 10.399 -25.012 1.00 97.56 369 LYS A O 1
ATOM 2826 N N . THR A 1 370 ? 10.168 9.271 -23.257 1.00 98.38 370 THR A N 1
ATOM 2827 C CA . THR A 1 370 ? 10.071 7.974 -23.932 1.00 98.38 370 THR A CA 1
ATOM 2828 C C . THR A 1 370 ? 8.750 7.285 -23.620 1.00 98.38 370 THR A C 1
ATOM 2830 O O . THR A 1 370 ? 8.216 7.432 -22.524 1.00 98.38 370 THR A O 1
ATOM 2833 N N . ALA A 1 371 ? 8.199 6.504 -24.548 1.00 98.62 371 ALA A N 1
ATOM 2834 C CA . ALA A 1 371 ? 7.016 5.709 -24.228 1.00 98.62 371 ALA A CA 1
ATOM 2835 C C . ALA A 1 371 ? 7.419 4.438 -23.481 1.00 98.62 371 ALA A C 1
ATOM 2837 O O . ALA A 1 371 ? 6.977 4.218 -22.356 1.00 98.62 371 ALA A O 1
ATOM 2838 N N . ILE A 1 372 ? 8.288 3.625 -24.083 1.00 98.81 372 ILE A N 1
ATOM 2839 C CA . ILE A 1 372 ? 8.735 2.348 -23.520 1.00 98.81 372 ILE A CA 1
ATOM 2840 C C . ILE A 1 372 ? 10.257 2.371 -23.361 1.00 98.81 372 ILE A C 1
ATOM 2842 O O . ILE A 1 372 ? 10.978 2.476 -24.351 1.00 98.81 372 ILE A O 1
ATOM 2846 N N . ASN A 1 373 ? 10.734 2.260 -22.121 1.00 98.69 373 ASN A N 1
ATOM 2847 C CA . ASN A 1 373 ? 12.152 2.183 -21.783 1.00 98.69 373 ASN A CA 1
ATOM 2848 C C . ASN A 1 373 ? 12.487 0.814 -21.169 1.00 98.69 373 ASN A C 1
ATOM 2850 O O . ASN A 1 373 ? 11.888 0.422 -20.162 1.00 98.69 373 ASN A O 1
ATOM 2854 N N . VAL A 1 374 ? 13.424 0.085 -21.777 1.00 98.12 374 VAL A N 1
ATOM 2855 C CA . VAL A 1 374 ? 13.770 -1.289 -21.395 1.00 98.12 374 VAL A CA 1
ATOM 2856 C C . VAL A 1 374 ? 15.275 -1.436 -21.205 1.00 98.12 374 VAL A C 1
ATOM 2858 O O . VAL A 1 374 ? 16.045 -1.189 -22.136 1.00 98.12 374 VAL A O 1
ATOM 2861 N N . PHE A 1 375 ? 15.693 -1.882 -20.017 1.00 95.88 375 PHE A N 1
ATOM 2862 C CA . PHE A 1 375 ? 17.111 -2.041 -19.692 1.00 95.88 375 PHE A CA 1
ATOM 2863 C C . PHE A 1 375 ? 17.410 -3.088 -18.626 1.00 95.88 375 PHE A C 1
ATOM 2865 O O . PHE A 1 375 ? 16.508 -3.703 -18.073 1.00 95.88 375 PHE A O 1
ATOM 2872 N N . THR A 1 376 ? 18.692 -3.346 -18.382 1.00 93.75 376 THR A N 1
ATOM 2873 C CA . THR A 1 376 ? 19.218 -4.302 -17.395 1.00 93.75 376 THR A CA 1
ATOM 2874 C C . THR A 1 376 ? 18.525 -5.665 -17.413 1.00 93.75 376 THR A C 1
ATOM 2876 O O . THR A 1 376 ? 18.010 -6.150 -16.403 1.00 93.75 376 THR A O 1
ATOM 2879 N N . GLY A 1 377 ? 18.456 -6.277 -18.597 1.00 91.56 377 GLY A N 1
ATOM 2880 C CA . GLY A 1 377 ? 17.812 -7.578 -18.807 1.00 91.56 377 GLY A CA 1
ATOM 2881 C C . GLY A 1 377 ? 16.284 -7.535 -18.894 1.00 91.56 377 GLY A C 1
ATOM 2882 O O . GLY A 1 377 ? 15.660 -8.587 -18.992 1.00 91.56 377 GLY A O 1
ATOM 2883 N N . GLY A 1 378 ? 15.665 -6.353 -18.833 1.00 95.38 378 GLY A N 1
ATOM 2884 C CA . GLY A 1 378 ? 14.225 -6.192 -19.009 1.00 95.38 378 GLY A CA 1
ATOM 2885 C C . GLY A 1 378 ? 13.733 -6.682 -20.376 1.00 95.38 378 GLY A C 1
ATOM 2886 O O . GLY A 1 378 ? 14.454 -6.630 -21.377 1.00 95.38 378 GLY A O 1
ATOM 2887 N N . PHE A 1 379 ? 12.480 -7.126 -20.418 1.00 96.31 379 PHE A N 1
ATOM 2888 C CA . PHE A 1 379 ? 11.814 -7.597 -21.624 1.00 96.31 379 PHE A CA 1
ATOM 2889 C C . PHE A 1 379 ? 10.378 -7.075 -21.714 1.00 96.31 379 PHE A C 1
ATOM 2891 O O . PHE A 1 379 ? 9.597 -7.181 -20.765 1.00 96.31 379 PHE A O 1
ATOM 2898 N N . VAL A 1 380 ? 10.016 -6.545 -22.880 1.00 98.56 380 VAL A N 1
ATOM 2899 C CA . VAL A 1 380 ? 8.642 -6.135 -23.195 1.00 98.56 380 VAL A CA 1
ATOM 2900 C C . VAL A 1 380 ? 8.137 -6.918 -24.400 1.00 98.56 380 VAL A C 1
ATOM 2902 O O . VAL A 1 380 ? 8.790 -6.954 -25.437 1.00 98.56 380 VAL A O 1
ATOM 2905 N N . ASP A 1 381 ? 6.952 -7.509 -24.276 1.00 98.50 381 ASP A N 1
ATOM 2906 C CA . ASP A 1 381 ? 6.204 -8.082 -25.396 1.00 98.50 381 ASP A CA 1
ATOM 2907 C C . ASP A 1 381 ? 4.930 -7.262 -25.611 1.00 98.50 381 ASP A C 1
ATOM 2909 O O . ASP A 1 381 ? 3.981 -7.353 -24.827 1.00 98.50 381 ASP A O 1
ATOM 2913 N N . ALA A 1 382 ? 4.931 -6.418 -26.639 1.00 98.44 382 ALA A N 1
ATOM 2914 C CA . ALA A 1 382 ? 3.857 -5.482 -26.934 1.00 98.44 382 ALA A CA 1
ATOM 2915 C C . ALA A 1 382 ? 3.122 -5.835 -28.229 1.00 98.44 382 ALA A C 1
ATOM 2917 O O . ALA A 1 382 ? 3.718 -6.124 -29.268 1.00 98.44 382 ALA A O 1
ATOM 2918 N N . ASN A 1 383 ? 1.798 -5.757 -28.186 1.00 97.75 383 ASN A N 1
ATOM 2919 C CA . ASN A 1 383 ? 0.944 -5.969 -29.343 1.00 97.75 383 ASN A CA 1
ATOM 2920 C C . ASN A 1 383 ? -0.162 -4.911 -29.400 1.00 97.75 383 ASN A C 1
ATOM 2922 O O . ASN A 1 383 ? -0.682 -4.501 -28.357 1.00 97.75 383 ASN A O 1
ATOM 2926 N N . ASP A 1 384 ? -0.523 -4.498 -30.617 1.00 97.31 384 ASP A N 1
ATOM 2927 C CA . ASP A 1 384 ? -1.690 -3.646 -30.882 1.00 97.31 384 ASP A CA 1
ATOM 2928 C C . ASP A 1 384 ? -1.659 -2.350 -30.055 1.00 97.31 384 ASP A C 1
ATOM 2930 O O . ASP A 1 384 ? -2.590 -2.043 -29.334 1.00 97.31 384 ASP A O 1
ATOM 2934 N N . SER A 1 385 ? -0.544 -1.622 -30.025 1.00 97.69 385 SER A N 1
ATOM 2935 C CA . SER A 1 385 ? -0.396 -0.448 -29.145 1.00 97.69 385 SER A CA 1
ATOM 2936 C C . SER A 1 385 ? -0.151 0.832 -29.935 1.00 97.69 385 SER A C 1
ATOM 2938 O O . SER A 1 385 ? 0.318 0.800 -31.068 1.00 97.69 385 SER A O 1
ATOM 2940 N N . THR A 1 386 ? -0.480 1.976 -29.339 1.00 97.75 386 THR A N 1
ATOM 2941 C CA . THR A 1 386 ? -0.312 3.295 -29.964 1.00 97.75 386 THR A CA 1
ATOM 2942 C C . THR A 1 386 ? 0.633 4.155 -29.136 1.00 97.75 386 THR A C 1
ATOM 2944 O O . THR A 1 386 ? 0.477 4.242 -27.918 1.00 97.75 386 THR A O 1
ATOM 2947 N N . ILE A 1 387 ? 1.598 4.797 -29.795 1.00 98.38 387 ILE A N 1
ATOM 2948 C CA . ILE A 1 387 ? 2.556 5.727 -29.195 1.00 98.38 387 ILE A CA 1
ATOM 2949 C C . ILE A 1 387 ? 2.474 7.067 -29.930 1.00 98.38 387 ILE A C 1
ATOM 2951 O O . ILE A 1 387 ? 2.680 7.103 -31.140 1.00 98.38 387 ILE A O 1
ATOM 2955 N N . CYS A 1 388 ? 2.216 8.163 -29.215 1.00 96.50 388 CYS A N 1
ATOM 2956 C CA . CYS A 1 388 ? 2.133 9.502 -29.815 1.00 96.50 388 CYS A CA 1
ATOM 2957 C C . CYS A 1 388 ? 2.778 10.562 -28.921 1.00 96.50 388 CYS A C 1
ATOM 2959 O O . CYS A 1 388 ? 2.630 10.501 -27.700 1.00 96.50 388 CYS A O 1
ATOM 2961 N N . GLY A 1 389 ? 3.402 11.584 -29.508 1.00 95.50 389 GLY A N 1
ATOM 2962 C CA . GLY A 1 389 ? 3.755 12.803 -28.775 1.00 95.50 389 GLY A CA 1
ATOM 2963 C C . GLY A 1 389 ? 4.986 12.729 -27.868 1.00 95.50 389 GLY A C 1
ATOM 2964 O O . GLY A 1 389 ? 5.094 13.544 -26.948 1.00 95.50 389 GLY A O 1
ATOM 2965 N N . MET A 1 390 ? 5.886 11.760 -28.067 1.00 97.69 390 MET A N 1
ATOM 2966 C CA . MET A 1 390 ? 7.129 11.648 -27.284 1.00 97.69 390 MET A CA 1
ATOM 2967 C C . MET A 1 390 ? 8.116 12.769 -27.636 1.00 97.69 390 MET A C 1
ATOM 2969 O O . MET A 1 390 ? 8.161 13.195 -28.782 1.00 97.69 390 MET A O 1
ATOM 2973 N N . ARG A 1 391 ? 8.918 13.227 -26.666 1.00 96.88 391 ARG A N 1
ATOM 2974 C CA . ARG A 1 391 ? 9.947 14.266 -26.850 1.00 96.88 391 ARG A CA 1
ATOM 2975 C C . ARG A 1 391 ? 11.248 13.701 -27.410 1.00 96.88 391 ARG A C 1
ATOM 2977 O O . ARG A 1 391 ? 11.806 14.269 -28.338 1.00 96.88 391 ARG A O 1
ATOM 2984 N N . ASP A 1 392 ? 11.714 12.567 -26.893 1.00 96.81 392 ASP A N 1
ATOM 2985 C CA . ASP A 1 392 ? 13.011 12.020 -27.298 1.00 96.81 392 ASP A CA 1
ATOM 2986 C C . ASP A 1 392 ? 12.809 10.899 -28.319 1.00 96.81 392 ASP A C 1
ATOM 2988 O O . ASP A 1 392 ? 13.029 11.117 -29.505 1.00 96.81 392 ASP A O 1
ATOM 2992 N N . GLN A 1 393 ? 12.303 9.738 -27.896 1.00 97.62 393 GLN A N 1
ATOM 2993 C CA . GLN A 1 393 ? 12.059 8.586 -28.773 1.00 97.62 393 GLN A CA 1
ATOM 2994 C C . GLN A 1 393 ? 10.805 7.810 -28.368 1.00 97.62 393 GLN A C 1
ATOM 2996 O O . GLN A 1 393 ? 10.391 7.852 -27.211 1.00 97.62 393 GLN A O 1
ATOM 3001 N N . CYS A 1 394 ? 10.208 7.045 -29.285 1.00 98.31 394 CYS A N 1
ATOM 3002 C CA . CYS A 1 394 ? 9.092 6.165 -28.923 1.00 98.31 394 CYS A CA 1
ATOM 3003 C C . CYS A 1 394 ? 9.563 5.023 -28.011 1.00 98.31 394 CYS A C 1
ATOM 3005 O O . CYS A 1 394 ? 8.997 4.814 -26.936 1.00 98.31 394 CYS A O 1
ATOM 3007 N N . VAL A 1 395 ? 10.623 4.315 -28.400 1.00 98.69 395 VAL A N 1
ATOM 3008 C CA . VAL A 1 395 ? 11.140 3.158 -27.658 1.00 98.69 395 VAL A CA 1
ATOM 3009 C C . VAL A 1 395 ? 12.647 3.288 -27.454 1.00 98.69 395 VAL A C 1
ATOM 3011 O O . VAL A 1 395 ? 13.379 3.543 -28.408 1.00 98.69 395 VAL A O 1
ATOM 3014 N N . TRP A 1 396 ? 13.115 3.084 -26.221 1.00 98.56 396 TRP A N 1
ATOM 3015 C CA . TRP A 1 396 ? 14.540 3.030 -25.884 1.00 98.56 396 TRP A CA 1
ATOM 3016 C C . TRP A 1 396 ? 14.890 1.666 -25.294 1.00 98.56 396 TRP A C 1
ATOM 3018 O O . TRP A 1 396 ? 14.292 1.232 -24.308 1.00 98.56 396 TRP A O 1
ATOM 3028 N N . ILE A 1 397 ? 15.844 0.980 -25.921 1.00 97.56 397 ILE A N 1
ATOM 3029 C CA . ILE A 1 397 ? 16.332 -0.331 -25.491 1.00 97.56 397 ILE A CA 1
ATOM 3030 C C . ILE A 1 397 ? 17.842 -0.242 -25.294 1.00 97.56 397 ILE A C 1
ATOM 3032 O O . ILE A 1 397 ? 18.583 0.020 -26.244 1.00 97.56 397 ILE A O 1
ATOM 3036 N N . HIS A 1 398 ? 18.306 -0.453 -24.065 1.00 95.12 398 HIS A N 1
ATOM 3037 C CA . HIS A 1 398 ? 19.702 -0.226 -23.692 1.00 95.12 398 HIS A CA 1
ATOM 3038 C C . HIS A 1 398 ? 20.139 -1.125 -22.530 1.00 95.12 398 HIS A C 1
ATOM 3040 O O . HIS A 1 398 ? 19.307 -1.788 -21.925 1.00 95.12 398 HIS A O 1
ATOM 3046 N N . HIS A 1 399 ? 21.440 -1.191 -22.230 1.00 91.94 399 HIS A N 1
ATOM 3047 C CA . HIS A 1 399 ? 22.016 -2.006 -21.144 1.00 91.94 399 HIS A CA 1
ATOM 3048 C C . HIS A 1 399 ? 21.411 -3.420 -21.023 1.00 91.94 399 HIS A C 1
ATOM 3050 O O . HIS A 1 399 ? 20.941 -3.809 -19.956 1.00 91.94 399 HIS A O 1
ATOM 3056 N N . GLY A 1 400 ? 21.323 -4.169 -22.118 1.00 90.00 400 GLY A N 1
ATOM 3057 C CA . GLY A 1 400 ? 20.749 -5.519 -22.108 1.00 90.00 400 GLY A CA 1
ATOM 3058 C C . GLY A 1 400 ? 19.232 -5.647 -22.051 1.00 90.00 400 GLY A C 1
ATOM 3059 O O . GLY A 1 400 ? 18.726 -6.743 -21.803 1.00 90.00 400 GLY A O 1
ATOM 3060 N N . GLY A 1 401 ? 18.489 -4.562 -22.267 1.00 94.31 401 GLY A N 1
ATOM 3061 C CA . GLY A 1 401 ? 17.051 -4.629 -22.516 1.00 94.31 401 GLY A CA 1
ATOM 3062 C C . GLY A 1 401 ? 16.719 -5.326 -23.838 1.00 94.31 401 GLY A C 1
ATOM 3063 O O . GLY A 1 401 ? 17.519 -5.348 -24.765 1.00 94.31 401 GLY A O 1
ATOM 3064 N N . SER A 1 402 ? 15.514 -5.877 -23.954 1.00 95.12 402 SER A N 1
ATOM 3065 C CA . SER A 1 402 ? 15.040 -6.548 -25.172 1.00 95.12 402 SER A CA 1
ATOM 3066 C C . SER A 1 402 ? 13.546 -6.329 -25.383 1.00 95.12 402 SER A C 1
ATOM 3068 O O . SER A 1 402 ? 12.812 -6.015 -24.443 1.00 95.12 402 SER A O 1
ATOM 3070 N N . THR A 1 403 ? 13.069 -6.465 -26.619 1.00 96.88 403 THR A N 1
ATOM 3071 C CA . THR A 1 403 ? 11.641 -6.276 -26.899 1.00 96.88 403 THR A CA 1
ATOM 3072 C C . THR A 1 403 ? 11.157 -7.086 -28.091 1.00 96.88 403 THR A C 1
ATOM 3074 O O . THR A 1 403 ? 11.888 -7.308 -29.061 1.00 96.88 403 THR A O 1
ATOM 3077 N N . ARG A 1 404 ? 9.887 -7.482 -28.023 1.00 97.56 404 ARG A N 1
ATOM 3078 C CA . ARG A 1 404 ? 9.098 -7.958 -29.153 1.00 97.56 404 ARG A CA 1
ATOM 3079 C C . ARG A 1 404 ? 7.864 -7.080 -29.282 1.00 97.56 404 ARG A C 1
ATOM 3081 O O . ARG A 1 404 ? 7.057 -6.991 -28.368 1.00 97.56 404 ARG A O 1
ATOM 3088 N N . MET A 1 405 ? 7.700 -6.443 -30.430 1.00 97.94 405 MET A N 1
ATOM 3089 C CA . MET A 1 405 ? 6.582 -5.557 -30.714 1.00 97.94 405 MET A CA 1
ATOM 3090 C C . MET A 1 405 ? 5.885 -5.979 -32.002 1.00 97.94 405 MET A C 1
ATOM 3092 O O . MET A 1 405 ? 6.516 -6.414 -32.969 1.00 97.94 405 MET A O 1
ATOM 3096 N N . SER A 1 406 ? 4.563 -5.857 -32.024 1.00 97.00 406 SER A N 1
ATOM 3097 C CA . SER A 1 406 ? 3.774 -6.107 -33.226 1.00 97.00 406 SER A CA 1
ATOM 3098 C C . SER A 1 406 ? 2.577 -5.177 -33.327 1.00 97.00 406 SER A C 1
ATOM 3100 O O . SER A 1 406 ? 1.951 -4.866 -32.315 1.00 97.00 406 SER A O 1
ATOM 3102 N N . THR A 1 407 ? 2.242 -4.751 -34.546 1.00 94.88 407 THR A N 1
ATOM 3103 C CA . THR A 1 407 ? 1.047 -3.923 -34.793 1.00 94.88 407 THR A CA 1
ATOM 3104 C C . THR A 1 407 ? 1.061 -2.647 -33.939 1.00 94.88 407 THR A C 1
ATOM 3106 O O . THR A 1 407 ? 0.099 -2.332 -33.246 1.00 94.88 407 THR A O 1
ATOM 3109 N N . THR A 1 408 ? 2.191 -1.933 -33.936 1.00 95.75 408 THR A N 1
ATOM 3110 C CA . THR A 1 408 ? 2.335 -0.683 -33.174 1.00 95.75 408 THR A CA 1
ATOM 3111 C C . THR A 1 408 ? 2.175 0.518 -34.096 1.00 95.75 408 THR A C 1
ATOM 3113 O O . THR A 1 408 ? 2.917 0.646 -35.072 1.00 95.75 408 THR A O 1
ATOM 3116 N N . LEU A 1 409 ? 1.238 1.408 -33.772 1.00 96.38 409 LEU A N 1
ATOM 3117 C CA . LEU A 1 409 ? 1.105 2.717 -34.408 1.00 96.38 409 LEU A CA 1
ATOM 3118 C C . LEU A 1 409 ? 1.987 3.725 -33.669 1.00 96.38 409 LEU A C 1
ATOM 3120 O O . LEU A 1 409 ? 1.893 3.846 -32.449 1.00 96.38 409 LEU A O 1
ATOM 3124 N N . MET A 1 410 ? 2.825 4.458 -34.396 1.00 96.44 410 MET A N 1
ATOM 3125 C CA . MET A 1 410 ? 3.711 5.469 -33.825 1.00 96.44 410 MET A CA 1
ATOM 3126 C C . MET A 1 410 ? 3.563 6.806 -34.544 1.00 96.44 410 MET A C 1
ATOM 3128 O O . MET A 1 410 ? 3.594 6.875 -35.771 1.00 96.44 410 MET A O 1
ATOM 3132 N N . GLN A 1 411 ? 3.451 7.877 -33.772 1.00 94.31 411 GLN A N 1
ATOM 3133 C CA . GLN A 1 411 ? 3.495 9.252 -34.243 1.00 94.31 411 GLN A CA 1
ATOM 3134 C C . GLN A 1 411 ? 4.590 9.989 -33.464 1.00 94.31 411 GLN A C 1
ATOM 3136 O O . GLN A 1 411 ? 4.627 9.954 -32.234 1.00 94.31 411 GLN A O 1
ATOM 3141 N N . THR A 1 412 ? 5.518 10.608 -34.196 1.00 93.75 412 THR A N 1
ATOM 3142 C CA . THR A 1 412 ? 6.779 11.117 -33.634 1.00 93.75 412 THR A CA 1
ATOM 3143 C C . THR A 1 412 ? 6.824 12.630 -33.458 1.00 93.75 412 THR A C 1
ATOM 3145 O O . THR A 1 412 ? 7.809 13.123 -32.919 1.00 93.75 412 THR A O 1
ATOM 3148 N N . ASP A 1 413 ? 5.816 13.382 -33.917 1.00 91.44 413 ASP A N 1
ATOM 3149 C CA . ASP A 1 413 ? 5.770 14.818 -33.616 1.00 91.44 413 ASP A CA 1
ATOM 3150 C C . ASP A 1 413 ? 5.455 14.998 -32.135 1.00 91.44 413 ASP A C 1
ATOM 3152 O O . ASP A 1 413 ? 4.551 14.365 -31.589 1.00 91.44 413 ASP A O 1
ATOM 3156 N N . GLU A 1 414 ? 6.210 15.877 -31.499 1.00 93.19 414 GLU A N 1
ATOM 3157 C CA . GLU A 1 414 ? 6.210 16.040 -30.055 1.00 93.19 414 GLU A CA 1
ATOM 3158 C C . GLU A 1 414 ? 4.944 16.770 -29.587 1.00 93.19 414 GLU A C 1
ATOM 3160 O O . GLU A 1 414 ? 4.457 17.712 -30.220 1.00 93.19 414 GLU A O 1
ATOM 3165 N N . PHE A 1 415 ? 4.409 16.377 -28.431 1.00 92.94 415 PHE A N 1
ATOM 3166 C CA . PHE A 1 415 ? 3.387 17.175 -27.761 1.00 92.94 415 PHE A CA 1
ATOM 3167 C C . PHE A 1 415 ? 4.067 18.112 -26.768 1.00 92.94 415 PHE A C 1
ATOM 3169 O O . PHE A 1 415 ? 4.738 17.666 -25.847 1.00 92.94 415 PHE A O 1
ATOM 3176 N N . GLU A 1 416 ? 3.898 19.421 -26.947 1.00 86.81 416 GLU A N 1
ATOM 3177 C CA . GLU A 1 416 ? 4.514 20.425 -26.066 1.00 86.81 416 GLU A CA 1
ATOM 3178 C C . GLU A 1 416 ? 3.940 20.390 -24.639 1.00 86.81 416 GLU A C 1
ATOM 3180 O O . GLU A 1 416 ? 4.670 20.516 -23.653 1.00 86.81 416 GLU A O 1
ATOM 3185 N N . SER A 1 417 ? 2.626 20.184 -24.523 1.00 87.88 417 SER A N 1
ATOM 3186 C CA . SER A 1 417 ? 1.884 20.199 -23.264 1.00 87.88 417 SER A CA 1
ATOM 3187 C C . SER A 1 417 ? 0.785 19.134 -23.249 1.00 87.88 417 SER A C 1
ATOM 3189 O O . SER A 1 417 ? 0.425 18.572 -24.282 1.00 87.88 417 SER A O 1
ATOM 3191 N N . PHE A 1 418 ? 0.262 18.851 -22.052 1.00 84.81 418 PHE A N 1
ATOM 3192 C CA . PHE A 1 418 ? -0.874 17.944 -21.853 1.00 84.81 418 PHE A CA 1
ATOM 3193 C C . PHE A 1 418 ? -2.205 18.546 -22.351 1.00 84.81 418 PHE A C 1
ATOM 3195 O O . PHE A 1 418 ? -3.145 17.820 -22.676 1.00 84.81 418 PHE A O 1
ATOM 3202 N N . GLU A 1 419 ? -2.310 19.874 -22.413 1.00 86.38 419 GLU A N 1
ATOM 3203 C CA . GLU A 1 419 ? -3.522 20.555 -22.870 1.00 86.38 419 GLU A CA 1
ATOM 3204 C C . GLU A 1 419 ? -3.762 20.311 -24.366 1.00 86.38 419 GLU A C 1
ATOM 3206 O O . GLU A 1 419 ? -2.855 20.410 -25.191 1.00 86.38 419 GLU A O 1
ATOM 3211 N N . GLY A 1 420 ? -5.001 19.967 -24.727 1.00 83.69 420 GLY A N 1
ATOM 3212 C CA . GLY A 1 420 ? -5.385 19.730 -26.122 1.00 83.69 420 GLY A CA 1
ATOM 3213 C C . GLY A 1 420 ? -4.828 18.443 -26.742 1.00 83.69 420 GLY A C 1
ATOM 3214 O O . GLY A 1 420 ? -5.043 18.220 -27.929 1.00 83.69 420 GLY A O 1
ATOM 3215 N N . VAL A 1 421 ? -4.170 17.567 -25.969 1.00 88.50 421 VAL A N 1
ATOM 3216 C CA . VAL A 1 421 ? -3.603 16.296 -26.467 1.00 88.50 421 VAL A CA 1
ATOM 3217 C C . VAL A 1 421 ? -4.634 15.458 -27.225 1.00 88.50 421 VAL A C 1
ATOM 3219 O O . VAL A 1 421 ? -4.340 14.951 -28.302 1.00 88.50 421 VAL A O 1
ATOM 3222 N N . PHE A 1 422 ? -5.864 15.352 -26.720 1.00 87.38 422 PHE A N 1
ATOM 3223 C CA . PHE A 1 422 ? -6.912 14.595 -27.407 1.00 87.38 422 PHE A CA 1
ATOM 3224 C C . PHE A 1 422 ? -7.367 15.233 -28.725 1.00 87.38 422 PHE A C 1
ATOM 3226 O O . PHE A 1 422 ? -7.731 14.499 -29.638 1.00 87.38 422 PHE A O 1
ATOM 3233 N N . GLU A 1 423 ? -7.333 16.562 -28.853 1.00 87.88 423 GLU A N 1
ATOM 3234 C CA . GLU A 1 423 ? -7.630 17.230 -30.127 1.00 87.88 423 GLU A CA 1
ATOM 3235 C C . GLU A 1 423 ? -6.490 17.012 -31.125 1.00 87.88 423 GLU A C 1
ATOM 3237 O O . GLU A 1 423 ? -6.748 16.588 -32.247 1.00 87.88 423 GLU A O 1
ATOM 3242 N N . LYS A 1 424 ? -5.231 17.135 -30.682 1.00 87.19 424 LYS A N 1
ATOM 3243 C CA . LYS A 1 424 ? -4.060 16.798 -31.508 1.00 87.19 424 LYS A CA 1
ATOM 3244 C C . LYS A 1 424 ? -4.117 15.360 -32.018 1.00 87.19 424 LYS A C 1
ATOM 3246 O O . LYS A 1 424 ? -3.845 15.119 -33.184 1.00 87.19 424 LYS A O 1
ATOM 3251 N N . ILE A 1 425 ? -4.513 14.408 -31.168 1.00 88.88 425 ILE A N 1
ATOM 3252 C CA . ILE A 1 425 ? -4.675 13.004 -31.571 1.00 88.88 425 ILE A CA 1
ATOM 3253 C C . ILE A 1 425 ? -5.753 12.849 -32.650 1.00 88.88 425 ILE A C 1
ATOM 3255 O O . ILE A 1 425 ? -5.557 12.074 -33.582 1.00 88.88 425 ILE A O 1
ATOM 3259 N N . LYS A 1 426 ? -6.876 13.572 -32.555 1.00 87.94 426 LYS A N 1
ATOM 3260 C CA . LYS A 1 426 ? -7.939 13.527 -33.577 1.00 87.94 426 LYS A CA 1
ATOM 3261 C C . LYS A 1 426 ? -7.496 14.104 -34.921 1.00 87.94 426 LYS A C 1
ATOM 3263 O O . LYS A 1 426 ? -8.045 13.711 -35.944 1.00 87.94 426 LYS A O 1
ATOM 3268 N N . GLU A 1 427 ? -6.546 15.033 -34.912 1.00 87.31 427 GLU A N 1
ATOM 3269 C CA . GLU A 1 427 ? -5.990 15.655 -36.117 1.00 87.31 427 GLU A CA 1
ATOM 3270 C C . GLU A 1 427 ? -4.919 14.793 -36.803 1.00 87.31 427 GLU A C 1
ATOM 3272 O O . GLU A 1 427 ? -4.541 15.091 -37.937 1.00 87.31 427 GLU A O 1
ATOM 3277 N N . ILE A 1 428 ? -4.444 13.714 -36.163 1.00 85.94 428 ILE A N 1
ATOM 3278 C CA . ILE A 1 428 ? -3.477 12.791 -36.770 1.00 85.94 428 ILE A CA 1
ATOM 3279 C C . ILE A 1 428 ? -4.114 12.133 -37.998 1.00 85.94 428 ILE A C 1
ATOM 3281 O O . ILE A 1 428 ? -5.014 11.298 -37.888 1.00 85.94 428 ILE A O 1
ATOM 3285 N N . SER A 1 429 ? -3.597 12.479 -39.175 1.00 84.31 429 SER A N 1
ATOM 3286 C CA . SER A 1 429 ? -3.972 11.862 -40.442 1.00 84.31 429 SER A CA 1
ATOM 3287 C C . SER A 1 429 ? -3.013 10.727 -40.790 1.00 84.31 429 SER A C 1
ATOM 3289 O O . SER A 1 429 ? -1.795 10.898 -40.801 1.00 84.31 429 SER A O 1
ATOM 3291 N N . LEU A 1 430 ? -3.560 9.555 -41.122 1.00 83.12 430 LEU A N 1
ATOM 3292 C CA . LEU A 1 430 ? -2.767 8.437 -41.647 1.00 83.12 430 LEU A CA 1
ATOM 3293 C C . LEU A 1 430 ? -2.380 8.633 -43.123 1.00 83.12 430 LEU A C 1
ATOM 3295 O O . LEU A 1 430 ? -1.458 7.970 -43.594 1.00 83.12 430 LEU A O 1
ATOM 3299 N N . ASP A 1 431 ? -3.038 9.563 -43.821 1.00 78.75 431 ASP A N 1
ATOM 3300 C CA . ASP A 1 431 ? -2.796 9.899 -45.232 1.00 78.75 431 ASP A CA 1
ATOM 3301 C C . ASP A 1 431 ? -1.672 10.943 -45.414 1.00 78.75 431 ASP A C 1
ATOM 3303 O O . ASP A 1 431 ? -1.504 11.520 -46.491 1.00 78.75 431 ASP A O 1
ATOM 3307 N N . ASP A 1 432 ? -0.911 11.214 -44.351 1.00 70.69 432 ASP A N 1
ATOM 3308 C CA . ASP A 1 432 ? 0.141 12.225 -44.316 1.00 70.69 432 ASP A CA 1
ATOM 3309 C C . ASP A 1 432 ? 1.274 11.987 -45.333 1.00 70.69 432 ASP A C 1
ATOM 3311 O O . ASP A 1 432 ? 1.668 10.860 -45.648 1.00 70.69 432 ASP A O 1
ATOM 3315 N N . ILE A 1 433 ? 1.845 13.095 -45.824 1.00 71.75 433 ILE A N 1
ATOM 3316 C CA . ILE A 1 433 ? 2.975 13.109 -46.765 1.00 71.75 433 ILE A CA 1
ATOM 3317 C C . ILE A 1 433 ? 4.181 12.400 -46.137 1.00 71.75 433 ILE A C 1
ATOM 3319 O O . ILE A 1 433 ? 4.469 12.596 -44.959 1.00 71.75 433 ILE A O 1
ATOM 3323 N N . LYS A 1 434 ? 4.933 11.635 -46.943 1.00 76.75 434 LYS A N 1
ATOM 3324 C CA . LYS A 1 434 ? 6.198 11.024 -46.510 1.00 76.75 434 LYS A CA 1
ATOM 3325 C C . LYS A 1 434 ? 7.181 12.081 -45.980 1.00 76.75 434 LYS A C 1
ATOM 3327 O O . LYS A 1 434 ? 7.619 12.946 -46.736 1.00 76.75 434 LYS A O 1
ATOM 3332 N N . ARG A 1 435 ? 7.540 11.974 -44.703 1.00 84.25 435 ARG A N 1
ATOM 3333 C CA . ARG A 1 435 ? 8.515 12.777 -43.960 1.00 84.25 435 ARG A CA 1
ATOM 3334 C C . ARG A 1 435 ? 9.794 11.964 -43.749 1.00 84.25 435 ARG A C 1
ATOM 3336 O O . ARG A 1 435 ? 9.759 10.733 -43.695 1.00 84.25 435 ARG A O 1
ATOM 3343 N N . ASP A 1 436 ? 10.914 12.662 -43.606 1.00 88.00 436 ASP A N 1
ATOM 3344 C CA . ASP A 1 436 ? 12.184 12.062 -43.197 1.00 88.00 436 ASP A CA 1
ATOM 3345 C C . ASP A 1 436 ? 12.228 11.984 -41.663 1.00 88.00 436 ASP A C 1
ATOM 3347 O O . ASP A 1 436 ? 12.495 12.977 -40.988 1.00 88.00 436 ASP A O 1
ATOM 3351 N N . ILE A 1 437 ? 11.840 10.830 -41.111 1.00 92.12 437 ILE A N 1
ATOM 3352 C CA . ILE A 1 437 ? 11.778 10.586 -39.663 1.00 92.12 437 ILE A CA 1
ATOM 3353 C C . ILE A 1 437 ? 12.967 9.696 -39.274 1.00 92.12 437 ILE A C 1
ATOM 3355 O O . ILE A 1 437 ? 12.981 8.531 -39.696 1.00 92.12 437 ILE A O 1
ATOM 3359 N N . PRO A 1 438 ? 13.922 10.192 -38.459 1.00 93.44 438 PRO A N 1
ATOM 3360 C CA . PRO A 1 438 ? 15.083 9.422 -38.019 1.00 93.44 438 PRO A CA 1
ATOM 3361 C C . PRO A 1 438 ? 14.691 8.131 -37.296 1.00 93.44 438 PRO A C 1
ATOM 3363 O O . PRO A 1 438 ? 13.766 8.131 -36.483 1.00 93.44 438 PRO A O 1
ATOM 3366 N N . ASP A 1 439 ? 15.426 7.041 -37.540 1.00 93.31 439 ASP A N 1
ATOM 3367 C CA . ASP A 1 439 ? 15.182 5.756 -36.866 1.00 93.31 439 ASP A CA 1
ATOM 3368 C C . ASP A 1 439 ? 15.263 5.892 -35.342 1.00 93.31 439 ASP A C 1
ATOM 3370 O O . ASP A 1 439 ? 14.409 5.363 -34.641 1.00 93.31 439 ASP A O 1
ATOM 3374 N N . GLU A 1 440 ? 16.203 6.691 -34.837 1.00 94.56 440 GLU A N 1
ATOM 3375 C CA . GLU A 1 440 ? 16.400 6.954 -33.406 1.00 94.56 440 GLU A CA 1
ATOM 3376 C C . GLU A 1 440 ? 15.213 7.645 -32.715 1.00 94.56 440 GLU A C 1
ATOM 3378 O O . GLU A 1 440 ? 15.005 7.420 -31.525 1.00 94.56 440 GLU A O 1
ATOM 3383 N N . LYS A 1 441 ? 14.387 8.419 -33.442 1.00 95.62 441 LYS A N 1
ATOM 3384 C CA . LYS A 1 441 ? 13.130 8.993 -32.912 1.00 95.62 441 LYS A CA 1
ATOM 3385 C C . LYS A 1 441 ? 12.041 7.923 -32.734 1.00 95.62 441 LYS A C 1
ATOM 3387 O O . LYS A 1 441 ? 11.115 8.096 -31.938 1.00 95.62 441 LYS A O 1
ATOM 3392 N N . ILE A 1 442 ? 12.139 6.812 -33.463 1.00 97.12 442 ILE A N 1
ATOM 3393 C CA . ILE A 1 442 ? 11.212 5.678 -33.389 1.00 97.12 442 ILE A CA 1
ATOM 3394 C C . ILE A 1 442 ? 11.763 4.657 -32.380 1.00 97.12 442 ILE A C 1
ATOM 3396 O O . ILE A 1 442 ? 11.170 4.435 -31.325 1.00 97.12 442 ILE A O 1
ATOM 3400 N N . PHE A 1 443 ? 12.933 4.091 -32.673 1.00 97.81 443 PHE A N 1
ATOM 3401 C CA . PHE A 1 443 ? 13.659 3.137 -31.846 1.00 97.81 443 PHE A CA 1
ATOM 3402 C C . PHE A 1 443 ? 15.096 3.610 -31.623 1.00 97.81 443 PHE A C 1
ATOM 3404 O O . PHE A 1 443 ? 15.921 3.595 -32.536 1.00 97.81 443 PHE A O 1
ATOM 3411 N N . LYS A 1 444 ? 15.430 3.931 -30.374 1.00 98.06 444 LYS A N 1
ATOM 3412 C CA . LYS A 1 444 ? 16.815 4.092 -29.938 1.00 98.06 444 LYS A CA 1
ATOM 3413 C C . LYS A 1 444 ? 17.312 2.761 -29.372 1.00 98.06 444 LYS A C 1
ATOM 3415 O O . LYS A 1 444 ? 16.871 2.342 -28.302 1.00 98.06 444 LYS A O 1
ATOM 3420 N N . VAL A 1 445 ? 18.207 2.085 -30.092 1.00 96.81 445 VAL A N 1
ATOM 3421 C CA . VAL A 1 445 ? 18.725 0.758 -29.716 1.00 96.81 445 VAL A CA 1
ATOM 3422 C C . VAL A 1 445 ? 20.221 0.843 -29.438 1.00 96.81 445 VAL A C 1
ATOM 3424 O O . VAL A 1 445 ? 21.018 1.075 -30.340 1.00 96.81 445 VAL A O 1
ATOM 3427 N N . GLU A 1 446 ? 20.589 0.640 -28.177 1.00 94.62 446 GLU A N 1
ATOM 3428 C CA . GLU A 1 446 ? 21.979 0.577 -27.696 1.00 94.62 446 GLU A CA 1
ATOM 3429 C C . GLU A 1 446 ? 22.323 -0.814 -27.141 1.00 94.62 446 GLU A C 1
ATOM 3431 O O . GLU A 1 446 ? 23.473 -1.078 -26.806 1.00 94.62 446 GLU A O 1
ATOM 3436 N N . SER A 1 447 ? 21.330 -1.698 -27.014 1.00 92.19 447 SER A N 1
ATOM 3437 C CA . SER A 1 447 ? 21.539 -3.064 -26.544 1.00 92.19 447 SER A CA 1
ATOM 3438 C C . SER A 1 447 ? 21.961 -4.002 -27.674 1.00 92.19 447 SER A C 1
ATOM 3440 O O . SER A 1 447 ? 21.481 -3.899 -28.803 1.00 92.19 447 SER A O 1
ATOM 3442 N N . GLU A 1 448 ? 22.790 -4.987 -27.334 1.00 90.44 448 GLU A N 1
ATOM 3443 C CA . GLU A 1 448 ? 23.200 -6.080 -28.228 1.00 90.44 448 GLU A CA 1
ATOM 3444 C C . GLU A 1 448 ? 22.191 -7.244 -28.252 1.00 90.44 448 GLU A C 1
ATOM 3446 O O . GLU A 1 448 ? 22.472 -8.335 -28.745 1.00 90.44 448 GLU A O 1
ATOM 3451 N N . ARG A 1 449 ? 20.993 -7.022 -27.711 1.00 90.44 449 ARG A N 1
ATOM 3452 C CA . ARG A 1 449 ? 19.948 -8.023 -27.492 1.00 90.44 449 ARG A CA 1
ATOM 3453 C C . ARG A 1 449 ? 18.870 -8.006 -28.568 1.00 90.44 449 ARG A C 1
ATOM 3455 O O . ARG A 1 449 ? 18.721 -6.978 -29.235 1.00 90.44 449 ARG A O 1
ATOM 3462 N N . PRO A 1 450 ? 18.093 -9.096 -28.727 1.00 92.88 450 PRO A N 1
ATOM 3463 C CA . PRO A 1 450 ? 17.038 -9.162 -29.723 1.00 92.88 450 PRO A CA 1
ATOM 3464 C C . PRO A 1 450 ? 16.032 -8.017 -29.573 1.00 92.88 450 PRO A C 1
ATOM 3466 O O . PRO A 1 450 ? 15.409 -7.826 -28.523 1.00 92.88 450 PRO A O 1
ATOM 3469 N N . VAL A 1 451 ? 15.862 -7.278 -30.666 1.00 95.94 451 VAL A N 1
ATOM 3470 C CA . VAL A 1 451 ? 14.846 -6.237 -30.821 1.00 95.94 451 VAL A CA 1
ATOM 3471 C C . VAL A 1 451 ? 14.064 -6.557 -32.079 1.00 95.94 451 VAL A C 1
ATOM 3473 O O . VAL A 1 451 ? 14.598 -6.536 -33.190 1.00 95.94 451 VAL A O 1
ATOM 3476 N N . ILE A 1 452 ? 12.793 -6.890 -31.884 1.00 97.06 452 ILE A N 1
ATOM 3477 C CA . ILE A 1 452 ? 11.886 -7.293 -32.951 1.00 97.06 452 ILE A CA 1
ATOM 3478 C C . ILE A 1 452 ? 10.686 -6.355 -32.915 1.00 97.06 452 ILE A C 1
ATOM 3480 O O . ILE A 1 452 ? 9.996 -6.282 -31.904 1.00 97.06 452 ILE A O 1
ATOM 3484 N N . SER A 1 453 ? 10.406 -5.671 -34.018 1.00 96.81 453 SER A N 1
ATOM 3485 C CA . SER A 1 453 ? 9.174 -4.916 -34.237 1.00 96.81 453 SER A CA 1
ATOM 3486 C C . SER A 1 453 ? 8.638 -5.255 -35.621 1.00 96.81 453 SER A C 1
ATOM 3488 O O . SER A 1 453 ? 9.359 -5.113 -36.603 1.00 96.81 453 SER A O 1
ATOM 3490 N N . THR A 1 454 ? 7.404 -5.747 -35.710 1.00 96.88 454 THR A N 1
ATOM 3491 C CA . THR A 1 454 ? 6.819 -6.205 -36.984 1.00 96.88 454 THR A CA 1
ATOM 3492 C C . THR A 1 454 ? 5.402 -5.687 -37.192 1.00 96.88 454 THR A C 1
ATOM 3494 O O . THR A 1 454 ? 4.625 -5.548 -36.248 1.00 96.88 454 THR A O 1
ATOM 3497 N N . GLY A 1 455 ? 5.035 -5.393 -38.437 1.00 93.94 455 GLY A N 1
ATOM 3498 C CA . GLY A 1 455 ? 3.725 -4.833 -38.762 1.00 93.94 455 GLY A CA 1
ATOM 3499 C C . GLY A 1 455 ? 3.482 -3.476 -38.098 1.00 93.94 455 GLY A C 1
ATOM 3500 O O . GLY A 1 455 ? 2.337 -3.147 -37.791 1.00 93.94 455 GLY A O 1
ATOM 3501 N N . GLY A 1 456 ? 4.547 -2.722 -37.811 1.00 94.00 456 GLY A N 1
ATOM 3502 C CA . GLY A 1 456 ? 4.452 -1.368 -37.281 1.00 94.00 456 GLY A CA 1
ATOM 3503 C C . GLY A 1 456 ? 4.057 -0.368 -38.365 1.00 94.00 456 GLY A C 1
ATOM 3504 O O . GLY A 1 456 ? 4.302 -0.580 -39.557 1.00 94.00 456 GLY A O 1
ATOM 3505 N N . PHE A 1 457 ? 3.459 0.745 -37.950 1.00 95.19 457 PHE A N 1
ATOM 3506 C CA . PHE A 1 457 ? 3.155 1.871 -38.826 1.00 95.19 457 PHE A CA 1
ATOM 3507 C C . PHE A 1 457 ? 3.577 3.173 -38.157 1.00 95.19 457 PHE A C 1
ATOM 3509 O O . PHE A 1 457 ? 3.184 3.453 -37.027 1.00 95.19 457 PHE A O 1
ATOM 3516 N N . VAL A 1 458 ? 4.359 3.978 -38.867 1.00 95.94 458 VAL A N 1
ATOM 3517 C CA . VAL A 1 458 ? 4.823 5.287 -38.407 1.00 95.94 458 VAL A CA 1
ATOM 3518 C C . VAL A 1 458 ? 4.129 6.356 -39.241 1.00 95.94 458 VAL A C 1
ATOM 3520 O O . VAL A 1 458 ? 4.278 6.384 -40.466 1.00 95.94 458 VAL A O 1
ATOM 3523 N N . VAL A 1 459 ? 3.363 7.234 -38.595 1.00 94.38 459 VAL A N 1
ATOM 3524 C CA . VAL A 1 459 ? 2.641 8.327 -39.263 1.00 94.38 459 VAL A CA 1
ATOM 3525 C C . VAL A 1 459 ? 3.630 9.208 -40.025 1.00 94.38 459 VAL A C 1
ATOM 3527 O O . VAL A 1 459 ? 4.660 9.606 -39.489 1.00 94.38 459 VAL A O 1
ATOM 3530 N N . GLY A 1 460 ? 3.345 9.468 -41.301 1.00 91.50 460 GLY A N 1
ATOM 3531 C CA . GLY A 1 460 ? 4.242 10.211 -42.184 1.00 91.50 460 GLY A CA 1
ATOM 3532 C C . GLY A 1 460 ? 5.445 9.414 -42.703 1.00 91.50 460 GLY A C 1
ATOM 3533 O O . GLY A 1 460 ? 6.192 9.946 -43.504 1.00 91.50 460 GLY A O 1
ATOM 3534 N N . ARG A 1 461 ? 5.658 8.144 -42.338 1.00 92.31 461 ARG A N 1
ATOM 3535 C CA . ARG A 1 461 ? 6.708 7.293 -42.950 1.00 92.31 461 ARG A CA 1
ATOM 3536 C C . ARG A 1 461 ? 6.139 6.039 -43.613 1.00 92.31 461 ARG A C 1
ATOM 3538 O O . ARG A 1 461 ? 6.612 5.645 -44.682 1.00 92.31 461 ARG A O 1
ATOM 3545 N N . GLY A 1 462 ? 5.083 5.466 -43.038 1.00 92.38 462 GLY A N 1
ATOM 3546 C CA . GLY A 1 462 ? 4.405 4.262 -43.512 1.00 92.38 462 GLY A CA 1
ATOM 3547 C C . GLY A 1 462 ? 4.766 3.025 -42.690 1.00 92.38 462 GLY A C 1
ATOM 3548 O O . GLY A 1 462 ? 5.068 3.120 -41.502 1.00 92.38 462 GLY A O 1
ATOM 3549 N N . SER A 1 463 ? 4.718 1.851 -43.325 1.00 93.06 463 SER A N 1
ATOM 3550 C CA . SER A 1 463 ? 5.084 0.582 -42.682 1.00 93.06 463 SER A CA 1
ATOM 3551 C C . SER A 1 463 ? 6.533 0.604 -42.184 1.00 93.06 463 SER A C 1
ATOM 3553 O O . SER A 1 463 ? 7.428 1.095 -42.877 1.00 93.06 463 SER A O 1
ATOM 3555 N N . HIS A 1 464 ? 6.748 0.081 -40.979 1.00 93.44 464 HIS A N 1
ATOM 3556 C CA . HIS A 1 464 ? 8.043 0.047 -40.316 1.00 93.44 464 HIS A CA 1
ATOM 3557 C C . HIS A 1 464 ? 8.230 -1.282 -39.581 1.00 93.44 464 HIS A C 1
ATOM 3559 O O . HIS A 1 464 ? 7.489 -1.590 -38.645 1.00 93.44 464 HIS A O 1
ATOM 3565 N N . ASP A 1 465 ? 9.259 -2.019 -39.991 1.00 94.25 465 ASP A N 1
ATOM 3566 C CA . ASP A 1 465 ? 9.711 -3.254 -39.361 1.00 94.25 465 ASP A CA 1
ATOM 3567 C C . ASP A 1 465 ? 11.166 -3.090 -38.909 1.00 94.25 465 ASP A C 1
ATOM 3569 O O . ASP A 1 465 ? 11.969 -2.438 -39.579 1.00 94.25 465 ASP A O 1
ATOM 3573 N N . LEU A 1 466 ? 11.507 -3.717 -37.785 1.00 95.31 466 LEU A N 1
ATOM 3574 C CA . LEU A 1 466 ? 12.838 -3.702 -37.192 1.00 95.31 466 LEU A CA 1
ATOM 3575 C C . LEU A 1 466 ? 13.203 -5.106 -36.709 1.00 95.31 466 LEU A C 1
ATOM 3577 O O . LEU A 1 466 ? 12.476 -5.714 -35.924 1.00 95.31 466 LEU A O 1
ATOM 3581 N N . LEU A 1 467 ? 14.346 -5.611 -37.166 1.00 95.94 467 LEU A N 1
ATOM 3582 C CA . LEU A 1 467 ? 14.925 -6.880 -36.731 1.00 95.94 467 LEU A CA 1
ATOM 3583 C C . LEU A 1 467 ? 16.405 -6.647 -36.439 1.00 95.94 467 LEU A C 1
ATOM 3585 O O . LEU A 1 467 ? 17.207 -6.512 -37.362 1.00 95.94 467 LEU A O 1
ATOM 3589 N N . MET A 1 468 ? 16.769 -6.591 -35.162 1.00 95.56 468 MET A N 1
ATOM 3590 C CA . MET A 1 468 ? 18.153 -6.416 -34.722 1.00 95.56 468 MET A CA 1
ATOM 3591 C C . MET A 1 468 ? 18.545 -7.523 -33.751 1.00 95.56 468 MET A C 1
ATOM 3593 O O . MET A 1 468 ? 17.729 -7.978 -32.949 1.00 95.56 468 MET A O 1
ATOM 3597 N N . ASN A 1 469 ? 19.808 -7.949 -33.837 1.00 92.69 469 ASN A N 1
ATOM 3598 C CA . ASN A 1 469 ? 20.441 -8.884 -32.903 1.00 92.69 469 ASN A CA 1
ATOM 3599 C C . ASN A 1 469 ? 19.665 -10.200 -32.679 1.00 92.69 469 ASN A C 1
ATOM 3601 O O . ASN A 1 469 ? 19.710 -10.775 -31.599 1.00 92.69 469 ASN A O 1
ATOM 3605 N N . ILE A 1 470 ? 18.949 -10.698 -33.692 1.00 89.50 470 ILE A N 1
ATOM 3606 C CA . ILE A 1 470 ? 18.042 -11.859 -33.574 1.00 89.50 470 ILE A CA 1
ATOM 3607 C C . ILE A 1 470 ? 18.724 -13.173 -33.159 1.00 89.50 470 ILE A C 1
ATOM 3609 O O . ILE A 1 470 ? 18.051 -14.090 -32.707 1.00 89.50 470 ILE A O 1
ATOM 3613 N N . ASN A 1 471 ? 20.045 -13.260 -33.328 1.00 87.56 471 ASN A N 1
ATOM 3614 C CA . ASN A 1 471 ? 20.854 -14.428 -32.972 1.00 87.56 471 ASN A CA 1
ATOM 3615 C C . ASN A 1 471 ? 21.607 -14.235 -31.642 1.00 87.56 471 ASN A C 1
ATOM 3617 O O . ASN A 1 471 ? 22.513 -15.008 -31.351 1.00 87.56 471 ASN A O 1
ATOM 3621 N N . SER A 1 472 ? 21.309 -13.166 -30.898 1.00 85.75 472 SER A N 1
ATOM 3622 C CA . SER A 1 472 ? 21.953 -12.851 -29.622 1.00 85.75 472 SER A CA 1
ATOM 3623 C C . SER A 1 472 ? 21.317 -13.639 -28.477 1.00 85.75 472 SER A C 1
ATOM 3625 O O . SER A 1 472 ? 20.093 -13.764 -28.411 1.00 85.75 472 SER A O 1
ATOM 3627 N N . ASP A 1 473 ? 22.149 -14.151 -27.571 1.00 76.81 473 ASP A N 1
ATOM 3628 C CA . ASP A 1 473 ? 21.727 -14.953 -26.421 1.00 76.81 473 ASP A CA 1
ATOM 3629 C C . ASP A 1 473 ? 21.169 -14.097 -25.276 1.00 76.81 473 ASP A C 1
ATOM 3631 O O . ASP A 1 473 ? 21.544 -12.932 -25.095 1.00 76.81 473 ASP A O 1
ATOM 3635 N N . ASP A 1 474 ? 20.271 -14.688 -24.478 1.00 70.31 474 ASP A N 1
ATOM 3636 C CA . ASP A 1 474 ? 19.694 -14.084 -23.269 1.00 70.31 474 ASP A CA 1
ATOM 3637 C C . ASP A 1 474 ? 20.734 -13.878 -22.158 1.00 70.31 474 ASP A C 1
ATOM 3639 O O . ASP A 1 474 ? 21.406 -14.831 -21.762 1.00 70.31 474 ASP A O 1
ATOM 3643 N N . PRO A 1 475 ? 20.877 -12.654 -21.607 1.00 67.50 475 PRO A N 1
ATOM 3644 C CA . PRO A 1 475 ? 21.809 -12.373 -20.548 1.00 67.50 475 PRO A CA 1
ATOM 3645 C C . PRO A 1 475 ? 21.256 -13.022 -19.294 1.00 67.50 475 PRO A C 1
ATOM 3647 O O . PRO A 1 475 ? 20.129 -12.759 -18.861 1.00 67.50 475 PRO A O 1
ATOM 3650 N N . ILE A 1 476 ? 22.076 -13.874 -18.701 1.00 69.00 476 ILE A N 1
ATOM 3651 C CA . ILE A 1 476 ? 21.716 -14.575 -17.482 1.00 69.00 476 ILE A CA 1
ATOM 3652 C C . ILE A 1 476 ? 21.886 -13.582 -16.317 1.00 69.00 476 ILE A C 1
ATOM 3654 O O . ILE A 1 476 ? 22.954 -12.976 -16.193 1.00 69.00 476 ILE A O 1
ATOM 3658 N N . PRO A 1 477 ? 20.865 -13.377 -15.462 1.00 75.19 477 PRO A N 1
ATOM 3659 C CA . PRO A 1 477 ? 21.037 -12.601 -14.236 1.00 75.19 477 PRO A CA 1
ATOM 3660 C C . PRO A 1 477 ? 22.081 -13.243 -13.316 1.00 75.19 477 PRO A C 1
ATOM 3662 O O . PRO A 1 477 ? 22.268 -14.461 -13.316 1.00 75.19 477 PRO A O 1
ATOM 3665 N N . GLY A 1 478 ? 22.706 -12.440 -12.460 1.00 81.31 478 GLY A N 1
ATOM 3666 C CA . GLY A 1 478 ? 23.630 -12.945 -11.450 1.00 81.31 478 GLY A CA 1
ATOM 3667 C C . GLY A 1 478 ? 25.044 -13.210 -11.979 1.00 81.31 478 GLY A C 1
ATOM 3668 O O . GLY A 1 478 ? 25.654 -12.334 -12.585 1.00 81.31 478 GLY A O 1
ATOM 3669 N N . VAL A 1 479 ? 25.585 -14.406 -11.716 1.00 73.62 479 VAL A N 1
ATOM 3670 C CA . VAL A 1 479 ? 27.023 -14.742 -11.858 1.00 73.62 479 VAL A CA 1
ATOM 3671 C C . VAL A 1 479 ? 27.588 -14.448 -13.249 1.00 73.62 479 VAL A C 1
ATOM 3673 O O . VAL A 1 479 ? 28.753 -14.092 -13.383 1.00 73.62 479 VAL A O 1
ATOM 3676 N N . TYR A 1 480 ? 26.776 -14.640 -14.286 1.00 77.12 480 TYR A N 1
ATOM 3677 C CA . TYR A 1 480 ? 27.190 -14.519 -15.685 1.00 77.12 480 TYR A CA 1
ATOM 3678 C C . TYR A 1 480 ? 26.711 -13.212 -16.330 1.00 77.12 480 TYR A C 1
ATOM 3680 O O . TYR A 1 480 ? 26.718 -13.091 -17.553 1.00 77.12 480 TYR A O 1
ATOM 3688 N N . SER A 1 481 ? 26.264 -12.250 -15.518 1.00 79.19 481 SER A N 1
ATOM 3689 C CA . SER A 1 481 ? 25.839 -10.941 -16.005 1.00 79.19 481 SER A CA 1
ATOM 3690 C C . SER A 1 481 ? 27.025 -10.141 -16.545 1.00 79.19 481 SER A C 1
ATOM 3692 O O . SER A 1 481 ? 28.133 -10.197 -16.007 1.00 79.19 481 SER A O 1
ATOM 3694 N N . THR A 1 482 ? 26.808 -9.373 -17.615 1.00 82.62 482 THR A N 1
ATOM 3695 C CA . THR A 1 482 ? 27.862 -8.500 -18.134 1.00 82.62 482 THR A CA 1
ATOM 3696 C C . THR A 1 482 ? 28.085 -7.338 -17.177 1.00 82.62 482 THR A C 1
ATOM 3698 O O . THR A 1 482 ? 27.143 -6.611 -16.847 1.00 82.62 482 THR A O 1
ATOM 3701 N N . HIS A 1 483 ? 29.338 -7.146 -16.762 1.00 84.00 483 HIS A N 1
ATOM 3702 C CA . HIS A 1 483 ? 29.699 -6.126 -15.785 1.00 84.00 483 HIS A CA 1
ATOM 3703 C C . HIS A 1 483 ? 29.453 -4.699 -16.308 1.00 84.00 483 HIS A C 1
ATOM 3705 O O . HIS A 1 483 ? 29.714 -4.403 -17.481 1.00 84.00 483 HIS A O 1
ATOM 3711 N N . PRO A 1 484 ? 29.012 -3.779 -15.433 1.00 86.50 484 PRO A N 1
ATOM 3712 C CA . PRO A 1 484 ? 28.821 -2.382 -15.786 1.00 86.50 484 PRO A CA 1
ATOM 3713 C C . PRO A 1 484 ? 30.157 -1.674 -16.010 1.00 86.50 484 PRO A C 1
ATOM 3715 O O . PRO A 1 484 ? 31.078 -1.770 -15.193 1.00 86.50 484 PRO A O 1
ATOM 3718 N N . LYS A 1 485 ? 30.236 -0.857 -17.062 1.00 91.06 485 LYS A N 1
ATOM 3719 C CA . LYS A 1 485 ? 31.379 0.032 -17.310 1.00 91.06 485 LYS A CA 1
ATOM 3720 C C . LYS A 1 485 ? 31.146 1.406 -16.690 1.00 91.06 485 LYS A C 1
ATOM 3722 O O . LYS A 1 485 ? 30.053 1.961 -16.748 1.00 91.06 485 LYS A O 1
ATOM 3727 N N . CYS A 1 486 ? 32.204 1.978 -16.132 1.00 94.19 486 CYS A N 1
ATOM 3728 C CA . CYS A 1 486 ? 32.214 3.324 -15.584 1.00 94.19 486 CYS A CA 1
ATOM 3729 C C . CYS A 1 486 ? 31.943 4.342 -16.693 1.00 94.19 486 CYS A C 1
ATOM 3731 O O . CYS A 1 486 ? 32.710 4.429 -17.653 1.00 94.19 486 CYS A O 1
ATOM 3733 N N . LYS A 1 487 ? 30.929 5.192 -16.515 1.00 92.88 487 LYS A N 1
ATOM 3734 C CA . LYS A 1 487 ? 30.549 6.207 -17.509 1.00 92.88 487 LYS A CA 1
ATOM 3735 C C . LYS A 1 487 ? 31.610 7.286 -17.764 1.00 92.88 487 LYS A C 1
ATOM 3737 O O . LYS A 1 487 ? 31.499 8.034 -18.725 1.00 92.88 487 LYS A O 1
ATOM 3742 N N . VAL A 1 488 ? 32.615 7.398 -16.889 1.00 94.38 488 VAL A N 1
ATOM 3743 C CA . VAL A 1 488 ? 33.681 8.411 -16.986 1.00 94.38 488 VAL A CA 1
ATOM 3744 C C . VAL A 1 488 ? 34.949 7.848 -17.625 1.00 94.38 488 VAL A C 1
ATOM 3746 O O . VAL A 1 488 ? 35.526 8.491 -18.493 1.00 94.38 488 VAL A O 1
ATOM 3749 N N . CYS A 1 489 ? 35.415 6.675 -17.182 1.00 95.50 489 CYS A N 1
ATOM 3750 C CA . CYS A 1 489 ? 36.705 6.122 -17.614 1.00 95.50 489 CYS A CA 1
ATOM 3751 C C . CYS A 1 489 ? 36.608 4.815 -18.411 1.00 95.50 489 CYS A C 1
ATOM 3753 O O . CYS A 1 489 ? 37.637 4.329 -18.859 1.00 95.50 489 CYS A O 1
ATOM 3755 N N . GLY A 1 490 ? 35.420 4.222 -18.560 1.00 92.81 490 GLY A N 1
ATOM 3756 C CA . GLY A 1 490 ? 35.200 2.974 -19.304 1.00 92.81 490 GLY A CA 1
ATOM 3757 C C . GLY A 1 490 ? 35.615 1.679 -18.590 1.00 92.81 490 GLY A C 1
ATOM 3758 O O . GLY A 1 490 ? 35.236 0.603 -19.043 1.00 92.81 490 GLY A O 1
ATOM 3759 N N . GLU A 1 491 ? 36.346 1.774 -17.477 1.00 93.25 491 GLU A N 1
ATOM 3760 C CA . GLU A 1 491 ? 36.767 0.635 -16.640 1.00 93.25 491 GLU A CA 1
ATOM 3761 C C . GLU A 1 491 ? 35.591 -0.034 -15.912 1.00 93.25 491 GLU A C 1
ATOM 3763 O O . GLU A 1 491 ? 34.525 0.564 -15.774 1.00 93.25 491 GLU A O 1
ATOM 3768 N N . ASP A 1 492 ? 35.797 -1.241 -15.379 1.00 90.69 492 ASP A N 1
ATOM 3769 C CA . ASP A 1 492 ? 34.796 -1.959 -14.576 1.00 90.69 492 ASP A CA 1
ATOM 3770 C C . ASP A 1 492 ? 34.310 -1.106 -13.380 1.00 90.69 492 ASP A C 1
ATOM 3772 O O . ASP A 1 492 ? 35.093 -0.473 -12.660 1.00 90.69 492 ASP A O 1
ATOM 3776 N N . SER A 1 493 ? 32.992 -1.062 -13.182 1.00 90.75 493 SER A N 1
ATOM 3777 C CA . SER A 1 493 ? 32.335 -0.344 -12.089 1.00 90.75 493 SER A CA 1
ATOM 3778 C C . SER A 1 493 ? 31.604 -1.239 -11.083 1.00 90.75 493 SER A C 1
ATOM 3780 O O . SER A 1 493 ? 31.001 -0.716 -10.147 1.00 90.75 493 SER A O 1
ATOM 3782 N N . ASN A 1 494 ? 31.730 -2.566 -11.182 1.00 86.12 494 ASN A N 1
ATOM 3783 C CA . ASN A 1 494 ? 31.079 -3.554 -10.312 1.00 86.12 494 ASN A CA 1
ATOM 3784 C C . ASN A 1 494 ? 31.527 -3.509 -8.831 1.00 86.12 494 ASN A C 1
ATOM 3786 O O . ASN A 1 494 ? 31.067 -4.285 -8.009 1.00 86.12 494 ASN A O 1
ATOM 3790 N N . GLY A 1 495 ? 32.434 -2.603 -8.452 1.00 87.94 495 GLY A N 1
ATOM 3791 C CA . GLY A 1 495 ? 32.857 -2.398 -7.060 1.00 87.94 495 GLY A CA 1
ATOM 3792 C C . GLY A 1 495 ? 32.159 -1.243 -6.328 1.00 87.94 495 GLY A C 1
ATOM 3793 O O . GLY A 1 495 ? 32.592 -0.889 -5.228 1.00 87.94 495 GLY A O 1
ATOM 3794 N N . ASN A 1 496 ? 31.164 -0.590 -6.939 1.00 93.69 496 ASN A N 1
ATOM 3795 C CA . ASN A 1 496 ? 30.628 0.694 -6.470 1.00 93.69 496 ASN A CA 1
ATOM 3796 C C . ASN A 1 496 ? 29.102 0.800 -6.689 1.00 93.69 496 ASN A C 1
ATOM 3798 O O . ASN A 1 496 ? 28.634 1.538 -7.559 1.00 93.69 496 ASN A O 1
ATOM 3802 N N . HIS A 1 497 ? 28.336 0.044 -5.896 1.00 95.25 497 HIS A N 1
ATOM 3803 C CA . HIS A 1 497 ? 26.882 -0.104 -6.019 1.00 95.25 497 HIS A CA 1
ATOM 3804 C C . HIS A 1 497 ? 26.115 0.985 -5.277 1.00 95.25 497 HIS A C 1
ATOM 3806 O O . HIS A 1 497 ? 26.457 1.354 -4.155 1.00 95.25 497 HIS A O 1
ATOM 3812 N N . TYR A 1 498 ? 25.011 1.441 -5.853 1.00 96.38 498 TYR A N 1
ATOM 3813 C CA . TYR A 1 498 ? 24.108 2.393 -5.216 1.00 96.38 498 TYR A CA 1
ATOM 3814 C C . TYR A 1 498 ? 23.092 1.698 -4.315 1.00 96.38 498 TYR A C 1
ATOM 3816 O O . TYR A 1 498 ? 22.402 0.772 -4.732 1.00 96.38 498 TYR A O 1
ATOM 3824 N N . SER A 1 499 ? 22.930 2.180 -3.089 1.00 94.88 499 SER A N 1
ATOM 3825 C CA . SER A 1 499 ? 21.825 1.794 -2.218 1.00 94.88 499 SER A CA 1
ATOM 3826 C C . SER A 1 499 ? 20.647 2.757 -2.409 1.00 94.88 499 SER A C 1
ATOM 3828 O O . SER A 1 499 ? 20.885 3.964 -2.380 1.00 94.88 499 SER A O 1
ATOM 3830 N N . PRO A 1 500 ? 19.402 2.260 -2.570 1.00 94.00 500 PRO A N 1
ATOM 3831 C CA . PRO A 1 500 ? 18.992 0.863 -2.408 1.00 94.00 500 PRO A CA 1
ATOM 3832 C C . PRO A 1 500 ? 18.765 0.093 -3.724 1.00 94.00 500 PRO A C 1
ATOM 3834 O O . PRO A 1 500 ? 18.203 -1.004 -3.676 1.00 94.00 500 PRO A O 1
ATOM 3837 N N . CYS A 1 501 ? 19.121 0.632 -4.899 1.00 94.12 501 CYS A N 1
ATOM 3838 C CA . CYS A 1 501 ? 18.804 -0.007 -6.189 1.00 94.12 501 CYS A CA 1
ATOM 3839 C C . CYS A 1 501 ? 19.765 -1.132 -6.613 1.00 94.12 501 CYS A C 1
ATOM 3841 O O . CYS A 1 501 ? 19.350 -2.033 -7.334 1.00 94.12 501 CYS A O 1
ATOM 3843 N N . GLY A 1 502 ? 21.016 -1.110 -6.156 1.00 94.06 502 GLY A N 1
ATOM 3844 C CA . GLY A 1 502 ? 22.066 -2.072 -6.503 1.00 94.06 502 GLY A CA 1
ATOM 3845 C C . GLY A 1 502 ? 22.808 -1.783 -7.813 1.00 94.06 502 GLY A C 1
ATOM 3846 O O . GLY A 1 502 ? 23.756 -2.499 -8.128 1.00 94.06 502 GLY A O 1
ATOM 3847 N N . HIS A 1 503 ? 22.424 -0.749 -8.572 1.00 94.56 503 HIS A N 1
ATOM 3848 C CA . HIS A 1 503 ? 23.079 -0.397 -9.839 1.00 94.56 503 HIS A CA 1
ATOM 3849 C C . HIS A 1 503 ? 24.455 0.243 -9.635 1.00 94.56 503 HIS A C 1
ATOM 3851 O O . HIS A 1 503 ? 24.677 0.950 -8.653 1.00 94.56 503 HIS A O 1
ATOM 3857 N N . CYS A 1 504 ? 25.334 0.071 -10.622 1.00 92.94 504 CYS A N 1
ATOM 3858 C CA . CYS A 1 504 ? 26.622 0.754 -10.726 1.00 92.94 504 CYS A CA 1
ATOM 3859 C C . CYS A 1 504 ? 26.689 1.551 -12.030 1.00 92.94 504 CYS A C 1
ATOM 3861 O O . CYS A 1 504 ? 26.292 1.056 -13.084 1.00 92.94 504 CYS A O 1
ATOM 3863 N N . LEU A 1 505 ? 27.214 2.774 -11.961 1.00 93.62 505 LEU A N 1
ATOM 3864 C CA . LEU A 1 505 ? 27.482 3.613 -13.141 1.00 93.62 505 LEU A CA 1
ATOM 3865 C C . LEU A 1 505 ? 28.887 4.227 -13.144 1.00 93.62 505 LEU A C 1
ATOM 3867 O O . LEU A 1 505 ? 29.352 4.734 -14.164 1.00 93.62 505 LEU A O 1
ATOM 3871 N N . TYR A 1 506 ? 29.576 4.210 -12.005 1.00 95.06 506 TYR A N 1
ATOM 3872 C CA . TYR A 1 506 ? 30.895 4.810 -11.836 1.00 95.06 506 TYR A CA 1
ATOM 3873 C C . TYR A 1 506 ? 31.771 3.839 -11.073 1.00 95.06 506 TYR A C 1
ATOM 3875 O O . TYR A 1 506 ? 31.322 3.255 -10.092 1.00 95.06 506 TYR A O 1
ATOM 3883 N N . CYS A 1 507 ? 33.034 3.705 -11.468 1.00 94.94 507 CYS A N 1
ATOM 3884 C CA . CYS A 1 507 ? 34.010 3.028 -10.627 1.00 94.94 507 CYS A CA 1
ATOM 3885 C C . CYS A 1 507 ? 34.319 3.883 -9.387 1.00 94.94 507 CYS A C 1
ATOM 3887 O O . CYS A 1 507 ? 34.192 5.113 -9.414 1.00 94.94 507 CYS A O 1
ATOM 3889 N N . LYS A 1 508 ? 34.799 3.240 -8.319 1.00 93.62 508 LYS A N 1
ATOM 3890 C CA . LYS A 1 508 ? 35.124 3.897 -7.043 1.00 93.62 508 LYS A CA 1
ATOM 3891 C C . LYS A 1 508 ? 36.036 5.121 -7.217 1.00 93.62 508 LYS A C 1
ATOM 3893 O O . LYS A 1 508 ? 35.731 6.198 -6.718 1.00 93.62 508 LYS A O 1
ATOM 3898 N N . LYS A 1 509 ? 37.098 4.987 -8.023 1.00 94.94 509 LYS A N 1
ATOM 3899 C CA . LYS A 1 509 ? 38.058 6.073 -8.304 1.00 94.94 509 LYS A CA 1
ATOM 3900 C C . LYS A 1 509 ? 37.410 7.287 -8.968 1.00 94.94 509 LYS A C 1
ATOM 3902 O O . LYS A 1 509 ? 37.827 8.411 -8.717 1.00 94.94 509 LYS A O 1
ATOM 3907 N N . CYS A 1 510 ? 36.458 7.068 -9.874 1.00 96.31 510 CYS A N 1
ATOM 3908 C CA . CYS A 1 510 ? 35.752 8.159 -10.538 1.00 96.31 510 CYS A CA 1
ATOM 3909 C C . CYS A 1 510 ? 34.722 8.784 -9.602 1.00 96.31 510 CYS A C 1
ATOM 3911 O O . CYS A 1 510 ? 34.660 10.003 -9.549 1.00 96.31 510 CYS A O 1
ATOM 3913 N N . TRP A 1 511 ? 33.990 7.978 -8.829 1.00 95.44 511 TRP A N 1
ATOM 3914 C CA . TRP A 1 511 ? 33.028 8.462 -7.836 1.00 95.44 511 TRP A CA 1
ATOM 3915 C C . TRP A 1 511 ? 33.671 9.374 -6.783 1.00 95.44 511 TRP A C 1
ATOM 3917 O O . TRP A 1 511 ? 33.157 10.451 -6.493 1.00 95.44 511 TRP A O 1
ATOM 3927 N N . GLU A 1 512 ? 34.832 8.981 -6.253 1.00 94.56 512 GLU A N 1
ATOM 3928 C CA . GLU A 1 512 ? 35.587 9.754 -5.255 1.00 94.56 512 GLU A CA 1
ATOM 3929 C C . GLU A 1 512 ? 36.144 11.080 -5.800 1.00 94.56 512 GLU A C 1
ATOM 3931 O O . GLU A 1 512 ? 36.432 11.986 -5.023 1.00 94.56 512 GLU A O 1
ATOM 3936 N N . LYS A 1 513 ? 36.289 11.215 -7.126 1.00 96.44 513 LYS A N 1
ATOM 3937 C CA . LYS A 1 513 ? 36.752 12.452 -7.777 1.00 96.44 513 LYS A CA 1
ATOM 3938 C C . LYS A 1 513 ? 35.635 13.462 -8.040 1.00 96.44 513 LYS A C 1
ATOM 3940 O O . LYS A 1 513 ? 35.946 14.613 -8.341 1.00 96.44 513 LYS A O 1
ATOM 3945 N N . ILE A 1 514 ? 34.369 13.047 -7.982 1.00 95.25 514 ILE A N 1
ATOM 3946 C CA . ILE A 1 514 ? 33.229 13.955 -8.150 1.00 95.25 514 ILE A CA 1
ATOM 3947 C C . ILE A 1 514 ? 33.103 14.777 -6.871 1.00 95.25 514 ILE A C 1
ATOM 3949 O O . ILE A 1 514 ? 33.150 14.218 -5.771 1.00 95.25 514 ILE A O 1
ATOM 3953 N N . LYS A 1 515 ? 32.947 16.096 -7.005 1.00 95.31 515 LYS A N 1
ATOM 3954 C CA . LYS A 1 515 ? 32.705 16.957 -5.845 1.00 95.31 515 LYS A CA 1
ATOM 3955 C C . LYS A 1 515 ? 31.386 16.577 -5.179 1.00 95.31 515 LYS A C 1
ATOM 3957 O O . LYS A 1 515 ? 30.454 16.154 -5.855 1.00 95.31 515 LYS A O 1
ATOM 3962 N N . ASP A 1 516 ? 31.296 16.725 -3.862 1.00 91.81 516 ASP A N 1
ATOM 3963 C CA . ASP A 1 516 ? 30.127 16.254 -3.111 1.00 91.81 516 ASP A CA 1
ATOM 3964 C C . ASP A 1 516 ? 28.811 16.919 -3.547 1.00 91.81 516 ASP A C 1
ATOM 3966 O O . ASP A 1 516 ? 27.778 16.257 -3.557 1.00 91.81 516 ASP A O 1
ATOM 3970 N N . ASP A 1 517 ? 28.851 18.181 -3.975 1.00 93.81 517 ASP A N 1
ATOM 3971 C CA . ASP A 1 517 ? 27.712 18.937 -4.512 1.00 93.81 517 ASP A CA 1
ATOM 3972 C C . ASP A 1 517 ? 27.345 18.572 -5.962 1.00 93.81 517 ASP A C 1
ATOM 3974 O O . ASP A 1 517 ? 26.241 18.867 -6.415 1.00 93.81 517 ASP A O 1
ATOM 3978 N N . GLU A 1 518 ? 28.247 17.901 -6.682 1.00 93.69 518 GLU A N 1
ATOM 3979 C CA . GLU A 1 518 ? 28.059 17.437 -8.063 1.00 93.69 518 GLU A CA 1
ATOM 3980 C C . GLU A 1 518 ? 27.715 15.934 -8.137 1.00 93.69 518 GLU A C 1
ATOM 3982 O O . GLU A 1 518 ? 27.421 15.414 -9.218 1.00 93.69 518 GLU A O 1
ATOM 3987 N N . LYS A 1 519 ? 27.761 15.204 -7.011 1.00 94.62 519 LYS A N 1
ATOM 3988 C CA . LYS A 1 519 ? 27.426 13.773 -6.979 1.00 94.62 519 LYS A CA 1
ATOM 3989 C C . LYS A 1 519 ? 25.943 13.562 -7.287 1.00 94.62 519 LYS A C 1
ATOM 3991 O O . LYS A 1 519 ? 25.092 14.264 -6.739 1.00 94.62 519 LYS A O 1
ATOM 3996 N N . PRO A 1 520 ? 25.601 12.565 -8.124 1.00 94.62 520 PRO A N 1
ATOM 3997 C CA . PRO A 1 520 ? 24.209 12.269 -8.405 1.00 94.62 520 PRO A CA 1
ATOM 3998 C C . PRO A 1 520 ? 23.511 11.811 -7.121 1.00 94.62 520 PRO A C 1
ATOM 4000 O O . PRO A 1 520 ? 23.982 10.918 -6.418 1.00 94.62 520 PRO A O 1
ATOM 4003 N N . THR A 1 521 ? 22.366 12.421 -6.832 1.00 95.44 521 THR A N 1
ATOM 4004 C CA . THR A 1 521 ? 21.506 12.082 -5.686 1.00 95.44 521 THR A CA 1
ATOM 4005 C C . THR A 1 521 ? 20.453 11.032 -6.037 1.00 95.44 521 THR A C 1
ATOM 4007 O O . THR A 1 521 ? 19.784 10.493 -5.160 1.00 95.44 521 THR A O 1
ATOM 4010 N N . THR A 1 522 ? 20.306 10.719 -7.325 1.00 95.12 522 THR A N 1
ATOM 4011 C CA . THR A 1 522 ? 19.434 9.665 -7.848 1.00 95.12 522 THR A CA 1
ATOM 4012 C C . THR A 1 522 ? 20.196 8.820 -8.860 1.00 95.12 522 THR A C 1
ATOM 4014 O O . THR A 1 522 ? 21.102 9.296 -9.544 1.00 95.12 522 THR A O 1
ATOM 4017 N N . CYS A 1 523 ? 19.850 7.540 -8.944 1.00 95.12 523 CYS A N 1
ATOM 4018 C CA . CYS A 1 523 ? 20.395 6.637 -9.940 1.00 95.12 523 CYS A CA 1
ATOM 4019 C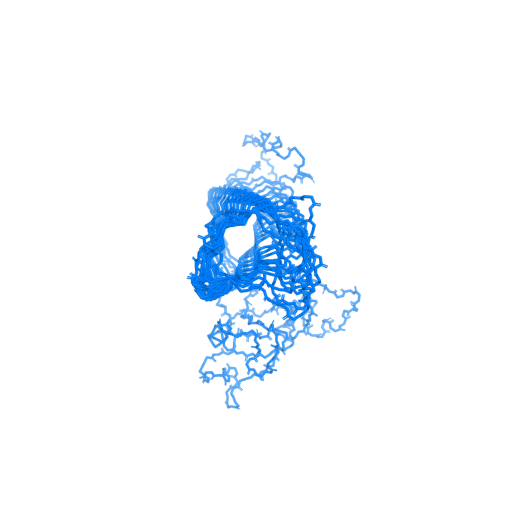 C . CYS A 1 523 ? 19.916 7.071 -11.324 1.00 95.12 523 CYS A C 1
ATOM 4021 O O . CYS A 1 523 ? 18.721 7.061 -11.602 1.00 95.12 523 CYS A O 1
ATOM 4023 N N . GLU A 1 524 ? 20.853 7.380 -12.213 1.00 93.31 524 GLU A N 1
ATOM 4024 C CA . GLU A 1 524 ? 20.549 7.866 -13.565 1.00 93.31 524 GLU A CA 1
ATOM 4025 C C . GLU A 1 524 ? 19.910 6.795 -14.470 1.00 93.31 524 GLU A C 1
ATOM 4027 O O . GLU A 1 524 ? 19.426 7.124 -15.545 1.00 93.31 524 GLU A O 1
ATOM 4032 N N . LEU A 1 525 ? 19.887 5.522 -14.044 1.00 93.50 525 LEU A N 1
ATOM 4033 C CA . LEU A 1 525 ? 19.175 4.447 -14.746 1.00 93.50 525 LEU A CA 1
ATOM 4034 C C . LEU A 1 525 ? 17.729 4.308 -14.274 1.00 93.50 525 LEU A C 1
ATOM 4036 O O . LEU A 1 525 ? 16.804 4.345 -15.075 1.00 93.50 525 LEU A O 1
ATOM 4040 N N . CYS A 1 526 ? 17.524 4.110 -12.970 1.00 94.81 526 CYS A N 1
ATOM 4041 C CA . CYS A 1 526 ? 16.216 3.727 -12.428 1.00 94.81 526 CYS A CA 1
ATOM 4042 C C . CYS A 1 526 ? 15.514 4.818 -11.614 1.00 94.81 526 CYS A C 1
ATOM 4044 O O . CYS A 1 526 ? 14.427 4.574 -11.085 1.00 94.81 526 CYS A O 1
ATOM 4046 N N . LEU A 1 527 ? 16.131 5.997 -11.488 1.00 94.75 527 LEU A N 1
ATOM 4047 C CA . LEU A 1 527 ? 15.606 7.183 -10.801 1.00 94.75 527 LEU A CA 1
ATOM 4048 C C . LEU A 1 527 ? 15.362 7.000 -9.296 1.00 94.75 527 LEU A C 1
ATOM 4050 O O . LEU A 1 527 ? 14.715 7.830 -8.655 1.00 94.75 527 LEU A O 1
ATOM 4054 N N . MET A 1 528 ? 15.876 5.917 -8.709 1.00 92.94 528 MET A N 1
ATOM 4055 C CA . MET A 1 528 ? 15.838 5.715 -7.264 1.00 92.94 528 MET A CA 1
ATOM 4056 C C . MET A 1 528 ? 16.835 6.647 -6.562 1.00 92.94 528 MET A C 1
ATOM 4058 O O . MET A 1 528 ? 17.949 6.797 -7.066 1.00 92.94 528 MET A O 1
ATOM 4062 N N . PRO A 1 529 ? 16.485 7.234 -5.404 1.00 93.75 529 PRO A N 1
ATOM 4063 C CA . PRO A 1 529 ? 17.439 7.968 -4.576 1.00 93.75 529 PRO A CA 1
ATOM 4064 C C . PRO A 1 529 ? 18.680 7.131 -4.249 1.00 93.75 529 PRO A C 1
ATOM 4066 O O . PRO A 1 529 ? 18.577 5.917 -4.055 1.00 93.75 529 PRO A O 1
ATOM 4069 N N . ILE A 1 530 ? 19.841 7.784 -4.220 1.00 95.56 530 ILE A N 1
ATOM 4070 C CA . ILE A 1 530 ? 21.110 7.186 -3.803 1.00 95.56 530 ILE A CA 1
ATOM 4071 C C . ILE A 1 530 ? 21.372 7.627 -2.366 1.00 95.56 530 ILE A C 1
ATOM 4073 O O . ILE A 1 530 ? 21.813 8.749 -2.128 1.00 95.56 530 ILE A O 1
ATOM 4077 N N . ASP A 1 531 ? 21.130 6.728 -1.417 1.00 94.12 531 ASP A N 1
ATOM 4078 C CA . ASP A 1 531 ? 21.360 7.001 0.008 1.00 94.12 531 ASP A CA 1
ATOM 4079 C C . ASP A 1 531 ? 22.836 6.808 0.375 1.00 94.12 531 ASP A C 1
ATOM 4081 O O . ASP A 1 531 ? 23.409 7.518 1.201 1.00 94.12 531 ASP A O 1
ATOM 4085 N N . LYS A 1 532 ? 23.461 5.798 -0.236 1.00 94.06 532 LYS A N 1
ATOM 4086 C CA . LYS A 1 532 ? 24.840 5.388 0.028 1.00 94.06 532 LYS A CA 1
ATOM 4087 C C . LYS A 1 532 ? 25.406 4.669 -1.185 1.00 94.06 532 LYS A C 1
ATOM 4089 O O . LYS A 1 532 ? 24.671 4.017 -1.924 1.00 94.06 532 LYS A O 1
ATOM 4094 N N . VAL A 1 533 ? 26.723 4.723 -1.340 1.00 95.00 533 VAL A N 1
ATOM 4095 C CA . VAL A 1 533 ? 27.453 3.866 -2.276 1.00 95.00 533 VAL A CA 1
ATOM 4096 C C . VAL A 1 533 ? 28.236 2.817 -1.498 1.00 95.00 533 VAL A C 1
ATOM 4098 O O . VAL A 1 533 ? 28.857 3.126 -0.480 1.00 95.00 533 VAL A O 1
ATOM 4101 N N . VAL A 1 534 ? 28.149 1.566 -1.937 1.00 95.06 534 VAL A N 1
ATOM 4102 C CA . VAL A 1 534 ? 28.641 0.399 -1.206 1.00 95.06 534 VAL A CA 1
ATOM 4103 C C . VAL A 1 534 ? 29.531 -0.452 -2.103 1.00 95.06 534 VAL A C 1
ATOM 4105 O O . VAL A 1 534 ? 29.245 -0.651 -3.284 1.00 95.06 534 VAL A O 1
ATOM 4108 N N . SER A 1 535 ? 30.623 -0.953 -1.533 1.00 94.38 535 SER A N 1
ATOM 4109 C CA . SER A 1 535 ? 31.482 -1.936 -2.190 1.00 94.38 535 SER A CA 1
ATOM 4110 C C . SER A 1 535 ? 31.110 -3.344 -1.721 1.00 94.38 535 SER A C 1
ATOM 4112 O O . SER A 1 535 ? 30.747 -3.495 -0.551 1.00 94.38 535 SER A O 1
ATOM 4114 N N . PRO A 1 536 ? 31.204 -4.360 -2.596 1.00 93.50 536 PRO A N 1
ATOM 4115 C CA . PRO A 1 536 ? 30.995 -5.747 -2.204 1.00 93.50 536 PRO A CA 1
ATOM 4116 C C . PRO A 1 536 ? 31.953 -6.164 -1.080 1.00 93.50 536 PRO A C 1
ATOM 4118 O O . PRO A 1 536 ? 33.152 -5.887 -1.144 1.00 93.50 536 PRO A O 1
ATOM 4121 N N . ILE A 1 537 ? 31.416 -6.830 -0.062 1.00 94.62 537 ILE A N 1
ATOM 4122 C CA . ILE A 1 537 ? 32.163 -7.535 0.977 1.00 94.62 537 ILE A CA 1
ATOM 4123 C C . ILE A 1 537 ? 32.028 -9.016 0.649 1.00 94.62 537 ILE A C 1
ATOM 4125 O O . ILE A 1 537 ? 30.916 -9.556 0.646 1.00 94.62 537 ILE A O 1
ATOM 4129 N N . ASP A 1 538 ? 33.153 -9.645 0.330 1.00 91.12 538 ASP A N 1
ATOM 4130 C CA . ASP A 1 538 ? 33.187 -11.069 0.034 1.00 91.12 538 ASP A CA 1
ATOM 4131 C C . ASP A 1 538 ? 32.881 -11.867 1.307 1.00 91.12 538 ASP A C 1
ATOM 4133 O O . ASP A 1 538 ? 33.499 -11.661 2.352 1.00 91.12 538 ASP A O 1
ATOM 4137 N N . CYS A 1 539 ? 31.863 -12.718 1.229 1.00 90.75 539 CYS A N 1
ATOM 4138 C CA . CYS A 1 539 ? 31.457 -13.629 2.300 1.00 90.75 539 CYS A CA 1
ATOM 4139 C C . CYS A 1 539 ? 31.570 -15.080 1.840 1.00 90.75 539 CYS A C 1
ATOM 4141 O O . CYS A 1 539 ? 30.819 -15.940 2.317 1.00 90.75 539 CYS A O 1
ATOM 4143 N N . SER A 1 540 ? 32.428 -15.341 0.851 1.00 87.75 540 SER A N 1
ATOM 4144 C CA . SER A 1 540 ? 32.643 -16.687 0.364 1.00 87.75 540 SER A CA 1
ATOM 4145 C C . SER A 1 540 ? 33.261 -17.585 1.429 1.00 87.75 540 SER A C 1
ATOM 4147 O O . SER A 1 540 ? 33.916 -17.120 2.359 1.00 87.75 540 SER A O 1
ATOM 4149 N N . HIS A 1 541 ? 33.042 -18.890 1.297 1.00 77.38 541 HIS A N 1
ATOM 4150 C CA . HIS A 1 541 ? 33.669 -19.873 2.175 1.00 77.38 541 HIS A CA 1
ATOM 4151 C C . HIS A 1 541 ? 35.202 -19.848 2.024 1.00 77.38 541 HIS A C 1
ATOM 4153 O O . HIS A 1 541 ? 35.685 -19.789 0.895 1.00 77.38 541 HIS A O 1
ATOM 4159 N N . ASP A 1 542 ? 35.942 -19.930 3.141 1.00 69.81 542 ASP A N 1
ATOM 4160 C CA . ASP A 1 542 ? 37.396 -19.672 3.252 1.00 69.81 542 ASP A CA 1
ATOM 4161 C C . ASP A 1 542 ? 38.293 -20.452 2.259 1.00 69.81 542 ASP A C 1
ATOM 4163 O O . ASP A 1 542 ? 39.413 -20.024 1.989 1.00 69.81 542 ASP A O 1
ATOM 4167 N N . ASP A 1 543 ? 37.800 -21.550 1.673 1.00 66.50 543 ASP A N 1
ATOM 4168 C CA . ASP A 1 543 ? 38.542 -22.391 0.722 1.00 66.50 543 ASP A CA 1
ATOM 4169 C C . ASP A 1 543 ? 38.117 -22.229 -0.756 1.00 66.50 543 ASP A C 1
ATOM 4171 O O . ASP A 1 543 ? 38.780 -22.775 -1.638 1.00 66.50 543 ASP A O 1
ATOM 4175 N N . ASN A 1 544 ? 37.030 -21.502 -1.060 1.00 72.25 544 ASN A N 1
ATOM 4176 C CA . ASN A 1 544 ? 36.511 -21.341 -2.426 1.00 72.25 544 ASN A CA 1
ATOM 4177 C C . ASN A 1 544 ? 36.001 -19.917 -2.695 1.00 72.25 544 ASN A C 1
ATOM 4179 O O . ASN A 1 544 ? 34.865 -19.575 -2.347 1.00 72.25 544 ASN A O 1
ATOM 4183 N N . GLU A 1 545 ? 36.806 -19.129 -3.413 1.00 79.94 545 GLU A N 1
ATOM 4184 C CA . GLU A 1 545 ? 36.395 -17.822 -3.937 1.00 79.94 545 GLU A CA 1
ATOM 4185 C C . GLU A 1 545 ? 35.060 -17.940 -4.699 1.00 79.94 545 GLU A C 1
ATOM 4187 O O . GLU A 1 545 ? 34.853 -18.866 -5.491 1.00 79.94 545 GLU A O 1
ATOM 4192 N N . ASN A 1 546 ? 34.150 -16.985 -4.479 1.00 85.50 546 ASN A N 1
ATOM 4193 C CA . ASN A 1 546 ? 32.858 -16.882 -5.174 1.00 85.50 546 ASN A CA 1
ATOM 4194 C C . ASN A 1 546 ? 31.825 -17.998 -4.864 1.00 85.50 546 ASN A C 1
ATOM 4196 O O . ASN A 1 546 ? 30.819 -18.115 -5.569 1.00 85.50 546 ASN A O 1
ATOM 4200 N N . ILE A 1 547 ? 32.018 -18.801 -3.809 1.00 92.75 547 ILE A N 1
ATOM 4201 C CA . ILE A 1 547 ? 31.012 -19.755 -3.299 1.00 92.75 547 ILE A CA 1
ATOM 4202 C C . ILE A 1 547 ? 30.337 -19.198 -2.047 1.00 92.75 547 ILE A C 1
ATOM 4204 O O . ILE A 1 547 ? 31.007 -18.812 -1.099 1.00 92.75 547 ILE A O 1
ATOM 4208 N N . CYS A 1 548 ? 29.006 -19.180 -2.013 1.00 94.56 548 CYS A N 1
ATOM 4209 C CA . CYS A 1 548 ? 28.211 -18.588 -0.941 1.00 94.56 548 CYS A CA 1
ATOM 4210 C C . CYS A 1 548 ? 28.524 -19.198 0.435 1.00 94.56 548 CYS A C 1
ATOM 4212 O O . CYS A 1 548 ? 28.342 -20.397 0.640 1.00 94.56 548 CYS A O 1
ATOM 4214 N N . GLY A 1 549 ? 28.875 -18.357 1.414 1.00 92.50 549 GLY A N 1
ATOM 4215 C CA . GLY A 1 549 ? 29.170 -18.787 2.784 1.00 92.50 549 GLY A CA 1
ATOM 4216 C C . GLY A 1 549 ? 27.982 -19.312 3.604 1.00 92.50 549 GLY A C 1
ATOM 4217 O O . GLY A 1 549 ? 28.187 -19.740 4.734 1.00 92.50 549 GLY A O 1
ATOM 4218 N N . ILE A 1 550 ? 26.750 -19.281 3.073 1.00 93.81 550 ILE A N 1
ATOM 4219 C CA . ILE A 1 550 ? 25.555 -19.827 3.747 1.00 93.81 550 ILE A CA 1
ATOM 4220 C C . ILE A 1 550 ? 25.295 -21.274 3.312 1.00 93.81 550 ILE A C 1
ATOM 4222 O O . ILE A 1 550 ? 25.257 -22.164 4.156 1.00 93.81 550 ILE A O 1
ATOM 4226 N N . CYS A 1 551 ? 25.094 -21.520 2.011 1.00 94.88 551 CYS A N 1
ATOM 4227 C CA . CYS A 1 551 ? 24.803 -22.867 1.501 1.00 94.88 551 CYS A CA 1
ATOM 4228 C C . CYS A 1 551 ? 26.051 -23.679 1.141 1.00 94.88 551 CYS A C 1
ATOM 4230 O O . CYS A 1 551 ? 25.938 -24.888 0.977 1.00 94.88 551 CYS A O 1
ATOM 4232 N N . LEU A 1 552 ? 27.218 -23.035 1.005 1.00 93.25 552 LEU A N 1
ATOM 4233 C CA . LEU A 1 552 ? 28.491 -23.653 0.608 1.00 93.25 552 LEU A CA 1
ATOM 4234 C C . LEU A 1 552 ? 28.474 -24.314 -0.786 1.00 93.25 552 LEU A C 1
ATOM 4236 O O . LEU A 1 552 ? 29.384 -25.067 -1.123 1.00 93.25 552 LEU A O 1
ATOM 4240 N N . GLU A 1 553 ? 27.457 -24.022 -1.601 1.00 91.69 553 GLU A N 1
ATOM 4241 C CA . GLU A 1 553 ? 27.238 -24.641 -2.915 1.00 91.69 553 GLU A CA 1
ATOM 4242 C C . GLU A 1 553 ? 27.007 -23.589 -4.010 1.00 91.69 553 GLU A C 1
ATOM 4244 O O . GLU A 1 553 ? 27.706 -23.563 -5.023 1.00 91.69 553 GLU A O 1
ATOM 4249 N N . GLY A 1 554 ? 26.037 -22.693 -3.807 1.00 91.75 554 GLY A N 1
ATOM 4250 C CA . GLY A 1 554 ? 25.658 -21.680 -4.790 1.00 91.75 554 GLY A CA 1
ATOM 4251 C C . GLY A 1 554 ? 26.731 -20.609 -4.988 1.00 91.75 554 GLY A C 1
ATOM 4252 O O . GLY A 1 554 ? 27.372 -20.169 -4.036 1.00 91.75 554 GLY A O 1
ATOM 4253 N N . LYS A 1 555 ? 26.894 -20.131 -6.224 1.00 92.94 555 LYS A N 1
ATOM 4254 C CA . LYS A 1 555 ? 27.813 -19.029 -6.542 1.00 92.94 555 LYS A CA 1
ATOM 4255 C C . LYS A 1 555 ? 27.280 -17.680 -6.057 1.00 92.94 555 LYS A C 1
ATOM 4257 O O . LYS A 1 555 ? 26.071 -17.449 -6.084 1.00 92.94 555 LYS A O 1
ATOM 4262 N N . VAL A 1 556 ? 28.176 -16.786 -5.645 1.00 92.62 556 VAL A N 1
ATOM 4263 C CA . VAL A 1 556 ? 27.815 -15.440 -5.185 1.00 92.62 556 VAL A CA 1
ATOM 4264 C C . VAL A 1 556 ? 27.370 -14.581 -6.370 1.00 92.62 556 VAL A C 1
ATOM 4266 O O . VAL A 1 556 ? 28.094 -14.394 -7.344 1.00 92.62 556 VAL A O 1
ATOM 4269 N N . ASP A 1 557 ? 26.141 -14.074 -6.304 1.00 93.50 557 ASP A N 1
ATOM 4270 C CA . ASP A 1 557 ? 25.526 -13.316 -7.402 1.00 93.50 557 ASP A CA 1
ATOM 4271 C C . ASP A 1 557 ? 24.577 -12.203 -6.938 1.00 93.50 557 ASP A C 1
ATOM 4273 O O . ASP A 1 557 ? 23.830 -11.620 -7.730 1.00 93.50 557 ASP A O 1
ATOM 4277 N N . THR A 1 558 ? 24.586 -11.936 -5.635 1.00 94.56 558 THR A N 1
ATOM 4278 C CA . THR A 1 558 ? 23.671 -11.028 -4.963 1.00 94.56 558 THR A CA 1
ATOM 4279 C C . THR A 1 558 ? 24.433 -10.214 -3.929 1.00 94.56 558 THR A C 1
ATOM 4281 O O . THR A 1 558 ? 25.150 -10.765 -3.093 1.00 94.56 558 THR A O 1
ATOM 4284 N N . ILE A 1 559 ? 24.237 -8.898 -3.956 1.00 95.38 559 ILE A N 1
ATOM 4285 C CA . ILE A 1 559 ? 24.739 -7.968 -2.944 1.00 95.38 559 ILE A CA 1
ATOM 4286 C C . ILE A 1 559 ? 23.611 -7.559 -2.000 1.00 95.38 559 ILE A C 1
ATOM 4288 O O . ILE A 1 559 ? 22.477 -7.319 -2.413 1.00 95.38 559 ILE A O 1
ATOM 4292 N N . ILE A 1 560 ? 23.925 -7.450 -0.717 1.00 96.81 560 ILE A N 1
ATOM 4293 C CA . ILE A 1 560 ? 23.024 -6.945 0.309 1.00 96.81 560 ILE A CA 1
ATOM 4294 C C . ILE A 1 560 ? 23.316 -5.464 0.519 1.00 96.81 560 ILE A C 1
ATOM 4296 O O . ILE A 1 560 ? 24.396 -5.083 0.963 1.00 96.81 560 ILE A O 1
ATOM 4300 N N . VAL A 1 561 ? 22.345 -4.606 0.231 1.00 95.81 561 VAL A N 1
ATOM 4301 C CA . VAL A 1 561 ? 22.440 -3.161 0.478 1.00 95.81 561 VAL A CA 1
ATOM 4302 C C . VAL A 1 561 ? 21.714 -2.808 1.784 1.00 95.81 561 VAL A C 1
ATOM 4304 O O . VAL A 1 561 ? 20.685 -3.423 2.066 1.00 95.81 561 VAL A O 1
ATOM 4307 N N . PRO A 1 562 ? 22.210 -1.860 2.606 1.00 95.81 562 PRO A N 1
ATOM 4308 C CA . PRO A 1 562 ? 23.345 -0.955 2.375 1.00 95.81 562 PRO A CA 1
ATOM 4309 C C . PRO A 1 562 ? 24.695 -1.429 2.966 1.00 95.81 562 PRO A C 1
ATOM 4311 O O . PRO A 1 562 ? 25.624 -0.621 3.098 1.00 95.81 562 PRO A O 1
ATOM 4314 N N . CYS A 1 563 ? 24.825 -2.694 3.380 1.00 96.38 563 CYS A N 1
ATOM 4315 C CA . CYS A 1 563 ? 26.026 -3.169 4.082 1.00 96.38 563 CYS A CA 1
ATOM 4316 C C . CYS A 1 563 ? 27.140 -3.684 3.154 1.00 96.38 563 CYS A C 1
ATOM 4318 O O . CYS A 1 563 ? 28.306 -3.589 3.516 1.00 96.38 563 CYS A O 1
ATOM 4320 N N . GLY A 1 564 ? 26.802 -4.175 1.962 1.00 96.12 564 GLY A N 1
ATOM 4321 C CA . GLY A 1 564 ? 27.742 -4.667 0.955 1.00 96.12 564 GLY A CA 1
ATOM 4322 C C . GLY A 1 564 ? 28.028 -6.171 1.002 1.00 96.12 564 GLY A C 1
ATOM 4323 O O . GLY A 1 564 ? 28.645 -6.666 0.068 1.00 96.12 564 GLY A O 1
ATOM 4324 N N . HIS A 1 565 ? 27.579 -6.912 2.024 1.00 96.75 565 HIS A N 1
ATOM 4325 C CA . HIS A 1 565 ? 27.790 -8.370 2.107 1.00 96.75 565 HIS A CA 1
ATOM 4326 C C . HIS A 1 565 ? 27.174 -9.101 0.913 1.00 96.75 565 HIS A C 1
ATOM 4328 O O . HIS A 1 565 ? 26.145 -8.677 0.386 1.00 96.75 565 HIS A O 1
ATOM 4334 N N . THR A 1 566 ? 27.794 -10.199 0.491 1.00 95.69 566 THR A N 1
ATOM 4335 C CA . THR A 1 566 ? 27.432 -10.892 -0.748 1.00 95.69 566 THR A CA 1
ATOM 4336 C C . THR A 1 566 ? 27.085 -12.361 -0.517 1.00 95.69 566 THR A C 1
ATOM 4338 O O . THR A 1 566 ? 27.696 -13.035 0.307 1.00 95.69 566 THR A O 1
ATOM 4341 N N . ILE A 1 567 ? 26.063 -12.858 -1.220 1.00 96.00 567 ILE A N 1
ATOM 4342 C CA . ILE A 1 567 ? 25.555 -14.241 -1.132 1.00 96.00 567 ILE A CA 1
ATOM 4343 C C . ILE A 1 567 ? 25.017 -14.721 -2.482 1.00 96.00 567 ILE A C 1
ATOM 4345 O O . ILE A 1 567 ? 24.950 -13.949 -3.440 1.00 96.00 567 ILE A O 1
ATOM 4349 N N . CYS A 1 568 ? 24.627 -15.996 -2.579 1.00 95.50 568 CYS A N 1
ATOM 4350 C CA . CYS A 1 568 ? 23.826 -16.463 -3.708 1.00 95.50 568 CYS A CA 1
ATOM 4351 C C . CYS A 1 568 ? 22.362 -16.008 -3.571 1.00 95.50 568 CYS A C 1
ATOM 4353 O O . CYS A 1 568 ? 21.835 -15.848 -2.463 1.00 95.50 568 CYS A O 1
ATOM 4355 N N . TYR A 1 569 ? 21.698 -15.833 -4.711 1.00 93.75 569 TYR A N 1
ATOM 4356 C CA . TYR A 1 569 ? 20.315 -15.376 -4.810 1.00 93.75 569 TYR A CA 1
ATOM 4357 C C . TYR A 1 569 ? 19.331 -16.288 -4.072 1.00 93.75 569 TYR A C 1
ATOM 4359 O O . TYR A 1 569 ? 18.415 -15.799 -3.419 1.00 93.75 569 TYR A O 1
ATOM 4367 N N . GLU A 1 570 ? 19.537 -17.604 -4.111 1.00 94.31 570 GLU A N 1
ATOM 4368 C CA . GLU A 1 570 ? 18.656 -18.577 -3.452 1.00 94.31 570 GLU A CA 1
ATOM 4369 C C . GLU A 1 570 ? 18.663 -18.419 -1.925 1.00 94.31 570 GLU A C 1
ATOM 4371 O O . GLU A 1 570 ? 17.601 -18.342 -1.303 1.00 94.31 570 GLU A O 1
ATOM 4376 N N . CYS A 1 571 ? 19.847 -18.286 -1.315 1.00 95.94 571 CYS A N 1
ATOM 4377 C CA . CYS A 1 571 ? 19.959 -17.991 0.113 1.00 95.94 571 CYS A CA 1
ATOM 4378 C C . CYS A 1 571 ? 19.376 -16.618 0.454 1.00 95.94 571 CYS A C 1
ATOM 4380 O O . CYS A 1 571 ? 18.763 -16.469 1.509 1.00 95.94 571 CYS A O 1
ATOM 4382 N N . ALA A 1 572 ? 19.537 -15.627 -0.426 1.00 94.75 572 ALA A N 1
ATOM 4383 C CA . ALA A 1 572 ? 18.968 -14.300 -0.228 1.00 94.75 572 ALA A CA 1
ATOM 4384 C C . ALA A 1 572 ? 17.432 -14.335 -0.222 1.00 94.75 572 ALA A C 1
ATOM 4386 O O . ALA A 1 572 ? 16.804 -13.820 0.699 1.00 94.75 572 ALA A O 1
ATOM 4387 N N . GLU A 1 573 ? 16.825 -14.988 -1.213 1.00 91.56 573 GLU A N 1
ATOM 4388 C CA . GLU A 1 573 ? 15.373 -15.149 -1.327 1.00 91.56 573 GLU A CA 1
ATOM 4389 C C . GLU A 1 573 ? 14.766 -15.897 -0.141 1.00 91.56 573 GLU A C 1
ATOM 4391 O O . GLU A 1 573 ? 13.673 -15.541 0.307 1.00 91.56 573 GLU A O 1
ATOM 4396 N N . HIS A 1 574 ? 15.465 -16.922 0.355 1.00 92.44 574 HIS A N 1
ATOM 4397 C CA . HIS A 1 574 ? 15.049 -17.670 1.536 1.00 92.44 574 HIS A CA 1
ATOM 4398 C C . HIS A 1 574 ? 15.209 -16.857 2.824 1.00 92.44 574 HIS A C 1
ATOM 4400 O O . HIS A 1 574 ? 14.345 -16.888 3.685 1.00 92.44 574 HIS A O 1
ATOM 4406 N N . TRP A 1 575 ? 16.294 -16.100 2.976 1.00 94.06 575 TRP A N 1
ATOM 4407 C CA . TRP A 1 575 ? 16.508 -15.297 4.177 1.00 94.06 575 TRP A CA 1
ATOM 4408 C C . TRP A 1 575 ? 15.502 -14.143 4.291 1.00 94.06 575 TRP A C 1
ATOM 4410 O O . TRP A 1 575 ? 14.889 -13.939 5.342 1.00 94.06 575 TRP A O 1
ATOM 4420 N N . TYR A 1 576 ? 15.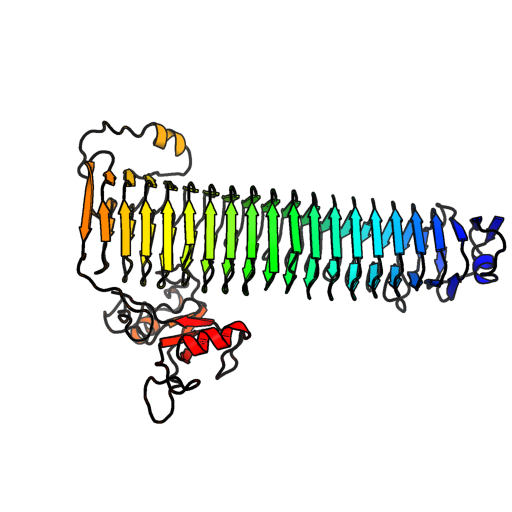305 -13.407 3.194 1.00 89.94 576 TYR A N 1
ATOM 4421 C CA . TYR A 1 576 ? 14.439 -12.227 3.142 1.00 89.94 576 TYR A CA 1
ATOM 4422 C C . TYR A 1 576 ? 12.947 -12.556 2.970 1.00 89.94 576 TYR A C 1
ATOM 4424 O O . TYR A 1 576 ? 12.144 -11.638 2.802 1.00 89.94 576 TYR A O 1
ATOM 4432 N N . SER A 1 577 ? 12.539 -13.833 3.027 1.00 85.06 577 SER A N 1
ATOM 4433 C CA . SER A 1 577 ? 11.116 -14.165 3.178 1.00 85.06 577 SER A CA 1
ATOM 4434 C C . SER A 1 577 ? 10.589 -13.779 4.554 1.00 85.06 577 SER A C 1
ATOM 4436 O O . SER A 1 577 ? 9.458 -13.311 4.652 1.00 85.06 577 SER A O 1
ATOM 4438 N N . ASP A 1 578 ? 11.417 -13.938 5.589 1.00 83.62 578 ASP A N 1
ATOM 4439 C CA . ASP A 1 578 ? 11.002 -13.791 6.989 1.00 83.62 578 ASP A CA 1
ATOM 4440 C C . ASP A 1 578 ? 11.820 -12.745 7.758 1.00 83.62 578 ASP A C 1
ATOM 4442 O O . ASP A 1 578 ? 11.442 -12.344 8.859 1.00 83.62 578 ASP A O 1
ATOM 4446 N N . ASN A 1 579 ? 12.923 -12.262 7.180 1.00 88.69 579 ASN A N 1
ATOM 4447 C CA . ASN A 1 579 ? 13.830 -11.315 7.823 1.00 88.69 579 ASN A CA 1
ATOM 4448 C C . ASN A 1 579 ? 13.960 -10.020 7.018 1.00 88.69 579 ASN A C 1
ATOM 4450 O O . ASN A 1 579 ? 13.847 -10.005 5.796 1.00 88.69 579 ASN A O 1
ATOM 4454 N N . SER A 1 580 ? 14.270 -8.927 7.714 1.00 88.88 580 SER A N 1
ATOM 4455 C CA . SER A 1 580 ? 14.608 -7.627 7.114 1.00 88.88 580 SER A CA 1
ATOM 4456 C C . SER A 1 580 ? 16.020 -7.159 7.477 1.00 88.88 580 SER A C 1
ATOM 4458 O O . SER A 1 580 ? 16.336 -5.980 7.338 1.00 88.88 580 SER A O 1
ATOM 4460 N N . GLU A 1 581 ? 16.864 -8.056 7.987 1.00 95.88 581 GLU A N 1
ATOM 4461 C CA . GLU A 1 581 ? 18.229 -7.760 8.434 1.00 95.88 581 GLU A CA 1
ATOM 4462 C C . GLU A 1 581 ? 19.265 -8.538 7.620 1.00 95.88 581 GLU A C 1
ATOM 4464 O O . GLU A 1 581 ? 18.948 -9.569 7.037 1.00 95.88 581 GLU A O 1
ATOM 4469 N N . CYS A 1 582 ? 20.517 -8.080 7.585 1.00 96.50 582 CYS A N 1
ATOM 4470 C CA . CYS A 1 582 ? 21.596 -8.813 6.919 1.00 96.50 582 CYS A CA 1
ATOM 4471 C C . CYS A 1 582 ? 21.991 -10.061 7.741 1.00 96.50 582 CYS A C 1
ATOM 4473 O O . CYS A 1 582 ? 22.266 -9.910 8.933 1.00 96.50 582 CYS A O 1
ATOM 4475 N N . PRO A 1 583 ? 22.130 -11.260 7.139 1.00 96.25 583 PRO A N 1
ATOM 4476 C CA . PRO A 1 583 ? 22.503 -12.479 7.864 1.00 96.25 583 PRO A CA 1
ATOM 4477 C C . PRO A 1 583 ? 23.901 -12.432 8.501 1.00 96.25 583 PRO A C 1
ATOM 4479 O O . PRO A 1 583 ? 24.155 -13.157 9.459 1.00 96.25 583 PRO A O 1
ATOM 4482 N N . PHE A 1 584 ? 24.802 -11.571 8.013 1.00 95.75 584 PHE A N 1
ATOM 4483 C CA . PHE A 1 584 ? 26.179 -11.474 8.518 1.00 95.75 584 PHE A CA 1
ATOM 4484 C C . PHE A 1 584 ? 26.341 -10.396 9.588 1.00 95.75 584 PHE A C 1
ATOM 4486 O O . PHE A 1 584 ? 26.889 -10.652 10.656 1.00 95.75 584 PHE A O 1
ATOM 4493 N N . CYS A 1 585 ? 25.857 -9.181 9.315 1.00 96.69 585 CYS A N 1
ATOM 4494 C CA . CYS A 1 585 ? 26.103 -8.017 10.172 1.00 96.69 585 CYS A CA 1
ATOM 4495 C C . CYS A 1 585 ? 24.856 -7.465 10.866 1.00 96.69 585 CYS A C 1
ATOM 4497 O O . CYS A 1 585 ? 24.973 -6.492 11.605 1.00 96.69 585 CYS A O 1
ATOM 4499 N N . ARG A 1 586 ? 23.676 -8.052 10.620 1.00 95.88 586 ARG A N 1
ATOM 4500 C CA . ARG A 1 586 ? 22.382 -7.626 11.184 1.00 95.88 586 ARG A CA 1
ATOM 4501 C C . ARG A 1 586 ? 21.988 -6.180 10.865 1.00 95.88 586 ARG A C 1
ATOM 4503 O O . ARG A 1 586 ? 21.209 -5.567 11.581 1.00 95.88 586 ARG A O 1
ATOM 4510 N N . GLU A 1 587 ? 22.511 -5.634 9.765 1.00 96.25 587 GLU A N 1
ATOM 4511 C CA . GLU A 1 587 ? 22.079 -4.332 9.244 1.00 96.25 587 GLU A CA 1
ATOM 4512 C C . GLU A 1 587 ? 20.572 -4.371 8.959 1.00 96.25 587 GLU A C 1
ATOM 4514 O O . GLU A 1 587 ? 20.123 -5.166 8.122 1.00 96.25 587 GLU A O 1
ATOM 4519 N N . ALA A 1 588 ? 19.814 -3.529 9.659 1.00 93.75 588 ALA A N 1
ATOM 4520 C CA . ALA A 1 588 ? 18.362 -3.469 9.567 1.00 93.75 588 ALA A CA 1
ATOM 4521 C C . ALA A 1 588 ? 17.882 -2.859 8.244 1.00 93.75 588 ALA A C 1
ATOM 4523 O O . ALA A 1 588 ? 18.582 -2.076 7.607 1.00 93.75 588 ALA A O 1
ATOM 4524 N N . LEU A 1 589 ? 16.659 -3.220 7.842 1.00 89.62 589 LEU A N 1
ATOM 4525 C CA . LEU A 1 589 ? 16.009 -2.785 6.597 1.00 89.62 589 LEU A CA 1
ATOM 4526 C C . LEU A 1 589 ? 16.867 -3.018 5.339 1.00 89.62 589 LEU A C 1
ATOM 4528 O O . LEU A 1 589 ? 16.736 -2.306 4.338 1.00 89.62 589 LEU A O 1
ATOM 4532 N N . SER A 1 590 ? 17.743 -4.021 5.386 1.00 93.38 590 SER A N 1
ATOM 4533 C CA . SER A 1 590 ? 18.599 -4.370 4.259 1.00 93.38 590 SER A CA 1
ATOM 4534 C C . SER A 1 590 ? 17.817 -5.113 3.180 1.00 93.38 590 SER A C 1
ATOM 4536 O O . SER A 1 590 ? 16.772 -5.713 3.436 1.00 93.38 590 SER A O 1
ATOM 4538 N N . LYS A 1 591 ? 18.312 -5.044 1.943 1.00 91.69 591 LYS A N 1
ATOM 4539 C CA . LYS A 1 591 ? 17.683 -5.670 0.777 1.00 91.69 591 LYS A CA 1
ATOM 4540 C C . LYS A 1 591 ? 18.713 -6.412 -0.052 1.00 91.69 591 LYS A C 1
ATOM 4542 O O . LYS A 1 591 ? 19.799 -5.897 -0.310 1.00 91.69 591 LYS A O 1
ATOM 4547 N N . ALA A 1 592 ? 18.331 -7.589 -0.525 1.00 93.44 592 ALA A N 1
ATOM 4548 C CA . ALA A 1 592 ? 19.080 -8.321 -1.530 1.00 93.44 592 ALA A CA 1
ATOM 4549 C C . ALA A 1 592 ? 18.877 -7.701 -2.920 1.00 93.44 592 ALA A C 1
ATOM 4551 O O . ALA A 1 592 ? 17.748 -7.442 -3.344 1.00 93.44 592 ALA A O 1
ATOM 4552 N N . ARG A 1 593 ? 19.977 -7.471 -3.637 1.00 93.31 593 ARG A N 1
ATOM 4553 C CA . ARG A 1 593 ? 20.005 -7.031 -5.033 1.00 93.31 593 ARG A CA 1
ATOM 4554 C C . ARG A 1 593 ? 20.846 -8.001 -5.836 1.00 93.31 593 ARG A C 1
ATOM 4556 O O . ARG A 1 593 ? 22.062 -8.060 -5.677 1.00 93.31 593 ARG A O 1
ATOM 4563 N N . ARG A 1 594 ? 20.175 -8.779 -6.679 1.00 92.38 594 ARG A N 1
ATOM 4564 C CA . ARG A 1 594 ? 20.846 -9.666 -7.622 1.00 92.38 594 ARG A CA 1
ATOM 4565 C C . ARG A 1 594 ? 21.587 -8.829 -8.661 1.00 92.38 594 ARG A C 1
ATOM 4567 O O . ARG A 1 594 ? 21.071 -7.793 -9.083 1.00 92.38 594 ARG A O 1
ATOM 4574 N N . TYR A 1 595 ? 22.773 -9.263 -9.074 1.00 90.69 595 TYR A N 1
ATOM 4575 C CA . TYR A 1 595 ? 23.490 -8.593 -10.154 1.00 90.69 595 TYR A CA 1
ATOM 4576 C C . TYR A 1 595 ? 22.706 -8.670 -11.464 1.00 90.69 595 TYR A C 1
ATOM 4578 O O . TYR A 1 595 ? 22.070 -9.682 -11.777 1.00 90.69 595 TYR A O 1
ATOM 4586 N N . VAL A 1 596 ? 22.744 -7.571 -12.212 1.00 89.69 596 VAL A N 1
ATOM 4587 C CA . VAL A 1 596 ? 22.001 -7.393 -13.460 1.00 89.69 596 VAL A CA 1
ATOM 4588 C C . VAL A 1 596 ? 22.965 -7.148 -14.607 1.00 89.69 596 VAL A C 1
ATOM 4590 O O . VAL A 1 596 ? 24.035 -6.577 -14.403 1.00 89.69 596 VAL A O 1
ATOM 4593 N N . SER A 1 597 ? 22.587 -7.578 -15.808 1.00 84.38 597 SER A N 1
ATOM 4594 C CA . SER A 1 597 ? 23.431 -7.402 -16.994 1.00 84.38 597 SER A CA 1
ATOM 4595 C C . SER A 1 597 ? 23.361 -5.985 -17.558 1.00 84.38 597 SER A C 1
ATOM 4597 O O . SER A 1 597 ? 22.310 -5.354 -17.497 1.00 84.38 597 SER A O 1
ATOM 4599 N N . TYR A 1 598 ? 24.469 -5.513 -18.138 1.00 85.31 598 TYR A N 1
ATOM 4600 C CA . TYR A 1 598 ? 24.598 -4.195 -18.773 1.00 85.31 598 TYR A CA 1
ATOM 4601 C C . TYR A 1 598 ? 24.914 -4.240 -20.285 1.00 85.31 598 TYR A C 1
ATOM 4603 O O . TYR A 1 598 ? 25.116 -3.180 -20.875 1.00 85.31 598 TYR A O 1
ATOM 4611 N N . SER A 1 599 ? 24.961 -5.425 -20.913 1.00 75.38 599 SER A N 1
ATOM 4612 C CA . SER A 1 599 ? 25.215 -5.631 -22.361 1.00 75.38 599 SER A CA 1
ATOM 4613 C C . SER A 1 599 ? 23.942 -5.721 -23.188 1.00 75.38 599 SER A C 1
ATOM 4615 O O . SER A 1 599 ? 23.195 -6.684 -22.910 1.00 75.38 599 SER A O 1
#

pLDDT: mean 94.66, std 6.15, range [58.59, 98.94]